Protein AF-0000000085115526 (afdb_homodimer)

Radius of gyration: 27.78 Å; Cα contacts (8 Å, |Δi|>4): 1553; chains: 2; bounding box: 58×91×67 Å

Organism: Geobacillus kaustophilus (strain HTA426) (NCBI:txid235909)

Secondary structure (DSSP, 8-state):
-EE-S-GGGPPPPHHHHHHHHH-----GGGT--HHHHHHHHHHHHHHT-SEEEEES-HHHHHHHHHHTTS-TT-EEEEETTSHHHHTTHHHIIIII--EEEEE--SSS---HHHHHHHHHTS--STTS--EEEEEEESSBGGGTTBPPPHHHHHHHHHHHHHTT-EEEEEETTHHHHHHHH---HHHHHTT-SEEEEESSSSS--SS-EEEEE-HHHHHHHHHHHHHTT---SS-HHHHHHHHHHHHHTGGGHHHHHHHHHHHHHHHTTSTT----GGG--SSEEEEE-GGGTS-HHHHHHHHHHTTEE-EEEETTEEEEE--TT--HHHHHHHHHHHHHHHHHHHHHHHHH-/-EE-S-GGGPPPPHHHHHHHHH-----GGGT--HHHHHHHHHHHHHHT-SEEEEES-HHHHHHHHHHHHS-TT-EEEEETTSHHHHTTHHHIIIII--EEEEE--SSS---HHHHHHHHHTS--STTS--EEEEEEESSBGGGTTBPPPHHHHHHHHHHHHHTT-EEEEEETTHHHHHHHH---HHHHHTT-SEEEEESSSSS--SS-EEEEE-HHHHHHHHHHHHHTT---SS-HHHHHHHHHHHHHTGGGHHHHHHHHHHHHHHHTTSTT----GGG--SSEEEEE-GGGTS-HHHHHHHHHHTTEE-EEEETTEEEEE--TT--HHHHHHHHHHHHHHHHHHHHHHHHH-

pLDDT: mean 94.84, std 7.05, range [33.56, 98.88]

Nearest PDB structures (foldseek):
  8pum-assembly1_A  TM=9.531E-01  e=1.306E-38  Mus musculus
  3wgc-assembly1_B  TM=9.664E-01  e=8.976E-38  Aeromonas jandaei
  3wgc-assembly1_D  TM=9.693E-01  e=1.610E-37  Aeromonas jandaei
  4lnj-assembly1_A  TM=9.544E-01  e=2.507E-36  Escherichia coli WV_060327
  3pj0-assembly1_A  TM=8.208E-01  e=6.613E-23  Listeria monocytogenes

Solvent-accessible surface area (backbone atoms only — not comparable to full-atom values): 34671 Å² total; per-residue (Å²): 118,48,76,24,50,46,25,54,63,20,61,61,49,72,69,42,30,50,43,29,45,67,38,57,64,27,30,40,72,78,71,53,14,58,26,41,52,50,36,30,52,51,48,20,63,62,28,68,40,74,27,51,42,80,36,68,20,53,62,34,29,52,49,35,54,46,47,46,61,38,58,69,58,20,26,36,36,36,43,50,64,34,62,64,49,62,75,31,46,65,27,39,49,54,73,35,38,44,40,80,49,64,45,82,55,95,81,68,66,82,44,58,69,58,52,51,48,58,65,65,69,44,83,78,53,98,89,41,58,45,74,31,32,38,46,47,52,24,28,27,70,78,54,30,28,33,65,59,55,64,69,53,42,45,50,36,35,55,54,29,55,74,70,69,23,45,36,37,34,46,18,46,42,33,63,49,40,28,61,66,68,66,49,57,60,31,66,60,48,70,42,38,52,29,38,26,34,34,30,20,50,48,38,14,11,46,40,30,15,37,30,35,23,43,50,69,45,46,57,46,24,55,55,47,36,44,47,60,28,62,57,47,39,32,55,7,29,45,28,34,23,29,43,49,22,66,74,69,31,57,71,54,50,52,56,23,24,52,53,34,38,51,41,29,50,55,42,41,69,33,80,82,39,67,43,63,40,87,69,47,60,24,34,28,46,58,38,54,38,58,83,60,74,47,42,16,59,57,53,32,51,56,33,39,77,73,37,31,41,51,29,56,69,45,68,37,25,36,34,39,22,46,28,79,79,55,52,72,69,52,43,54,50,47,44,50,45,51,44,52,53,42,50,53,41,53,52,54,51,57,73,71,99,118,48,77,25,50,45,24,57,62,20,61,61,51,70,69,42,30,52,43,28,47,66,39,57,63,27,31,40,74,76,71,52,14,56,25,40,52,50,35,31,52,51,49,21,63,62,29,69,41,76,26,53,42,81,36,70,18,55,61,34,28,53,50,34,54,46,47,46,62,40,59,67,59,19,24,37,36,37,45,51,63,34,61,66,50,62,76,30,44,65,27,38,50,55,72,36,38,44,40,80,49,64,46,81,55,95,78,66,66,84,42,58,69,60,53,53,48,57,64,67,70,44,82,79,55,98,90,42,60,46,74,29,31,37,46,48,52,23,29,25,69,79,55,31,28,33,64,61,57,64,70,53,43,44,50,36,34,57,54,29,55,74,68,69,24,44,35,36,33,46,19,45,42,33,65,49,41,28,62,66,68,67,49,58,60,30,68,58,47,69,42,38,51,30,40,27,34,34,31,19,50,49,39,13,13,45,40,29,16,37,30,33,22,42,49,70,44,47,56,45,24,55,56,48,35,42,46,59,28,61,57,47,39,31,55,7,30,44,30,35,23,30,43,48,22,66,76,69,30,57,73,54,50,52,56,22,26,51,51,34,39,51,41,28,50,55,42,41,69,33,78,82,41,66,42,63,39,86,69,47,60,26,34,28,46,58,36,55,37,57,83,59,77,45,44,16,60,57,53,33,50,57,32,38,77,72,38,30,41,50,28,56,70,45,69,38,26,35,34,39,20,46,26,77,79,56,54,72,68,51,42,54,50,48,44,50,46,52,43,51,54,43,50,54,41,54,53,54,51,58,72,70,100

Foldseek 3Di:
DAEFAFLLPQAADPVLVVLLVPFQWFFVLVVPGVLQVVLFVVVCVQQVAPGKDWFWDLLLLVLLLCQLFFAAQAEEEEACQACCNVPNVVVCCVQRNYHYQYHHDPQQADAPVNVVCSQPVDDDDPVHHYAAEYEHEAQGVVRFRHGHDLVRLQRNLVSCVVVNHFYEYADQPVLQNCLLVVDRNNSSLVRGQKYKYHLSRQLNQNTIMMITHHPSSVVSSVVSCVVVPGRGTTCSSSSSSSVVSVVPPSNVQVVLLVLQLVLLVLQCPAPQWHGDSVSRRGNKTKTFNVSLVAFLVVLQVQLVVVPYHWHRPDRGMTMGGGHPVDDNVSSVVSSVSSSVSSVVSVVVVVVVD/DAEFAFLLPQAADPVLVVLLVPFQWFFVLVVPGVLQVVLFVVVCVQQVADGKDWFWDLLLLVLLLCQLFFAAQAEEEEACQACCNVPNVVVCCVQRNYHYQYDHDPQQADAPVNVVCSQPVDDDDPVHHHAAEYEHEAQGVVRFRHGHDLVRLQRNLVSCVVVNHFYEYADQPVLQNCLLVVDRNNSSLVRGQKYKYHLSRQLNQNTIMMITHHPSSVVSSVVSCVVVPGRGTTCSSSSSSSVVSVVPRSNVQVVLLVLQLVLLVLQCPAPQWHGDSVSRRGNKTKTFNVSLVAFLVVLQVQLVVVPYHWHRPDRGMTMGGGHPVDDNVSSVVSSVSSSVSSVVSVVVVVVVD

Sequence (706 aa):
MIDLRSDTLTLPTEEMRNVIANALVGDDCYGEDSSVIELEEYCKQLFHVEDALFVPTGTMANQLAIKSQVTEGNEVITETNYHINFYESASIAMLSRVVLHTCRTADGILRVEHVEELIHSKPRGPFYAHPQLVSIENTLNYYQGKIFPLKVIEQLYGFTREKNISLHMDGARLFNAHVATNIPLRDYAKFVDSLSVCFAKGLGAPFGSMLMGRKEVISKARIYRKQFGAGFHQIGMYAAAALHALKHHISHLRTDHLLTKKLAMMLSKIDGLYVDPHAVETNMIFFHVNNFHISSFEFVDRCKKKGLLLFPWLPDEVRIVVSRNVNEKDIDEAANIIEAVCKELTRGVMYVSMIDLRSDTLTLPTEEMRNVIANALVGDDCYGEDSSVIELEEYCKQLFHVEDALFVPTGTMANQLAIKSQVTEGNEVITETNYHINFYESASIAMLSRVVLHTCRTADGILRVEHVEELIHSKPRGPFYAHPQLVSIENTLNYYQGKIFPLKVIEQLYGFTREKNISLHMDGARLFNAHVATNIPLRDYAKFVDSLSVCFAKGLGAPFGSMLMGRKEVISKARIYRKQFGAGFHQIGMYAAAALHALKHHISHLRTDHLLTKKLAMMLSKIDGLYVDPHAVETNMIFFHVNNFHISSFEFVDRCKKKGLLLFPWLPDEVRIVVSRNVNEKDIDEAANIIEAVCKELTRGVMYVS

InterPro domains:
  IPR001597 Aromatic amino acid beta-eliminating lyase/threonine aldolase [PF01212] (3-288)
  IPR015421 Pyridoxal phosphate-dependent transferase, major domain [G3DSA:3.40.640.10] (1-248)
  IPR015422 Pyridoxal phosphate-dependent transferase, small domain [G3DSA:3.90.1150.10] (250-345)
  IPR015424 Pyridoxal phosphate-dependent transferase [SSF53383] (1-344)
  IPR023603 Low specificity L-threonine aldolase-like [NF041359] (1-339)
  IPR023603 Low specificity L-threonine aldolase-like [PIRSF017617] (1-344)

Structure (mmCIF, N/CA/C/O backbone):
data_AF-0000000085115526-model_v1
#
loop_
_entity.id
_entity.type
_entity.pdbx_description
1 polymer 'L-allo-threonine aldolase'
#
loop_
_atom_site.group_PDB
_atom_site.id
_atom_site.type_symbol
_atom_site.label_atom_id
_atom_site.label_alt_id
_atom_site.label_comp_id
_atom_site.label_asym_id
_atom_site.label_entity_id
_atom_site.label_seq_id
_atom_site.pdbx_PDB_ins_code
_atom_site.Cartn_x
_atom_site.Cartn_y
_atom_site.Cartn_z
_atom_site.occupancy
_atom_site.B_iso_or_equiv
_atom_site.auth_seq_id
_atom_site.auth_comp_id
_atom_site.auth_asym_id
_atom_site.auth_atom_id
_atom_site.pdbx_PDB_model_num
ATOM 1 N N . MET A 1 1 ? -8.5 -28 10.664 1 92.94 1 MET A N 1
ATOM 2 C CA . MET A 1 1 ? -8.75 -27.5 9.312 1 92.94 1 MET A CA 1
ATOM 3 C C . MET A 1 1 ? -7.441 -27.375 8.539 1 92.94 1 MET A C 1
ATOM 5 O O . MET A 1 1 ? -6.488 -26.75 9.023 1 92.94 1 MET A O 1
ATOM 9 N N . ILE A 1 2 ? -7.266 -28.172 7.488 1 97.5 2 ILE A N 1
ATOM 10 C CA . ILE A 1 2 ? -6.098 -28.125 6.617 1 97.5 2 ILE A CA 1
ATOM 11 C C . ILE A 1 2 ? -6.324 -27.094 5.512 1 97.5 2 ILE A C 1
ATOM 13 O O . ILE A 1 2 ? -7.324 -27.156 4.793 1 97.5 2 ILE A O 1
ATOM 17 N N . ASP A 1 3 ? -5.469 -26.094 5.414 1 97.31 3 ASP A N 1
ATOM 18 C CA . ASP A 1 3 ? -5.656 -25 4.461 1 97.31 3 ASP A CA 1
ATOM 19 C C . ASP A 1 3 ? -4.641 -25.078 3.324 1 97.31 3 ASP A C 1
ATOM 21 O O . ASP A 1 3 ? -3.449 -24.844 3.533 1 97.31 3 ASP A O 1
ATOM 25 N N . LEU A 1 4 ? -5.09 -25.438 2.127 1 98.25 4 LEU A N 1
ATOM 26 C CA . LEU A 1 4 ? -4.242 -25.562 0.948 1 98.25 4 LEU A CA 1
ATOM 27 C C . LEU A 1 4 ? -4.664 -24.578 -0.14 1 98.25 4 LEU A C 1
ATOM 29 O O . LEU A 1 4 ? -4.34 -24.781 -1.314 1 98.25 4 LEU A O 1
ATOM 33 N N . ARG A 1 5 ? -5.375 -23.562 0.221 1 96.31 5 ARG A N 1
ATOM 34 C CA . ARG A 1 5 ? -5.938 -22.609 -0.721 1 96.31 5 ARG A CA 1
ATOM 35 C C . ARG A 1 5 ? -4.84 -21.797 -1.394 1 96.31 5 ARG A C 1
ATOM 37 O O . ARG A 1 5 ? -4.941 -21.453 -2.576 1 96.31 5 ARG A O 1
ATOM 44 N N . SER A 1 6 ? -3.801 -21.312 -0.562 1 95.62 6 SER A N 1
ATOM 45 C CA . SER A 1 6 ? -2.811 -20.375 -1.08 1 95.62 6 SER A CA 1
ATOM 46 C C . SER A 1 6 ? -1.572 -20.328 -0.191 1 95.62 6 SER A C 1
ATOM 48 O O . SER A 1 6 ? -1.663 -20.547 1.02 1 95.62 6 SER A O 1
ATOM 50 N N . ASP A 1 7 ? -0.467 -20 -0.817 1 95.38 7 ASP A N 1
ATOM 51 C CA . ASP A 1 7 ? 0.757 -19.844 -0.036 1 95.38 7 ASP A CA 1
ATOM 52 C C . ASP A 1 7 ? 0.899 -18.422 0.491 1 95.38 7 ASP A C 1
ATOM 54 O O . ASP A 1 7 ? 1.846 -18.109 1.22 1 95.38 7 ASP A O 1
ATOM 58 N N . THR A 1 8 ? 0.004 -17.469 0.189 1 92.19 8 THR A N 1
ATOM 59 C CA . THR A 1 8 ? -0.061 -16.172 0.832 1 92.19 8 THR A CA 1
ATOM 60 C C . THR A 1 8 ? -0.516 -16.297 2.283 1 92.19 8 THR A C 1
ATOM 62 O O . THR A 1 8 ? -0.379 -15.359 3.07 1 92.19 8 THR A O 1
ATOM 65 N N . LEU A 1 9 ? -0.997 -17.438 2.656 1 92.25 9 LEU A N 1
ATOM 66 C CA . LEU A 1 9 ? -1.505 -17.688 4 1 92.25 9 LEU A CA 1
ATOM 67 C C . LEU A 1 9 ? -0.392 -18.188 4.918 1 92.25 9 LEU A C 1
ATOM 69 O O . LEU A 1 9 ? -0.615 -18.406 6.113 1 92.25 9 LEU A O 1
ATOM 73 N N . THR A 1 10 ? 0.777 -18.391 4.34 1 93 10 THR A N 1
ATOM 74 C CA . THR A 1 10 ? 1.907 -18.828 5.145 1 93 10 THR A CA 1
ATOM 75 C C . THR A 1 10 ? 2.168 -17.859 6.293 1 93 10 THR A C 1
ATOM 77 O O . THR A 1 10 ? 2.412 -16.672 6.07 1 93 10 THR A O 1
ATOM 80 N N . LEU A 1 11 ? 2.213 -18.297 7.453 1 92.94 11 LEU A N 1
ATOM 81 C CA . LEU A 1 11 ? 2.297 -17.438 8.641 1 92.94 11 LEU A CA 1
ATOM 82 C C . LEU A 1 11 ? 3.752 -17.203 9.031 1 92.94 11 LEU A C 1
ATOM 84 O O . LEU A 1 11 ? 4.613 -18.047 8.797 1 92.94 11 LEU A O 1
ATOM 88 N N . PRO A 1 12 ? 4.008 -16.047 9.672 1 94 12 PRO A N 1
ATOM 89 C CA . PRO A 1 12 ? 5.352 -15.828 10.219 1 94 12 PRO A CA 1
ATOM 90 C C . PRO A 1 12 ? 5.699 -16.797 11.344 1 94 12 PRO A C 1
ATOM 92 O O . PRO A 1 12 ? 4.836 -17.141 12.156 1 94 12 PRO A O 1
ATOM 95 N N . THR A 1 13 ? 6.949 -17.266 11.398 1 94.88 13 THR A N 1
ATOM 96 C CA . THR A 1 13 ? 7.438 -18.078 12.508 1 94.88 13 THR A CA 1
ATOM 97 C C . THR A 1 13 ? 7.617 -17.234 13.766 1 94.88 13 THR A C 1
ATOM 99 O O . THR A 1 13 ? 7.57 -16 13.703 1 94.88 13 THR A O 1
ATOM 102 N N . GLU A 1 14 ? 7.805 -17.938 14.867 1 94.88 14 GLU A N 1
ATOM 103 C CA . GLU A 1 14 ? 8.078 -17.219 16.109 1 94.88 14 GLU A CA 1
ATOM 104 C C . GLU A 1 14 ? 9.352 -16.391 15.992 1 94.88 14 GLU A C 1
ATOM 106 O O . GLU A 1 14 ? 9.414 -15.266 16.516 1 94.88 14 GLU A O 1
ATOM 111 N N . GLU A 1 15 ? 10.391 -16.969 15.352 1 96.25 15 GLU A N 1
ATOM 112 C CA . GLU A 1 15 ? 11.641 -16.234 15.141 1 96.25 15 GLU A CA 1
ATOM 113 C C . GLU A 1 15 ? 11.398 -14.961 14.32 1 96.25 15 GLU A C 1
ATOM 115 O O . GLU A 1 15 ? 11.938 -13.898 14.641 1 96.25 15 GLU A O 1
ATOM 120 N N . MET A 1 16 ? 10.625 -15.047 13.281 1 95.62 16 MET A N 1
ATOM 121 C CA . MET A 1 16 ? 10.312 -13.891 12.438 1 95.62 16 MET A CA 1
ATOM 122 C C . MET A 1 16 ? 9.523 -12.852 13.219 1 95.62 16 MET A C 1
ATOM 124 O O . MET A 1 16 ? 9.75 -11.648 13.062 1 95.62 16 MET A O 1
ATOM 128 N N . ARG A 1 17 ? 8.562 -13.281 14.031 1 95 17 ARG A N 1
ATOM 129 C CA . ARG A 1 17 ? 7.797 -12.352 14.852 1 95 17 ARG A CA 1
ATOM 130 C C . ARG A 1 17 ? 8.711 -11.578 15.805 1 95 17 ARG A C 1
ATOM 132 O O . ARG A 1 17 ? 8.492 -10.391 16.047 1 95 17 ARG A O 1
ATOM 139 N N . ASN A 1 18 ? 9.695 -12.273 16.359 1 94.75 18 ASN A N 1
ATOM 140 C CA . ASN A 1 18 ? 10.68 -11.609 17.203 1 94.75 18 ASN A CA 1
ATOM 141 C C . ASN A 1 18 ? 11.492 -10.578 16.422 1 94.75 18 ASN A C 1
ATOM 143 O O . ASN A 1 18 ? 11.797 -9.5 16.938 1 94.75 18 ASN A O 1
ATOM 147 N N . VAL A 1 19 ? 11.891 -10.938 15.203 1 95.62 19 VAL A N 1
ATOM 148 C CA . VAL A 1 19 ? 12.602 -10.016 14.32 1 95.62 19 VAL A CA 1
ATOM 149 C C . VAL A 1 19 ? 11.75 -8.773 14.078 1 95.62 19 VAL A C 1
ATOM 151 O O . VAL A 1 19 ? 12.258 -7.648 14.117 1 95.62 19 VAL A O 1
ATOM 154 N N . ILE A 1 20 ? 10.469 -8.969 13.852 1 94.44 20 ILE A N 1
ATOM 155 C CA . ILE A 1 20 ? 9.531 -7.875 13.594 1 94.44 20 ILE A CA 1
ATOM 156 C C . ILE A 1 20 ? 9.469 -6.953 14.812 1 94.44 20 ILE A C 1
ATOM 158 O O . ILE A 1 20 ? 9.594 -5.734 14.68 1 94.44 20 ILE A O 1
ATOM 162 N N . ALA A 1 21 ? 9.344 -7.5 15.953 1 91.38 21 ALA A N 1
ATOM 163 C CA . ALA A 1 21 ? 9.156 -6.73 17.188 1 91.38 21 ALA A CA 1
ATOM 164 C C . ALA A 1 21 ? 10.391 -5.883 17.5 1 91.38 21 ALA A C 1
ATOM 166 O O . ALA A 1 21 ? 10.273 -4.797 18.062 1 91.38 21 ALA A O 1
ATOM 167 N N . ASN A 1 22 ? 11.539 -6.324 17.016 1 93.06 22 ASN A N 1
ATOM 168 C CA . ASN A 1 22 ? 12.781 -5.68 17.438 1 93.06 22 ASN A CA 1
ATOM 169 C C . ASN A 1 22 ? 13.422 -4.895 16.281 1 93.06 22 ASN A C 1
ATOM 171 O O . ASN A 1 22 ? 14.523 -4.371 16.422 1 93.06 22 ASN A O 1
ATOM 175 N N . ALA A 1 23 ? 12.742 -4.824 15.227 1 93.94 23 ALA A N 1
ATOM 176 C CA . ALA A 1 23 ? 13.297 -4.172 14.039 1 93.94 23 ALA A CA 1
ATOM 177 C C . ALA A 1 23 ? 13.523 -2.684 14.281 1 93.94 23 ALA A C 1
ATOM 179 O O . ALA A 1 23 ? 12.719 -2.031 14.953 1 93.94 23 ALA A O 1
ATOM 180 N N . LEU A 1 24 ? 14.641 -2.168 13.766 1 91.81 24 LEU A N 1
ATOM 181 C CA . LEU A 1 24 ? 14.844 -0.724 13.727 1 91.81 24 LEU A CA 1
ATOM 182 C C . LEU A 1 24 ? 13.961 -0.081 12.664 1 91.81 24 LEU A C 1
ATOM 184 O O . LEU A 1 24 ? 13.852 -0.6 11.547 1 91.81 24 LEU A O 1
ATOM 188 N N . VAL A 1 25 ? 13.258 0.951 13.109 1 90.12 25 VAL A N 1
ATOM 189 C CA . VAL A 1 25 ? 12.352 1.584 12.156 1 90.12 25 VAL A CA 1
ATOM 190 C C . VAL A 1 25 ? 12.648 3.08 12.078 1 90.12 25 VAL A C 1
ATOM 192 O O . VAL A 1 25 ? 13.32 3.633 12.953 1 90.12 25 VAL A O 1
ATOM 195 N N . GLY A 1 26 ? 12.328 3.73 10.984 1 87.75 26 GLY A N 1
ATOM 196 C CA . GLY A 1 26 ? 12.312 5.148 10.656 1 87.75 26 GLY A CA 1
ATOM 197 C C . GLY A 1 26 ? 11.289 5.504 9.602 1 87.75 26 GLY A C 1
ATOM 198 O O . GLY A 1 26 ? 10.43 4.688 9.258 1 87.75 26 GLY A O 1
ATOM 199 N N . ASP A 1 27 ? 11.344 6.684 9.172 1 87.88 27 ASP A N 1
ATOM 200 C CA . ASP A 1 27 ? 10.406 7.117 8.148 1 87.88 27 ASP A CA 1
ATOM 201 C C . ASP A 1 27 ? 10.938 6.816 6.746 1 87.88 27 ASP A C 1
ATOM 203 O O . ASP A 1 27 ? 11.922 7.418 6.312 1 87.88 27 ASP A O 1
ATOM 207 N N . ASP A 1 28 ? 10.234 5.934 6.062 1 88.12 28 ASP A N 1
ATOM 208 C CA . ASP A 1 28 ? 10.664 5.496 4.738 1 88.12 28 ASP A CA 1
ATOM 209 C C . ASP A 1 28 ? 10.484 6.609 3.707 1 88.12 28 ASP A C 1
ATOM 211 O O . ASP A 1 28 ? 11.242 6.691 2.736 1 88.12 28 ASP A O 1
ATOM 215 N N . CYS A 1 29 ? 9.516 7.445 3.855 1 84.25 29 CYS A N 1
ATOM 216 C CA . CYS A 1 29 ? 9.32 8.578 2.951 1 84.25 29 CYS A CA 1
ATOM 217 C C . CYS A 1 29 ? 10.523 9.516 2.986 1 84.25 29 CYS A C 1
ATOM 219 O O . CYS A 1 29 ? 10.844 10.156 1.983 1 84.25 29 CYS A O 1
ATOM 221 N N . TYR A 1 30 ? 11.172 9.57 4.141 1 84.06 30 TYR A N 1
ATOM 222 C CA . TYR A 1 30 ? 12.375 10.375 4.297 1 84.06 30 TYR A CA 1
ATOM 223 C C . TYR A 1 30 ? 13.617 9.594 3.875 1 84.06 30 TYR A C 1
ATOM 225 O O . TYR A 1 30 ? 14.727 10.133 3.879 1 84.06 30 TYR A O 1
ATOM 233 N N . GLY A 1 31 ? 13.406 8.32 3.482 1 87.31 31 GLY A N 1
ATOM 234 C CA . GLY A 1 31 ? 14.523 7.453 3.152 1 87.31 31 GLY A CA 1
ATOM 235 C C . GLY A 1 31 ? 15.359 7.074 4.359 1 87.31 31 GLY A C 1
ATOM 236 O O . GLY A 1 31 ? 16.547 6.789 4.23 1 87.31 31 GLY A O 1
ATOM 237 N N . GLU A 1 32 ? 14.75 7.09 5.562 1 89.62 32 GLU A N 1
ATOM 238 C CA . GLU A 1 32 ? 15.508 6.938 6.797 1 89.62 32 GLU A CA 1
ATOM 239 C C . GLU A 1 32 ? 15.109 5.668 7.539 1 89.62 32 GLU A C 1
ATOM 241 O O . GLU A 1 32 ? 15.453 5.492 8.711 1 89.62 32 GLU A O 1
ATOM 246 N N . ASP A 1 33 ? 14.367 4.805 6.949 1 93.44 33 ASP A N 1
ATOM 247 C CA . ASP A 1 33 ? 14.07 3.514 7.562 1 93.44 33 ASP A CA 1
ATOM 248 C C . ASP A 1 33 ? 15.195 2.51 7.301 1 93.44 33 ASP A C 1
ATOM 250 O O . ASP A 1 33 ? 15.289 1.949 6.207 1 93.44 33 ASP A O 1
ATOM 254 N N . SER A 1 34 ? 15.977 2.273 8.242 1 94.88 34 SER A N 1
ATOM 255 C CA . SER A 1 34 ? 17.203 1.504 8.078 1 94.88 34 SER A CA 1
ATOM 256 C C . SER A 1 34 ? 16.906 0.059 7.691 1 94.88 34 SER A C 1
ATOM 258 O O . SER A 1 34 ? 17.672 -0.562 6.949 1 94.88 34 SER A O 1
ATOM 260 N N . SER A 1 35 ? 15.836 -0.514 8.211 1 96.06 35 SER A N 1
ATOM 261 C CA . SER A 1 35 ? 15.469 -1.884 7.867 1 96.06 35 SER A CA 1
ATOM 262 C C . SER A 1 35 ? 15.086 -2 6.395 1 96.06 35 SER A C 1
ATOM 264 O O . SER A 1 35 ? 15.391 -3.002 5.746 1 96.06 35 SER A O 1
ATOM 266 N N . VAL A 1 36 ? 14.422 -0.974 5.867 1 96.5 36 VAL A N 1
ATOM 267 C CA . VAL A 1 36 ? 14.07 -0.961 4.449 1 96.5 36 VAL A CA 1
ATOM 268 C C . VAL A 1 36 ? 15.336 -0.866 3.604 1 96.5 36 VAL A C 1
ATOM 270 O O . VAL A 1 36 ? 15.492 -1.602 2.625 1 96.5 36 VAL A O 1
ATOM 273 N N . ILE A 1 37 ? 16.203 0.002 3.996 1 96.94 37 ILE A N 1
ATOM 274 C CA . ILE A 1 37 ? 17.453 0.207 3.281 1 96.94 37 ILE A CA 1
ATOM 275 C C . ILE A 1 37 ? 18.25 -1.092 3.262 1 96.94 37 ILE A C 1
ATOM 277 O O . ILE A 1 37 ? 18.781 -1.484 2.223 1 96.94 37 ILE A O 1
ATOM 281 N N . GLU A 1 38 ? 18.312 -1.726 4.391 1 97.88 38 GLU A N 1
ATOM 282 C CA . GLU A 1 38 ? 19.062 -2.979 4.496 1 97.88 38 GLU A CA 1
ATOM 283 C C . GLU A 1 38 ? 18.469 -4.047 3.584 1 97.88 38 GLU A C 1
ATOM 285 O O . GLU A 1 38 ? 19.203 -4.785 2.92 1 97.88 38 GLU A O 1
ATOM 290 N N . LEU A 1 39 ? 17.188 -4.188 3.555 1 98.31 39 LEU A N 1
ATOM 291 C CA . LEU A 1 39 ? 16.516 -5.168 2.699 1 98.31 39 LEU A CA 1
ATOM 292 C C . LEU A 1 39 ? 16.828 -4.895 1.229 1 98.31 39 LEU A C 1
ATOM 294 O O . LEU A 1 39 ? 17.141 -5.816 0.476 1 98.31 39 LEU A O 1
ATOM 298 N N . GLU A 1 40 ? 16.656 -3.592 0.807 1 98.44 40 GLU A N 1
ATOM 299 C CA . GLU A 1 40 ? 16.906 -3.221 -0.583 1 98.44 40 GLU A CA 1
ATOM 300 C C . GLU A 1 40 ? 18.344 -3.512 -0.982 1 98.44 40 GLU A C 1
ATOM 302 O O . GLU A 1 40 ? 18.609 -4.051 -2.061 1 98.44 40 GLU A O 1
ATOM 307 N N . GLU A 1 41 ? 19.25 -3.184 -0.097 1 98.44 41 GLU A N 1
ATOM 308 C CA . GLU A 1 41 ? 20.656 -3.439 -0.373 1 98.44 41 GLU A CA 1
ATOM 309 C C . GLU A 1 41 ? 20.938 -4.938 -0.472 1 98.44 41 GLU A C 1
ATOM 311 O O . GLU A 1 41 ? 21.719 -5.375 -1.33 1 98.44 41 GLU A O 1
ATOM 316 N N . TYR A 1 42 ? 20.422 -5.73 0.409 1 98.62 42 TYR A N 1
ATOM 317 C CA . TYR A 1 42 ? 20.594 -7.18 0.374 1 98.62 42 TYR A CA 1
ATOM 318 C C . TYR A 1 42 ? 20.078 -7.758 -0.938 1 98.62 42 TYR A C 1
ATOM 320 O O . TYR A 1 42 ? 20.734 -8.617 -1.542 1 98.62 42 TYR A O 1
ATOM 328 N N . CYS A 1 43 ? 18.938 -7.309 -1.398 1 98.69 43 CYS A N 1
ATOM 329 C CA . CYS A 1 43 ? 18.359 -7.801 -2.643 1 98.69 43 CYS A CA 1
ATOM 330 C C . CYS A 1 43 ? 19.219 -7.422 -3.838 1 98.69 43 CYS A C 1
ATOM 332 O O . CYS A 1 43 ? 19.375 -8.211 -4.766 1 98.69 43 CYS A O 1
ATOM 334 N N . LYS A 1 44 ? 19.734 -6.152 -3.807 1 98.62 44 LYS A N 1
ATOM 335 C CA . LYS A 1 44 ? 20.641 -5.746 -4.879 1 98.62 44 LYS A CA 1
ATOM 336 C C . LYS A 1 44 ? 21.812 -6.707 -4.996 1 98.62 44 LYS A C 1
ATOM 338 O O . LYS A 1 44 ? 22.203 -7.102 -6.102 1 98.62 44 LYS A O 1
ATOM 343 N N . GLN A 1 45 ? 22.312 -7.098 -3.893 1 98.44 45 GLN A N 1
ATOM 344 C CA . GLN A 1 45 ? 23.469 -8 -3.873 1 98.44 45 GLN A CA 1
ATOM 345 C C . GLN A 1 45 ? 23.062 -9.406 -4.297 1 98.44 45 GLN A C 1
ATOM 347 O O . GLN A 1 45 ? 23.75 -10.047 -5.086 1 98.44 45 GLN A O 1
ATOM 352 N N . LEU A 1 46 ? 21.984 -9.906 -3.822 1 98.38 46 LEU A N 1
ATOM 353 C CA . LEU A 1 46 ? 21.5 -11.266 -4.059 1 98.38 46 LEU A CA 1
ATOM 354 C C . LEU A 1 46 ? 21.188 -11.477 -5.539 1 98.38 46 LEU A C 1
ATOM 356 O O . LEU A 1 46 ? 21.484 -12.547 -6.086 1 98.38 46 LEU A O 1
ATOM 360 N N . PHE A 1 47 ? 20.625 -10.445 -6.199 1 98.69 47 PHE A N 1
ATOM 361 C CA . PHE A 1 47 ? 20.156 -10.57 -7.574 1 98.69 47 PHE A CA 1
ATOM 362 C C . PHE A 1 47 ? 21.141 -9.914 -8.539 1 98.69 47 PHE A C 1
ATOM 364 O O . PHE A 1 47 ? 21 -10.055 -9.758 1 98.69 47 PHE A O 1
ATOM 371 N N . HIS A 1 48 ? 22.141 -9.219 -8 1 98.5 48 HIS A N 1
ATOM 372 C CA . HIS A 1 48 ? 23.109 -8.484 -8.805 1 98.5 48 HIS A CA 1
ATOM 373 C C . HIS A 1 48 ? 22.406 -7.508 -9.742 1 98.5 48 HIS A C 1
ATOM 375 O O . HIS A 1 48 ? 22.656 -7.52 -10.953 1 98.5 48 HIS A O 1
ATOM 381 N N . VAL A 1 49 ? 21.609 -6.656 -9.156 1 98.56 49 VAL A N 1
ATOM 382 C CA . VAL A 1 49 ? 20.859 -5.66 -9.922 1 98.56 49 VAL A CA 1
ATOM 383 C C . VAL A 1 49 ? 21.312 -4.258 -9.508 1 98.56 49 VAL A C 1
ATOM 385 O O . VAL A 1 49 ? 21.938 -4.082 -8.461 1 98.56 49 VAL A O 1
ATOM 388 N N . GLU A 1 50 ? 21.031 -3.275 -10.367 1 98.5 50 GLU A N 1
ATOM 389 C CA . GLU A 1 50 ? 21.484 -1.907 -10.141 1 98.5 50 GLU A CA 1
ATOM 390 C C . GLU A 1 50 ? 20.734 -1.262 -8.977 1 98.5 50 GLU A C 1
ATOM 392 O O . GLU A 1 50 ? 21.312 -0.494 -8.211 1 98.5 50 GLU A O 1
ATOM 397 N N . ASP A 1 51 ? 19.438 -1.534 -8.859 1 98.62 51 ASP A N 1
ATOM 398 C CA . ASP A 1 51 ? 18.641 -0.883 -7.828 1 98.62 51 ASP A CA 1
ATOM 399 C C . ASP A 1 51 ? 17.422 -1.731 -7.457 1 98.62 51 ASP A C 1
ATOM 401 O O . ASP A 1 51 ? 17.109 -2.709 -8.141 1 98.62 51 ASP A O 1
ATOM 405 N N . ALA A 1 52 ? 16.859 -1.43 -6.316 1 98.75 52 ALA A N 1
ATOM 406 C CA . ALA A 1 52 ? 15.742 -2.17 -5.746 1 98.75 52 ALA A CA 1
ATOM 407 C C . ALA A 1 52 ? 14.805 -1.24 -4.98 1 98.75 52 ALA A C 1
ATOM 409 O O . ALA A 1 52 ? 15.25 -0.264 -4.371 1 98.75 52 ALA A O 1
ATOM 410 N N . LEU A 1 53 ? 13.516 -1.539 -5.07 1 98.19 53 LEU A N 1
ATOM 411 C CA . LEU A 1 53 ? 12.492 -0.738 -4.414 1 98.19 53 LEU A CA 1
ATOM 412 C C . LEU A 1 53 ? 11.492 -1.628 -3.674 1 98.19 53 LEU A C 1
ATOM 414 O O . LEU A 1 53 ? 10.781 -2.422 -4.293 1 98.19 53 LEU A O 1
ATOM 418 N N . PHE A 1 54 ? 11.477 -1.485 -2.318 1 97.69 54 PHE A N 1
ATOM 419 C CA . PHE A 1 54 ? 10.523 -2.215 -1.49 1 97.69 54 PHE A CA 1
ATOM 420 C C . PHE A 1 54 ? 9.117 -1.654 -1.663 1 97.69 54 PHE A C 1
ATOM 422 O O . PHE A 1 54 ? 8.906 -0.445 -1.555 1 97.69 54 PHE A O 1
ATOM 429 N N . VAL A 1 55 ? 8.125 -2.559 -2.023 1 96 55 VAL A N 1
ATOM 430 C CA . VAL A 1 55 ? 6.746 -2.152 -2.293 1 96 55 VAL A CA 1
ATOM 431 C C . VAL A 1 55 ? 5.781 -3.055 -1.527 1 96 55 VAL A C 1
ATOM 433 O O . VAL A 1 55 ? 6.156 -4.141 -1.085 1 96 55 VAL A O 1
ATOM 436 N N . PRO A 1 56 ? 4.566 -2.633 -1.348 1 91.56 56 PRO A N 1
ATOM 437 C CA . PRO A 1 56 ? 3.652 -3.379 -0.482 1 91.56 56 PRO A CA 1
ATOM 438 C C . PRO A 1 56 ? 3.205 -4.703 -1.099 1 91.56 56 PRO A C 1
ATOM 440 O O . PRO A 1 56 ? 2.994 -5.684 -0.379 1 91.56 56 PRO A O 1
ATOM 443 N N . THR A 1 57 ? 2.977 -4.734 -2.369 1 94.12 57 THR A N 1
ATOM 444 C CA . THR A 1 57 ? 2.375 -5.918 -2.973 1 94.12 57 THR A CA 1
ATOM 445 C C . THR A 1 57 ? 3.043 -6.246 -4.305 1 94.12 57 THR A C 1
ATOM 447 O O . THR A 1 57 ? 3.686 -5.383 -4.91 1 94.12 57 THR A O 1
ATOM 450 N N . GLY A 1 58 ? 2.838 -7.484 -4.68 1 95.94 58 GLY A N 1
ATOM 451 C CA . GLY A 1 58 ? 3.291 -7.883 -6.004 1 95.94 58 GLY A CA 1
ATOM 452 C C . GLY A 1 58 ? 2.584 -7.145 -7.121 1 95.94 58 GLY A C 1
ATOM 453 O O . GLY A 1 58 ? 3.197 -6.816 -8.141 1 95.94 58 GLY A O 1
ATOM 454 N N . THR A 1 59 ? 1.3 -6.902 -6.949 1 94.94 59 THR A N 1
ATOM 455 C CA . THR A 1 59 ? 0.54 -6.133 -7.926 1 94.94 59 THR A CA 1
ATOM 456 C C . THR A 1 59 ? 1.146 -4.746 -8.117 1 94.94 59 THR A C 1
ATOM 458 O O . THR A 1 59 ? 1.372 -4.309 -9.242 1 94.94 59 THR A O 1
ATOM 461 N N . MET A 1 60 ? 1.458 -4.074 -7.055 1 95.38 60 MET A N 1
ATOM 462 C CA . MET A 1 60 ? 2.072 -2.752 -7.156 1 95.38 60 MET A CA 1
ATOM 463 C C . MET A 1 60 ? 3.418 -2.834 -7.867 1 95.38 60 MET A C 1
ATOM 465 O O . MET A 1 60 ? 3.746 -1.973 -8.688 1 95.38 60 MET A O 1
ATOM 469 N N . ALA A 1 61 ? 4.203 -3.816 -7.531 1 97.69 61 ALA A N 1
ATOM 470 C CA . ALA A 1 61 ? 5.508 -3.984 -8.172 1 97.69 61 ALA A CA 1
ATOM 471 C C . ALA A 1 61 ? 5.367 -4.082 -9.688 1 97.69 61 ALA A C 1
ATOM 473 O O . ALA A 1 61 ? 6.09 -3.41 -10.43 1 97.69 61 ALA A O 1
ATOM 474 N N . ASN A 1 62 ? 4.441 -4.895 -10.133 1 97.81 62 ASN A N 1
ATOM 475 C CA . ASN A 1 62 ? 4.211 -5.066 -11.57 1 97.81 62 ASN A CA 1
ATOM 476 C C . ASN A 1 62 ? 3.723 -3.773 -12.211 1 97.81 62 ASN A C 1
ATOM 478 O O . ASN A 1 62 ? 4.176 -3.408 -13.297 1 97.81 62 ASN A O 1
ATOM 482 N N . GLN A 1 63 ? 2.795 -3.107 -11.562 1 97.19 63 GLN A N 1
ATOM 483 C CA . GLN A 1 63 ? 2.24 -1.877 -12.117 1 97.19 63 GLN A CA 1
ATOM 484 C C . GLN A 1 63 ? 3.303 -0.787 -12.211 1 97.19 63 GLN A C 1
ATOM 486 O O . GLN A 1 63 ? 3.334 -0.026 -13.18 1 97.19 63 GLN A O 1
ATOM 491 N N . LEU A 1 64 ? 4.16 -0.731 -11.195 1 97.81 64 LEU A N 1
ATOM 492 C CA . LEU A 1 64 ? 5.246 0.242 -11.219 1 97.81 64 LEU A CA 1
ATOM 493 C C . LEU A 1 64 ? 6.242 -0.083 -12.328 1 97.81 64 LEU A C 1
ATOM 495 O O . LEU A 1 64 ? 6.781 0.822 -12.969 1 97.81 64 LEU A O 1
ATOM 499 N N . ALA A 1 65 ? 6.504 -1.364 -12.516 1 98.5 65 ALA A N 1
ATOM 500 C CA . ALA A 1 65 ? 7.387 -1.774 -13.602 1 98.5 65 ALA A CA 1
ATOM 501 C C . ALA A 1 65 ? 6.844 -1.319 -14.953 1 98.5 65 ALA A C 1
ATOM 503 O O . ALA A 1 65 ? 7.586 -0.777 -15.781 1 98.5 65 ALA A O 1
ATOM 504 N N . ILE A 1 66 ? 5.605 -1.495 -15.148 1 97.75 66 ILE A N 1
ATOM 505 C CA . ILE A 1 66 ? 4.957 -1.14 -16.406 1 97.75 66 ILE A CA 1
ATOM 506 C C . ILE A 1 66 ? 4.922 0.379 -16.562 1 97.75 66 ILE A C 1
ATOM 508 O O . ILE A 1 66 ? 5.348 0.918 -17.578 1 97.75 66 ILE A O 1
ATOM 512 N N . LYS A 1 67 ? 4.469 1.054 -15.531 1 97.5 67 LYS A N 1
ATOM 513 C CA . LYS A 1 67 ? 4.316 2.506 -15.578 1 97.5 67 LYS A CA 1
ATOM 514 C C . LYS A 1 67 ? 5.652 3.191 -15.844 1 97.5 67 LYS A C 1
ATOM 516 O O . LYS A 1 67 ? 5.703 4.227 -16.516 1 97.5 67 LYS A O 1
ATOM 521 N N . SER A 1 68 ? 6.715 2.646 -15.391 1 97.94 68 SER A N 1
ATOM 522 C CA . SER A 1 68 ? 8.039 3.26 -15.461 1 97.94 68 SER A CA 1
ATOM 523 C C . SER A 1 68 ? 8.695 3.002 -16.812 1 97.94 68 SER A C 1
ATOM 525 O O . SER A 1 68 ? 9.711 3.621 -17.141 1 97.94 68 SER A O 1
ATOM 527 N N . GLN A 1 69 ? 8.094 2.127 -17.594 1 98.06 69 GLN A N 1
ATOM 528 C CA . GLN A 1 69 ? 8.828 1.697 -18.781 1 98.06 69 GLN A CA 1
ATOM 529 C C . GLN A 1 69 ? 7.984 1.854 -20.047 1 98.06 69 GLN A C 1
ATOM 531 O O . GLN A 1 69 ? 8.5 1.781 -21.156 1 98.06 69 GLN A O 1
ATOM 536 N N . VAL A 1 70 ? 6.691 2.037 -19.875 1 97.31 70 VAL A N 1
ATOM 537 C CA . VAL A 1 70 ? 5.801 2.049 -21.031 1 97.31 70 VAL A CA 1
ATOM 538 C C . VAL A 1 70 ? 5.023 3.363 -21.078 1 97.31 70 VAL A C 1
ATOM 540 O O . VAL A 1 70 ? 4.406 3.76 -20.094 1 97.31 70 VAL A O 1
ATOM 543 N N . THR A 1 71 ? 5.059 4.004 -22.172 1 95.19 71 THR A N 1
ATOM 544 C CA . THR A 1 71 ? 4.32 5.246 -22.375 1 95.19 71 THR A CA 1
ATOM 545 C C . THR A 1 71 ? 2.824 4.969 -22.516 1 95.19 71 THR A C 1
ATOM 547 O O . THR A 1 71 ? 2.424 3.99 -23.141 1 95.19 71 THR A O 1
ATOM 550 N N . GLU A 1 72 ? 2.008 5.801 -21.891 1 93.56 72 GLU A N 1
ATOM 551 C CA . GLU A 1 72 ? 0.559 5.699 -22.031 1 93.56 72 GLU A CA 1
ATOM 552 C C . GLU A 1 72 ? 0.154 5.539 -23.484 1 93.56 72 GLU A C 1
ATOM 554 O O . GLU A 1 72 ? 0.694 6.215 -24.359 1 93.56 72 GLU A O 1
ATOM 559 N N . GLY A 1 73 ? -0.752 4.633 -23.766 1 91.12 73 GLY A N 1
ATOM 560 C CA . GLY A 1 73 ? -1.214 4.383 -25.125 1 91.12 73 GLY A CA 1
ATOM 561 C C . GLY A 1 73 ? -0.396 3.33 -25.844 1 91.12 73 GLY A C 1
ATOM 562 O O . GLY A 1 73 ? -0.83 2.795 -26.875 1 91.12 73 GLY A O 1
ATOM 563 N N . ASN A 1 74 ? 0.772 3 -25.297 1 94.81 74 ASN A N 1
ATOM 564 C CA . ASN A 1 74 ? 1.616 1.992 -25.922 1 94.81 74 ASN A CA 1
ATOM 565 C C . ASN A 1 74 ? 1.356 0.602 -25.359 1 94.81 74 ASN A C 1
ATOM 567 O O . ASN A 1 74 ? 0.443 0.42 -24.547 1 94.81 74 ASN A O 1
ATOM 571 N N . GLU A 1 75 ? 2.162 -0.383 -25.812 1 93.88 75 GLU A N 1
ATOM 572 C CA . GLU A 1 75 ? 1.714 -1.768 -25.703 1 93.88 75 GLU A CA 1
ATOM 573 C C . GLU A 1 75 ? 2.656 -2.58 -24.812 1 93.88 75 GLU A C 1
ATOM 575 O O . GLU A 1 75 ? 3.877 -2.416 -24.891 1 93.88 75 GLU A O 1
ATOM 580 N N . VAL A 1 76 ? 2.012 -3.451 -23.984 1 97.44 76 VAL A N 1
ATOM 581 C CA . VAL A 1 76 ? 2.678 -4.531 -23.266 1 97.44 76 VAL A CA 1
ATOM 582 C C . VAL A 1 76 ? 2.262 -5.879 -23.859 1 97.44 76 VAL A C 1
ATOM 584 O O . VAL A 1 76 ? 1.07 -6.156 -24 1 97.44 76 VAL A O 1
ATOM 587 N N . ILE A 1 77 ? 3.225 -6.688 -24.25 1 97.5 77 ILE A N 1
ATOM 588 C CA . ILE A 1 77 ? 2.967 -8.031 -24.75 1 97.5 77 ILE A CA 1
ATOM 589 C C . ILE A 1 77 ? 3.135 -9.047 -23.625 1 97.5 77 ILE A C 1
ATOM 591 O O . ILE A 1 77 ? 4.117 -9.008 -22.875 1 97.5 77 ILE A O 1
ATOM 595 N N . THR A 1 78 ? 2.18 -9.938 -23.469 1 98 78 THR A N 1
ATOM 596 C CA . THR A 1 78 ? 2.252 -10.953 -22.422 1 98 78 THR A CA 1
ATOM 597 C C . THR A 1 78 ? 1.378 -12.156 -22.781 1 98 78 THR A C 1
ATOM 599 O O . THR A 1 78 ? 0.839 -12.227 -23.891 1 98 78 THR A O 1
ATOM 602 N N . GLU A 1 79 ? 1.453 -13.164 -21.984 1 97.31 79 GLU A N 1
ATOM 603 C CA . GLU A 1 79 ? 0.582 -14.32 -22.141 1 97.31 79 GLU A CA 1
ATOM 604 C C . GLU A 1 79 ? -0.749 -14.109 -21.422 1 97.31 79 GLU A C 1
ATOM 606 O O . GLU A 1 79 ? -0.789 -13.531 -20.328 1 97.31 79 GLU A O 1
ATOM 611 N N . THR A 1 80 ? -1.857 -14.641 -21.953 1 94.25 80 THR A N 1
ATOM 612 C CA . THR A 1 80 ? -3.227 -14.328 -21.562 1 94.25 80 THR A CA 1
ATOM 613 C C . THR A 1 80 ? -3.469 -14.727 -20.109 1 94.25 80 THR A C 1
ATOM 615 O O . THR A 1 80 ? -4.234 -14.062 -19.406 1 94.25 80 THR A O 1
ATOM 618 N N . ASN A 1 81 ? -2.789 -15.727 -19.672 1 95 81 ASN A N 1
ATOM 619 C CA . ASN A 1 81 ? -3.123 -16.297 -18.375 1 95 81 ASN A CA 1
ATOM 620 C C . ASN A 1 81 ? -2.137 -15.852 -17.297 1 95 81 ASN A C 1
ATOM 622 O O . ASN A 1 81 ? -2.238 -16.281 -16.141 1 95 81 ASN A O 1
ATOM 626 N N . TYR A 1 82 ? -1.185 -14.992 -17.672 1 97.25 82 TYR A N 1
ATOM 627 C CA . TYR A 1 82 ? -0.254 -14.477 -16.672 1 97.25 82 TYR A CA 1
ATOM 628 C C . TYR A 1 82 ? -0.958 -13.531 -15.711 1 97.25 82 TYR A C 1
ATOM 630 O O . TYR A 1 82 ? -2.01 -12.969 -16.031 1 97.25 82 TYR A O 1
ATOM 638 N N . HIS A 1 83 ? -0.391 -13.406 -14.57 1 95.62 83 HIS A N 1
ATOM 639 C CA . HIS A 1 83 ? -0.972 -12.633 -13.477 1 95.62 83 HIS A CA 1
ATOM 640 C C . HIS A 1 83 ? -1.295 -11.211 -13.922 1 95.62 83 HIS A C 1
ATOM 642 O O . HIS A 1 83 ? -2.328 -10.656 -13.539 1 95.62 83 HIS A O 1
ATOM 648 N N . ILE A 1 84 ? -0.482 -10.547 -14.656 1 94.44 84 ILE A N 1
ATOM 649 C CA . ILE A 1 84 ? -0.618 -9.133 -15 1 94.44 84 ILE A CA 1
ATOM 650 C C . ILE A 1 84 ? -1.889 -8.93 -15.82 1 94.44 84 ILE A C 1
ATOM 652 O O . ILE A 1 84 ? -2.496 -7.855 -15.773 1 94.44 84 ILE A O 1
ATOM 656 N N . ASN A 1 85 ? -2.223 -9.953 -16.594 1 92.62 85 ASN A N 1
ATOM 657 C CA . ASN A 1 85 ? -3.467 -9.844 -17.359 1 92.62 85 ASN A CA 1
ATOM 658 C C . ASN A 1 85 ? -4.641 -10.461 -16.594 1 92.62 85 ASN A C 1
ATOM 660 O O . ASN A 1 85 ? -5.699 -9.836 -16.484 1 92.62 85 ASN A O 1
ATOM 664 N N . PHE A 1 86 ? -4.359 -11.664 -16.062 1 88.81 86 PHE A N 1
ATOM 665 C CA . PHE A 1 86 ? -5.426 -12.445 -15.445 1 88.81 86 PHE A CA 1
ATOM 666 C C . PHE A 1 86 ? -5.973 -11.727 -14.219 1 88.81 86 PHE A C 1
ATOM 668 O O . PHE A 1 86 ? -7.188 -11.656 -14.023 1 88.81 86 PHE A O 1
ATOM 675 N N . TYR A 1 87 ? -5.141 -11.086 -13.414 1 87.88 87 TYR A N 1
ATOM 676 C CA . TYR A 1 87 ? -5.559 -10.492 -12.148 1 87.88 87 TYR A CA 1
ATOM 677 C C . TYR A 1 87 ? -5.434 -8.977 -12.195 1 87.88 87 TYR A C 1
ATOM 679 O O . TYR A 1 87 ? -6.098 -8.273 -11.43 1 87.88 87 TYR A O 1
ATOM 687 N N . GLU A 1 88 ? -4.605 -8.438 -13.109 1 92.5 88 GLU A N 1
ATOM 688 C CA . GLU A 1 88 ? -4.195 -7.051 -12.945 1 92.5 88 GLU A CA 1
ATOM 689 C C . GLU A 1 88 ? -4.605 -6.203 -14.141 1 92.5 88 GLU A C 1
ATOM 691 O O . GLU A 1 88 ? -4.141 -5.07 -14.297 1 92.5 88 GLU A O 1
ATOM 696 N N . SER A 1 89 ? -5.512 -6.68 -15.055 1 85.75 89 SER A N 1
ATOM 697 C CA . SER A 1 89 ? -5.887 -5.922 -16.25 1 85.75 89 SER A CA 1
ATOM 698 C C . SER A 1 89 ? -6.535 -4.594 -15.875 1 85.75 89 SER A C 1
ATOM 700 O O . SER A 1 89 ? -6.289 -3.574 -16.531 1 85.75 89 SER A O 1
ATOM 702 N N . ALA A 1 90 ? -7.297 -4.57 -14.844 1 85.62 90 ALA A N 1
ATOM 703 C CA . ALA A 1 90 ? -7.941 -3.338 -14.406 1 85.62 90 ALA A CA 1
ATOM 704 C C . ALA A 1 90 ? -6.918 -2.334 -13.883 1 85.62 90 ALA A C 1
ATOM 706 O O . ALA A 1 90 ? -6.98 -1.146 -14.211 1 85.62 90 ALA A O 1
ATOM 707 N N . SER A 1 91 ? -6.039 -2.82 -13.117 1 89.88 91 SER A N 1
ATOM 708 C CA . SER A 1 91 ? -4.977 -1.961 -12.602 1 89.88 91 SER A CA 1
ATOM 709 C C . SER A 1 91 ? -4.168 -1.343 -13.734 1 89.88 91 SER A C 1
ATOM 711 O O . SER A 1 91 ? -3.826 -0.16 -13.688 1 89.88 91 SER A O 1
ATOM 713 N N . ILE A 1 92 ? -3.855 -2.156 -14.711 1 91.12 92 ILE A N 1
ATOM 714 C CA . ILE A 1 92 ? -3.07 -1.692 -15.852 1 91.12 92 ILE A CA 1
ATOM 715 C C . ILE A 1 92 ? -3.826 -0.585 -16.578 1 91.12 92 ILE A C 1
ATOM 717 O O . ILE A 1 92 ? -3.24 0.437 -16.953 1 91.12 92 ILE A O 1
ATOM 721 N N . ALA A 1 93 ? -5.086 -0.772 -16.781 1 87.06 93 ALA A N 1
ATOM 722 C CA . ALA A 1 93 ? -5.93 0.212 -17.453 1 87.06 93 ALA A CA 1
ATOM 723 C C . ALA A 1 93 ? -6.008 1.508 -16.656 1 87.06 93 ALA A C 1
ATOM 725 O O . ALA A 1 93 ? -5.98 2.602 -17.234 1 87.06 93 ALA A O 1
ATOM 726 N N . MET A 1 94 ? -6.023 1.385 -15.438 1 89.12 94 MET A N 1
ATOM 727 C CA . MET A 1 94 ? -6.262 2.547 -14.586 1 89.12 94 MET A CA 1
ATOM 728 C C . MET A 1 94 ? -4.965 3.295 -14.305 1 89.12 94 MET A C 1
ATOM 730 O O . MET A 1 94 ? -4.922 4.523 -14.383 1 89.12 94 MET A O 1
ATOM 734 N N . LEU A 1 95 ? -3.932 2.604 -14.023 1 92.19 95 LEU A N 1
ATOM 735 C CA . LEU A 1 95 ? -2.723 3.219 -13.484 1 92.19 95 LEU A CA 1
ATOM 736 C C . LEU A 1 95 ? -1.759 3.594 -14.609 1 92.19 95 LEU A C 1
ATOM 738 O O . LEU A 1 95 ? -1.111 4.641 -14.555 1 92.19 95 LEU A O 1
ATOM 742 N N . SER A 1 96 ? -1.642 2.695 -15.562 1 92.75 96 SER A N 1
ATOM 743 C CA . SER A 1 96 ? -0.638 2.916 -16.594 1 92.75 96 SER A CA 1
ATOM 744 C C . SER A 1 96 ? -1.288 3.262 -17.938 1 92.75 96 SER A C 1
ATOM 746 O O . SER A 1 96 ? -0.638 3.818 -18.828 1 92.75 96 SER A O 1
ATOM 748 N N . ARG A 1 97 ? -2.547 2.902 -18.109 1 92.31 97 ARG A N 1
ATOM 749 C CA . ARG A 1 97 ? -3.299 3.168 -19.344 1 92.31 97 ARG A CA 1
ATOM 750 C C . ARG A 1 97 ? -2.535 2.688 -20.562 1 92.31 97 ARG A C 1
ATOM 752 O O . ARG A 1 97 ? -2.365 3.434 -21.531 1 92.31 97 ARG A O 1
ATOM 759 N N . VAL A 1 98 ? -2.08 1.463 -20.531 1 93.19 98 VAL A N 1
ATOM 760 C CA . VAL A 1 98 ? -1.374 0.856 -21.641 1 93.19 98 VAL A CA 1
ATOM 761 C C . VAL A 1 98 ? -2.225 -0.259 -22.25 1 93.19 98 VAL A C 1
ATOM 763 O O . VAL A 1 98 ? -3.203 -0.7 -21.641 1 93.19 98 VAL A O 1
ATOM 766 N N . VAL A 1 99 ? -1.908 -0.612 -23.438 1 89.06 99 VAL A N 1
ATOM 767 C CA . VAL A 1 99 ? -2.619 -1.654 -24.172 1 89.06 99 VAL A CA 1
ATOM 768 C C . VAL A 1 99 ? -1.952 -3.006 -23.938 1 89.06 99 VAL A C 1
ATOM 770 O O . VAL A 1 99 ? -0.744 -3.152 -24.125 1 89.06 99 VAL A O 1
ATOM 773 N N . LEU A 1 100 ? -2.748 -4.004 -23.438 1 92.88 100 LEU A N 1
ATOM 774 C CA . LEU A 1 100 ? -2.248 -5.371 -23.344 1 92.88 100 LEU A CA 1
ATOM 775 C C . LEU A 1 100 ? -2.48 -6.125 -24.656 1 92.88 100 LEU A C 1
ATOM 777 O O . LEU A 1 100 ? -3.611 -6.199 -25.141 1 92.88 100 LEU A O 1
ATOM 781 N N . HIS A 1 101 ? -1.47 -6.535 -25.219 1 93.31 101 HIS A N 1
ATOM 782 C CA . HIS A 1 101 ? -1.52 -7.402 -26.391 1 93.31 101 HIS A CA 1
ATOM 783 C C . HIS A 1 101 ? -1.096 -8.828 -26.047 1 93.31 101 HIS A C 1
ATOM 785 O O . HIS A 1 101 ? 0.091 -9.094 -25.844 1 93.31 101 HIS A O 1
ATOM 791 N N . THR A 1 102 ? -2.09 -9.789 -26.016 1 95.19 102 THR A N 1
ATOM 792 C CA . THR A 1 102 ? -1.834 -11.086 -25.391 1 95.19 102 THR A CA 1
ATOM 793 C C . THR A 1 102 ? -1.978 -12.211 -26.422 1 95.19 102 THR A C 1
ATOM 795 O O . THR A 1 102 ? -2.57 -12.016 -27.484 1 95.19 102 THR A O 1
ATOM 798 N N . CYS A 1 103 ? -1.331 -13.273 -26.125 1 93.56 103 CYS A N 1
ATOM 799 C CA . CYS A 1 103 ? -1.557 -14.547 -26.797 1 93.56 103 CYS A CA 1
ATOM 800 C C . CYS A 1 103 ? -1.62 -15.695 -25.781 1 93.56 103 CYS A C 1
ATOM 802 O O . CYS A 1 103 ? -1.106 -15.578 -24.672 1 93.56 103 CYS A O 1
ATOM 804 N N . ARG A 1 104 ? -2.344 -16.719 -26.172 1 94.19 104 ARG A N 1
ATOM 805 C CA . ARG A 1 104 ? -2.369 -17.938 -25.359 1 94.19 104 ARG A CA 1
ATOM 806 C C . ARG A 1 104 ? -1.384 -18.969 -25.906 1 94.19 104 ARG A C 1
ATOM 808 O O . ARG A 1 104 ? -1.298 -19.172 -27.109 1 94.19 104 ARG A O 1
ATOM 815 N N . THR A 1 105 ? -0.546 -19.453 -25.016 1 95.88 105 THR A N 1
ATOM 816 C CA . THR A 1 105 ? 0.38 -20.516 -25.406 1 95.88 105 THR A CA 1
ATOM 817 C C . THR A 1 105 ? -0.111 -21.875 -24.906 1 95.88 105 THR A C 1
ATOM 819 O O . THR A 1 105 ? -0.949 -21.938 -24 1 95.88 105 THR A O 1
ATOM 822 N N . ALA A 1 106 ? 0.327 -22.953 -25.5 1 93.38 106 ALA A N 1
ATOM 823 C CA . ALA A 1 106 ? -0.121 -24.297 -25.156 1 93.38 106 ALA A CA 1
ATOM 824 C C . ALA A 1 106 ? 0.371 -24.703 -23.781 1 93.38 106 ALA A C 1
ATOM 826 O O . ALA A 1 106 ? -0.336 -25.391 -23.047 1 93.38 106 ALA A O 1
ATOM 827 N N . ASP A 1 107 ? 1.542 -24.25 -23.453 1 95.25 107 ASP A N 1
ATOM 828 C CA . ASP A 1 107 ? 2.143 -24.75 -22.219 1 95.25 107 ASP A CA 1
ATOM 829 C C . ASP A 1 107 ? 2.434 -23.594 -21.25 1 95.25 107 ASP A C 1
ATOM 831 O O . ASP A 1 107 ? 3.133 -23.781 -20.25 1 95.25 107 ASP A O 1
ATOM 835 N N . GLY A 1 108 ? 2.014 -22.422 -21.562 1 96.75 108 GLY A N 1
ATOM 836 C CA . GLY A 1 108 ? 2.205 -21.281 -20.688 1 96.75 108 GLY A CA 1
ATOM 837 C C . GLY A 1 108 ? 3.51 -20.547 -20.922 1 96.75 108 GLY A C 1
ATOM 838 O O . GLY A 1 108 ? 3.717 -19.453 -20.422 1 96.75 108 GLY A O 1
ATOM 839 N N . ILE A 1 109 ? 4.426 -21.125 -21.75 1 98.5 109 ILE A N 1
ATOM 840 C CA . ILE A 1 109 ? 5.734 -20.516 -21.969 1 98.5 109 ILE A CA 1
ATOM 841 C C . ILE A 1 109 ? 5.672 -19.562 -23.172 1 98.5 109 ILE A C 1
ATOM 843 O O . ILE A 1 109 ? 5.449 -20 -24.297 1 98.5 109 ILE A O 1
ATOM 847 N N . LEU A 1 110 ? 5.801 -18.281 -22.922 1 98.44 110 LEU A N 1
ATOM 848 C CA . LEU A 1 110 ? 5.895 -17.266 -23.969 1 98.44 110 LEU A CA 1
ATOM 849 C C . LEU A 1 110 ? 7.27 -17.281 -24.625 1 98.44 110 LEU A C 1
ATOM 851 O O . LEU A 1 110 ? 8.289 -17.094 -23.953 1 98.44 110 LEU A O 1
ATOM 855 N N . ARG A 1 111 ? 7.316 -17.562 -25.891 1 98.62 111 ARG A N 1
ATOM 856 C CA . ARG A 1 111 ? 8.562 -17.688 -26.641 1 98.62 111 ARG A CA 1
ATOM 857 C C . ARG A 1 111 ? 8.703 -16.578 -27.656 1 98.62 111 ARG A C 1
ATOM 859 O O . ARG A 1 111 ? 7.758 -15.82 -27.906 1 98.62 111 ARG A O 1
ATOM 866 N N . VAL A 1 112 ? 9.938 -16.453 -28.219 1 98.56 112 VAL A N 1
ATOM 867 C CA . VAL A 1 112 ? 10.273 -15.422 -29.188 1 98.56 112 VAL A CA 1
ATOM 868 C C . VAL A 1 112 ? 9.266 -15.445 -30.344 1 98.56 112 VAL A C 1
ATOM 870 O O . VAL A 1 112 ? 8.805 -14.398 -30.797 1 98.56 112 VAL A O 1
ATOM 873 N N . GLU A 1 113 ? 8.859 -16.625 -30.781 1 98 113 GLU A N 1
ATOM 874 C CA . GLU A 1 113 ? 7.953 -16.766 -31.922 1 98 113 GLU A CA 1
ATOM 875 C C . GLU A 1 113 ? 6.59 -16.156 -31.625 1 98 113 GLU A C 1
ATOM 877 O O . GLU A 1 113 ? 5.973 -15.523 -32.469 1 98 113 GLU A O 1
ATOM 882 N N . HIS A 1 114 ? 6.094 -16.359 -30.438 1 97.69 114 HIS A N 1
ATOM 883 C CA . HIS A 1 114 ? 4.816 -15.789 -30.016 1 97.69 114 HIS A CA 1
ATOM 884 C C . HIS A 1 114 ? 4.871 -14.266 -30.016 1 97.69 114 HIS A C 1
ATOM 886 O O . HIS A 1 114 ? 3.951 -13.602 -30.5 1 97.69 114 HIS A O 1
ATOM 892 N N . VAL A 1 115 ? 5.949 -13.688 -29.438 1 97.81 115 VAL A N 1
ATOM 893 C CA . VAL A 1 115 ? 6.125 -12.242 -29.344 1 97.81 115 VAL A CA 1
ATOM 894 C C . VAL A 1 115 ? 6.25 -11.641 -30.734 1 97.81 115 VAL A C 1
ATOM 896 O O . VAL A 1 115 ? 5.625 -10.617 -31.031 1 97.81 115 VAL A O 1
ATOM 899 N N . GLU A 1 116 ? 7.055 -12.273 -31.531 1 96.38 116 GLU A N 1
ATOM 900 C CA . GLU A 1 116 ? 7.246 -11.797 -32.906 1 96.38 116 GLU A CA 1
ATOM 901 C C . GLU A 1 116 ? 5.93 -11.789 -33.656 1 96.38 116 GLU A C 1
ATOM 903 O O . GLU A 1 116 ? 5.641 -10.836 -34.375 1 96.38 116 GLU A O 1
ATOM 908 N N . GLU A 1 117 ? 5.191 -12.797 -33.5 1 94.81 117 GLU A N 1
ATOM 909 C CA . GLU A 1 117 ? 3.889 -12.875 -34.156 1 94.81 117 GLU A CA 1
ATOM 910 C C . GLU A 1 117 ? 2.979 -11.742 -33.719 1 94.81 117 GLU A C 1
ATOM 912 O O . GLU A 1 117 ? 2.285 -11.133 -34.531 1 94.81 117 GLU A O 1
ATOM 917 N N . LEU A 1 118 ? 2.941 -11.453 -32.438 1 93.56 118 LEU A N 1
ATOM 918 C CA . LEU A 1 118 ? 2.098 -10.383 -31.922 1 93.56 118 LEU A CA 1
ATOM 919 C C . LEU A 1 118 ? 2.547 -9.023 -32.438 1 93.56 118 LEU A C 1
ATOM 921 O O . LEU A 1 118 ? 1.714 -8.164 -32.75 1 93.56 118 LEU A O 1
ATOM 925 N N . ILE A 1 119 ? 3.85 -8.836 -32.5 1 93.38 119 ILE A N 1
ATOM 926 C CA . ILE A 1 119 ? 4.395 -7.586 -33.031 1 93.38 119 ILE A CA 1
ATOM 927 C C . ILE A 1 119 ? 3.92 -7.367 -34.438 1 93.38 119 ILE A C 1
ATOM 929 O O . ILE A 1 119 ? 3.557 -6.25 -34.844 1 93.38 119 ILE A O 1
ATOM 933 N N . HIS A 1 120 ? 3.744 -8.43 -35.219 1 92.31 120 HIS A N 1
ATOM 934 C CA . HIS A 1 120 ? 3.432 -8.312 -36.625 1 92.31 120 HIS A CA 1
ATOM 935 C C . HIS A 1 120 ? 1.942 -8.516 -36.875 1 92.31 120 HIS A C 1
ATOM 937 O O . HIS A 1 120 ? 1.489 -8.445 -38.031 1 92.31 120 HIS A O 1
ATOM 943 N N . SER A 1 121 ? 1.254 -8.719 -35.844 1 89.25 121 SER A N 1
ATOM 944 C CA . SER A 1 121 ? -0.163 -9.031 -36 1 89.25 121 SER A CA 1
ATOM 945 C C . SER A 1 121 ? -0.993 -7.766 -36.156 1 89.25 121 SER A C 1
ATOM 947 O O . SER A 1 121 ? -2.205 -7.832 -36.375 1 89.25 121 SER A O 1
ATOM 949 N N . LYS A 1 122 ? -0.394 -6.668 -36.062 1 84.94 122 LYS A N 1
ATOM 950 C CA . LYS A 1 122 ? -1.043 -5.371 -36.219 1 84.94 122 LYS A CA 1
ATOM 951 C C . LYS A 1 122 ? -0.191 -4.441 -37.094 1 84.94 122 LYS A C 1
ATOM 953 O O . LYS A 1 122 ? 1.034 -4.57 -37.125 1 84.94 122 LYS A O 1
ATOM 958 N N . PRO A 1 123 ? -0.94 -3.521 -37.75 1 82.56 123 PRO A N 1
ATOM 959 C CA . PRO A 1 123 ? -0.13 -2.502 -38.406 1 82.56 123 PRO A CA 1
ATOM 960 C C . PRO A 1 123 ? 0.739 -1.705 -37.438 1 82.56 123 PRO A C 1
ATOM 962 O O . PRO A 1 123 ? 0.323 -1.438 -36.312 1 82.56 123 PRO A O 1
ATOM 965 N N . ARG A 1 124 ? 1.914 -1.426 -37.906 1 86.88 124 ARG A N 1
ATOM 966 C CA . ARG A 1 124 ? 2.857 -0.627 -37.125 1 86.88 124 ARG A CA 1
ATOM 967 C C . ARG A 1 124 ? 3.141 0.705 -37.812 1 86.88 124 ARG A C 1
ATOM 969 O O . ARG A 1 124 ? 3.102 0.797 -39.031 1 86.88 124 ARG A O 1
ATOM 976 N N . GLY A 1 125 ? 3.203 1.77 -37 1 79.62 125 GLY A N 1
ATOM 977 C CA . GLY A 1 125 ? 3.426 3.117 -37.5 1 79.62 125 GLY A CA 1
ATOM 978 C C . GLY A 1 125 ? 3.354 4.172 -36.406 1 79.62 125 GLY A C 1
ATOM 979 O O . GLY A 1 125 ? 3.057 3.861 -35.25 1 79.62 125 GLY A O 1
ATOM 980 N N . PRO A 1 126 ? 3.684 5.414 -36.781 1 80.5 126 PRO A N 1
ATOM 981 C CA . PRO A 1 126 ? 3.801 6.496 -35.812 1 80.5 126 PRO A CA 1
ATOM 982 C C . PRO A 1 126 ? 2.486 6.789 -35.094 1 80.5 126 PRO A C 1
ATOM 984 O O . PRO A 1 126 ? 2.486 7.391 -34 1 80.5 126 PRO A O 1
ATOM 987 N N . PHE A 1 127 ? 1.314 6.203 -35.719 1 82.5 127 PHE A N 1
ATOM 988 C CA . PHE A 1 127 ? 0.013 6.566 -35.188 1 82.5 127 PHE A CA 1
ATOM 989 C C . PHE A 1 127 ? -0.583 5.406 -34.406 1 82.5 127 PHE A C 1
ATOM 991 O O . PHE A 1 127 ? -1.695 5.508 -33.875 1 82.5 127 PHE A O 1
ATOM 998 N N . TYR A 1 128 ? 0.18 4.297 -34.25 1 83.31 128 TYR A N 1
ATOM 999 C CA . TYR A 1 128 ? -0.356 3.102 -33.594 1 83.31 128 TYR A CA 1
ATOM 1000 C C . TYR A 1 128 ? 0.409 2.783 -32.344 1 83.31 128 TYR A C 1
ATOM 1002 O O . TYR A 1 128 ? 1.518 3.281 -32.125 1 83.31 128 TYR A O 1
ATOM 1010 N N . ALA A 1 129 ? -0.194 2.018 -31.422 1 89.12 129 ALA A N 1
ATOM 1011 C CA . ALA A 1 129 ? 0.485 1.562 -30.219 1 89.12 129 ALA A CA 1
ATOM 1012 C C . ALA A 1 129 ? 1.753 0.786 -30.562 1 89.12 129 ALA A C 1
ATOM 1014 O O . ALA A 1 129 ? 1.768 -0.008 -31.5 1 89.12 129 ALA A O 1
ATOM 1015 N N . HIS A 1 130 ? 2.746 1.111 -29.906 1 92.44 130 HIS A N 1
ATOM 1016 C CA . HIS A 1 130 ? 4.039 0.467 -30.109 1 92.44 130 HIS A CA 1
ATOM 1017 C C . HIS A 1 130 ? 4.387 -0.447 -28.938 1 92.44 130 HIS A C 1
ATOM 1019 O O . HIS A 1 130 ? 4.266 -0.049 -27.781 1 92.44 130 HIS A O 1
ATOM 1025 N N . PRO A 1 131 ? 4.789 -1.733 -29.281 1 95.31 131 PRO A N 1
ATOM 1026 C CA . PRO A 1 131 ? 5.258 -2.584 -28.188 1 95.31 131 PRO A CA 1
ATOM 1027 C C . PRO A 1 131 ? 6.492 -2.02 -27.484 1 95.31 131 PRO A C 1
ATOM 1029 O O . PRO A 1 131 ? 7.492 -1.72 -28.141 1 95.31 131 PRO A O 1
ATOM 1032 N N . GLN A 1 132 ? 6.383 -1.871 -26.172 1 97.75 132 GLN A N 1
ATOM 1033 C CA . GLN A 1 132 ? 7.504 -1.286 -25.453 1 97.75 132 GLN A CA 1
ATOM 1034 C C . GLN A 1 132 ? 7.977 -2.213 -24.328 1 97.75 132 GLN A C 1
ATOM 1036 O O . GLN A 1 132 ? 9.078 -2.051 -23.812 1 97.75 132 GLN A O 1
ATOM 1041 N N . LEU A 1 133 ? 7.152 -3.223 -24 1 98.62 133 LEU A N 1
ATOM 1042 C CA . LEU A 1 133 ? 7.488 -4.117 -22.891 1 98.62 133 LEU A CA 1
ATOM 1043 C C . LEU A 1 133 ? 6.906 -5.508 -23.125 1 98.62 133 LEU A C 1
ATOM 1045 O O . LEU A 1 133 ? 5.77 -5.641 -23.578 1 98.62 133 LEU A O 1
ATOM 1049 N N . VAL A 1 134 ? 7.711 -6.516 -22.953 1 98.75 134 VAL A N 1
ATOM 1050 C CA . VAL A 1 134 ? 7.25 -7.895 -22.812 1 98.75 134 VAL A CA 1
ATOM 1051 C C . VAL A 1 134 ? 7.281 -8.312 -21.344 1 98.75 134 VAL A C 1
ATOM 1053 O O . VAL A 1 134 ? 8.266 -8.07 -20.641 1 98.75 134 VAL A O 1
ATOM 1056 N N . SER A 1 135 ? 6.188 -8.852 -20.844 1 98.69 135 SER A N 1
ATOM 1057 C CA . SER A 1 135 ? 6.129 -9.312 -19.453 1 98.69 135 SER A CA 1
ATOM 1058 C C . SER A 1 135 ? 5.965 -10.828 -19.375 1 98.69 135 SER A C 1
ATOM 1060 O O . SER A 1 135 ? 5.07 -11.391 -20.016 1 98.69 135 SER A O 1
ATOM 1062 N N . ILE A 1 136 ? 6.809 -11.461 -18.625 1 98.81 136 ILE A N 1
ATOM 1063 C CA . ILE A 1 136 ? 6.691 -12.898 -18.375 1 98.81 136 ILE A CA 1
ATOM 1064 C C . ILE A 1 136 ? 6.48 -13.148 -16.891 1 98.81 136 ILE A C 1
ATOM 1066 O O . ILE A 1 136 ? 6.566 -12.227 -16.078 1 98.81 136 ILE A O 1
ATOM 1070 N N . GLU A 1 137 ? 6.125 -14.344 -16.547 1 98.62 137 GLU A N 1
ATOM 1071 C CA . GLU A 1 137 ? 5.836 -14.758 -15.172 1 98.62 137 GLU A CA 1
ATOM 1072 C C . GLU A 1 137 ? 6.598 -16.031 -14.812 1 98.62 137 GLU A C 1
ATOM 1074 O O . GLU A 1 137 ? 6.715 -16.953 -15.625 1 98.62 137 GLU A O 1
ATOM 1079 N N . ASN A 1 138 ? 7.207 -16.047 -13.633 1 98.69 138 ASN A N 1
ATOM 1080 C CA . ASN A 1 138 ? 7.973 -17.203 -13.164 1 98.69 138 ASN A CA 1
ATOM 1081 C C . ASN A 1 138 ? 7.891 -17.344 -11.648 1 98.69 138 ASN A C 1
ATOM 1083 O O . ASN A 1 138 ? 8.406 -16.5 -10.914 1 98.69 138 ASN A O 1
ATOM 1087 N N . THR A 1 139 ? 7.328 -18.406 -11.102 1 98.38 139 THR A N 1
ATOM 1088 C CA . THR A 1 139 ? 6.715 -19.516 -11.805 1 98.38 139 THR A CA 1
ATOM 1089 C C . THR A 1 139 ? 5.32 -19.156 -12.305 1 98.38 139 THR A C 1
ATOM 1091 O O . THR A 1 139 ? 4.809 -18.062 -11.992 1 98.38 139 THR A O 1
ATOM 1094 N N . LEU A 1 140 ? 4.77 -19.984 -13.156 1 98.06 140 LEU A N 1
ATOM 1095 C CA . LEU A 1 140 ? 3.504 -19.688 -13.812 1 98.06 140 LEU A CA 1
ATOM 1096 C C . LEU A 1 140 ? 2.33 -20.219 -13.008 1 98.06 140 LEU A C 1
ATOM 1098 O O . LEU A 1 140 ? 2.006 -21.406 -13.094 1 98.06 140 LEU A O 1
ATOM 1102 N N . ASN A 1 141 ? 1.621 -19.297 -12.305 1 96.12 141 ASN A N 1
ATOM 1103 C CA . ASN A 1 141 ? 0.523 -19.656 -11.414 1 96.12 141 ASN A CA 1
ATOM 1104 C C . ASN A 1 141 ? -0.57 -20.422 -12.164 1 96.12 141 ASN A C 1
ATOM 1106 O O . ASN A 1 141 ? -0.971 -21.516 -11.75 1 96.12 141 ASN A O 1
ATOM 1110 N N . TYR A 1 142 ? -0.98 -19.938 -13.266 1 94.88 142 TYR A N 1
ATOM 1111 C CA . TYR A 1 142 ? -2.084 -20.5 -14.031 1 94.88 142 TYR A CA 1
ATOM 1112 C C . TYR A 1 142 ? -1.72 -21.875 -14.586 1 94.88 142 TYR A C 1
ATOM 1114 O O . TYR A 1 142 ? -2.602 -22.672 -14.906 1 94.88 142 TYR A O 1
ATOM 1122 N N . TYR A 1 143 ? -0.457 -22.141 -14.75 1 95.5 143 TYR A N 1
ATOM 1123 C CA . TYR A 1 143 ? 0.017 -23.391 -15.336 1 95.5 143 TYR A CA 1
ATOM 1124 C C . TYR A 1 143 ? 0.695 -24.25 -14.281 1 95.5 143 TYR A C 1
ATOM 1126 O O . TYR A 1 143 ? 1.778 -24.797 -14.516 1 95.5 143 TYR A O 1
ATOM 1134 N N . GLN A 1 144 ? 0.058 -24.328 -13.125 1 95.56 144 GLN A N 1
ATOM 1135 C CA . GLN A 1 144 ? 0.354 -25.266 -12.047 1 95.56 144 GLN A CA 1
ATOM 1136 C C . GLN A 1 144 ? 1.75 -25.016 -11.477 1 95.56 144 GLN A C 1
ATOM 1138 O O . GLN A 1 144 ? 2.488 -25.969 -11.211 1 95.56 144 GLN A O 1
ATOM 1143 N N . GLY A 1 145 ? 2.121 -23.781 -11.477 1 97.62 145 GLY A N 1
ATOM 1144 C CA . GLY A 1 145 ? 3.41 -23.453 -10.883 1 97.62 145 GLY A CA 1
ATOM 1145 C C . GLY A 1 145 ? 4.586 -23.875 -11.742 1 97.62 145 GLY A C 1
ATOM 1146 O O . GLY A 1 145 ? 5.68 -24.125 -11.227 1 97.62 145 GLY A O 1
ATOM 1147 N N . LYS A 1 146 ? 4.371 -23.922 -13.016 1 97.88 146 LYS A N 1
ATOM 1148 C CA . LYS A 1 146 ? 5.395 -24.312 -13.977 1 97.88 146 LYS A CA 1
ATOM 1149 C C . LYS A 1 146 ? 6.566 -23.344 -13.969 1 97.88 146 LYS A C 1
ATOM 1151 O O . LYS A 1 146 ? 6.367 -22.125 -13.891 1 97.88 146 LYS A O 1
ATOM 1156 N N . ILE A 1 147 ? 7.766 -23.906 -14.094 1 98.69 147 ILE A N 1
ATOM 1157 C CA . ILE A 1 147 ? 8.977 -23.094 -14.117 1 98.69 147 ILE A CA 1
ATOM 1158 C C . ILE A 1 147 ? 9.25 -22.609 -15.539 1 98.69 147 ILE A C 1
ATOM 1160 O O . ILE A 1 147 ? 9.227 -23.406 -16.484 1 98.69 147 ILE A O 1
ATOM 1164 N N . PHE A 1 148 ? 9.383 -21.266 -15.703 1 98.75 148 PHE A N 1
ATOM 1165 C CA . PHE A 1 148 ? 9.781 -20.703 -16.984 1 98.75 148 PHE A CA 1
ATOM 1166 C C . PHE A 1 148 ? 11.234 -21.016 -17.297 1 98.75 148 PHE A C 1
ATOM 1168 O O . PHE A 1 148 ? 12.133 -20.625 -16.547 1 98.75 148 PHE A O 1
ATOM 1175 N N . PRO A 1 149 ? 11.531 -21.75 -18.328 1 98.56 149 PRO A N 1
ATOM 1176 C CA . PRO A 1 149 ? 12.914 -22.172 -18.594 1 98.56 149 PRO A CA 1
ATOM 1177 C C . PRO A 1 149 ? 13.859 -21 -18.797 1 98.56 149 PRO A C 1
ATOM 1179 O O . PRO A 1 149 ? 13.562 -20.094 -19.578 1 98.56 149 PRO A O 1
ATOM 1182 N N . LEU A 1 150 ? 14.984 -21.062 -18.141 1 98.56 150 LEU A N 1
ATOM 1183 C CA . LEU A 1 150 ? 15.953 -19.969 -18.203 1 98.56 150 LEU A CA 1
ATOM 1184 C C . LEU A 1 150 ? 16.422 -19.75 -19.641 1 98.56 150 LEU A C 1
ATOM 1186 O O . LEU A 1 150 ? 16.625 -18.609 -20.047 1 98.56 150 LEU A O 1
ATOM 1190 N N . LYS A 1 151 ? 16.578 -20.812 -20.391 1 98.38 151 LYS A N 1
ATOM 1191 C CA . LYS A 1 151 ? 17.047 -20.703 -21.766 1 98.38 151 LYS A CA 1
ATOM 1192 C C . LYS A 1 151 ? 16.078 -19.891 -22.609 1 98.38 151 LYS A C 1
ATOM 1194 O O . LYS A 1 151 ? 16.5 -19.125 -23.484 1 98.38 151 LYS A O 1
ATOM 1199 N N . VAL A 1 152 ? 14.828 -20.094 -22.375 1 98.69 152 VAL A N 1
ATOM 1200 C CA . VAL A 1 152 ? 13.82 -19.344 -23.125 1 98.69 152 VAL A CA 1
ATOM 1201 C C . VAL A 1 152 ? 13.852 -17.875 -22.703 1 98.69 152 VAL A C 1
ATOM 1203 O O . VAL A 1 152 ? 13.664 -16.984 -23.547 1 98.69 152 VAL A O 1
ATOM 1206 N N . ILE A 1 153 ? 14.07 -17.562 -21.406 1 98.75 153 ILE A N 1
ATOM 1207 C CA . ILE A 1 153 ? 14.203 -16.188 -20.922 1 98.75 153 ILE A CA 1
ATOM 1208 C C . ILE A 1 153 ? 15.375 -15.5 -21.609 1 98.75 153 ILE A C 1
ATOM 1210 O O . ILE A 1 153 ? 15.266 -14.352 -22.047 1 98.75 153 ILE A O 1
ATOM 1214 N N . GLU A 1 154 ? 16.453 -16.234 -21.719 1 98.56 154 GLU A N 1
ATOM 1215 C CA . GLU A 1 154 ? 17.641 -15.719 -22.391 1 98.56 154 GLU A CA 1
ATOM 1216 C C . GLU A 1 154 ? 17.359 -15.375 -23.844 1 98.56 154 GLU A C 1
ATOM 1218 O O . GLU A 1 154 ? 17.766 -14.32 -24.344 1 98.56 154 GLU A O 1
ATOM 1223 N N . GLN A 1 155 ? 16.656 -16.266 -24.484 1 98.69 155 GLN A N 1
ATOM 1224 C CA . GLN A 1 155 ? 16.297 -16.031 -25.875 1 98.69 155 GLN A CA 1
ATOM 1225 C C . GLN A 1 155 ? 15.383 -14.82 -26.016 1 98.69 155 GLN A C 1
ATOM 1227 O O . GLN A 1 155 ? 15.578 -13.992 -26.906 1 98.69 155 GLN A O 1
ATOM 1232 N N . LEU A 1 156 ? 14.398 -14.727 -25.172 1 98.69 156 LEU A N 1
ATOM 1233 C CA . LEU A 1 156 ? 13.484 -13.586 -25.188 1 98.69 156 LEU A CA 1
ATOM 1234 C C . LEU A 1 156 ? 14.242 -12.281 -24.953 1 98.69 156 LEU A C 1
ATOM 1236 O O . LEU A 1 156 ? 13.961 -11.273 -25.609 1 98.69 156 LEU A O 1
ATOM 1240 N N . TYR A 1 157 ? 15.148 -12.344 -24.016 1 98.5 157 TYR A N 1
ATOM 1241 C CA . TYR A 1 157 ? 15.93 -11.156 -23.688 1 98.5 157 TYR A CA 1
ATOM 1242 C C . TYR A 1 157 ? 16.734 -10.68 -24.891 1 98.5 157 TYR A C 1
ATOM 1244 O O . TYR A 1 157 ? 16.75 -9.492 -25.219 1 98.5 157 TYR A O 1
ATOM 1252 N N . GLY A 1 158 ? 17.438 -11.633 -25.547 1 98.38 158 GLY A N 1
ATOM 1253 C CA . GLY A 1 158 ? 18.172 -11.289 -26.766 1 98.38 158 GLY A CA 1
ATOM 1254 C C . GLY A 1 158 ? 17.312 -10.672 -27.828 1 98.38 158 GLY A C 1
ATOM 1255 O O . GLY A 1 158 ? 17.656 -9.648 -28.422 1 98.38 158 GLY A O 1
ATOM 1256 N N . PHE A 1 159 ? 16.188 -11.266 -28.047 1 98.44 159 PHE A N 1
ATOM 1257 C CA . PHE A 1 159 ? 15.258 -10.82 -29.078 1 98.44 159 PHE A CA 1
ATOM 1258 C C . PHE A 1 159 ? 14.719 -9.43 -28.75 1 98.44 159 PHE A C 1
ATOM 1260 O O . PHE A 1 159 ? 14.703 -8.555 -29.609 1 98.44 159 PHE A O 1
ATOM 1267 N N . THR A 1 160 ? 14.203 -9.164 -27.438 1 98.31 160 THR A N 1
ATOM 1268 C CA . THR A 1 160 ? 13.617 -7.895 -27.047 1 98.31 160 THR A CA 1
ATOM 1269 C C . THR A 1 160 ? 14.656 -6.777 -27.078 1 98.31 160 THR A C 1
ATOM 1271 O O . THR A 1 160 ? 14.352 -5.648 -27.469 1 98.31 160 THR A O 1
ATOM 1274 N N . ARG A 1 161 ? 15.867 -7.086 -26.734 1 97.06 161 ARG A N 1
ATOM 1275 C CA . ARG A 1 161 ? 16.953 -6.109 -26.797 1 97.06 161 ARG A CA 1
ATOM 1276 C C . ARG A 1 161 ? 17.188 -5.633 -28.234 1 97.06 161 ARG A C 1
ATOM 1278 O O . ARG A 1 161 ? 17.375 -4.438 -28.469 1 97.06 161 ARG A O 1
ATOM 1285 N N . GLU A 1 162 ? 17.156 -6.57 -29.078 1 97.38 162 GLU A N 1
ATOM 1286 C CA . GLU A 1 162 ? 17.344 -6.242 -30.484 1 97.38 162 GLU A CA 1
ATOM 1287 C C . GLU A 1 162 ? 16.25 -5.305 -30.984 1 97.38 162 GLU A C 1
ATOM 1289 O O . GLU A 1 162 ? 16.5 -4.465 -31.859 1 97.38 162 GLU A O 1
ATOM 1294 N N . LYS A 1 163 ? 15.133 -5.41 -30.484 1 96.38 163 LYS A N 1
ATOM 1295 C CA . LYS A 1 163 ? 13.984 -4.645 -30.938 1 96.38 163 LYS A CA 1
ATOM 1296 C C . LYS A 1 163 ? 13.766 -3.404 -30.078 1 96.38 163 LYS A C 1
ATOM 1298 O O . LYS A 1 163 ? 12.82 -2.646 -30.297 1 96.38 163 LYS A O 1
ATOM 1303 N N . ASN A 1 164 ? 14.594 -3.172 -29.094 1 96.62 164 ASN A N 1
ATOM 1304 C CA . ASN A 1 164 ? 14.477 -2.07 -28.141 1 96.62 164 ASN A CA 1
ATOM 1305 C C . ASN A 1 164 ? 13.172 -2.146 -27.344 1 96.62 164 ASN A C 1
ATOM 1307 O O . ASN A 1 164 ? 12.469 -1.148 -27.219 1 96.62 164 ASN A O 1
ATOM 1311 N N . ILE A 1 165 ? 12.805 -3.322 -27.047 1 98.06 165 ILE A N 1
ATOM 1312 C CA . ILE A 1 165 ? 11.68 -3.621 -26.172 1 98.06 165 ILE A CA 1
ATOM 1313 C C . ILE A 1 165 ? 12.195 -4.113 -24.828 1 98.06 165 ILE A C 1
ATOM 1315 O O . ILE A 1 165 ? 13.133 -4.918 -24.766 1 98.06 165 ILE A O 1
ATOM 1319 N N . SER A 1 166 ? 11.625 -3.602 -23.719 1 98.56 166 SER A N 1
ATOM 1320 C CA . SER A 1 166 ? 12.055 -4.039 -22.391 1 98.56 166 SER A C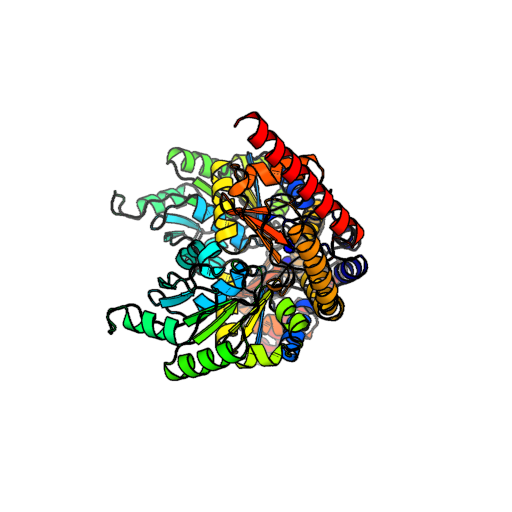A 1
ATOM 1321 C C . SER A 1 166 ? 11.453 -5.398 -22.047 1 98.56 166 SER A C 1
ATOM 1323 O O . SER A 1 166 ? 10.445 -5.809 -22.625 1 98.56 166 SER A O 1
ATOM 1325 N N . LEU A 1 167 ? 12.094 -6.133 -21.188 1 98.81 167 LEU A N 1
ATOM 1326 C CA . LEU A 1 167 ? 11.602 -7.402 -20.656 1 98.81 167 LEU A CA 1
ATOM 1327 C C . LEU A 1 167 ? 11.43 -7.34 -19.141 1 98.81 167 LEU A C 1
ATOM 1329 O O . LEU A 1 167 ? 12.391 -7.062 -18.422 1 98.81 167 LEU A O 1
ATOM 1333 N N . HIS A 1 168 ? 10.203 -7.52 -18.641 1 98.88 168 HIS A N 1
ATOM 1334 C CA . HIS A 1 168 ? 9.883 -7.586 -17.219 1 98.88 168 HIS A CA 1
ATOM 1335 C C . HIS A 1 168 ? 9.5 -9.008 -16.812 1 98.88 168 HIS A C 1
ATOM 1337 O O . HIS A 1 168 ? 8.805 -9.703 -17.547 1 98.88 168 HIS A O 1
ATOM 1343 N N . MET A 1 169 ? 9.953 -9.422 -15.688 1 98.88 169 MET A N 1
ATOM 1344 C CA . MET A 1 169 ? 9.547 -10.711 -15.141 1 98.88 169 MET A CA 1
ATOM 1345 C C . MET A 1 169 ? 8.781 -10.531 -13.828 1 98.88 169 MET A C 1
ATOM 1347 O O . MET A 1 169 ? 9.328 -10.031 -12.852 1 98.88 169 MET A O 1
ATOM 1351 N N . ASP A 1 170 ? 7.535 -10.891 -13.852 1 98.75 170 ASP A N 1
ATOM 1352 C CA . ASP A 1 170 ? 6.828 -11.133 -12.602 1 98.75 170 ASP A CA 1
ATOM 1353 C C . ASP A 1 170 ? 7.32 -12.414 -11.938 1 98.75 170 ASP A C 1
ATOM 1355 O O . ASP A 1 170 ? 6.844 -13.508 -12.25 1 98.75 170 ASP A O 1
ATOM 1359 N N . GLY A 1 171 ? 8.234 -12.25 -11.047 1 98.69 171 GLY A N 1
ATOM 1360 C CA . GLY A 1 171 ? 8.797 -13.375 -10.32 1 98.69 171 GLY A CA 1
ATOM 1361 C C . GLY A 1 171 ? 8.211 -13.539 -8.93 1 98.69 171 GLY A C 1
ATOM 1362 O O . GLY A 1 171 ? 8.945 -13.812 -7.973 1 98.69 171 GLY A O 1
ATOM 1363 N N . ALA A 1 172 ? 6.902 -13.312 -8.766 1 98 172 ALA A N 1
ATOM 1364 C CA . ALA A 1 172 ? 6.273 -13.383 -7.453 1 98 172 ALA A CA 1
ATOM 1365 C C . ALA A 1 172 ? 6.664 -14.664 -6.727 1 98 172 ALA A C 1
ATOM 1367 O O . ALA A 1 172 ? 6.773 -14.688 -5.496 1 98 172 ALA A O 1
ATOM 1368 N N . ARG A 1 173 ? 6.844 -15.773 -7.438 1 98.56 173 ARG A N 1
ATOM 1369 C CA . ARG A 1 173 ? 7.23 -17.062 -6.859 1 98.56 173 ARG A CA 1
ATOM 1370 C C . ARG A 1 173 ? 8.555 -17.547 -7.441 1 98.56 173 ARG A C 1
ATOM 1372 O O . ARG A 1 173 ? 8.758 -18.75 -7.613 1 98.56 173 ARG A O 1
ATOM 1379 N N . LEU A 1 174 ? 9.438 -16.625 -7.793 1 98.75 174 LEU A N 1
ATOM 1380 C CA . LEU A 1 174 ? 10.719 -16.969 -8.406 1 98.75 174 LEU A CA 1
ATOM 1381 C C . LEU A 1 174 ? 11.555 -17.828 -7.48 1 98.75 174 LEU A C 1
ATOM 1383 O O . LEU A 1 174 ? 12.336 -18.672 -7.945 1 98.75 174 LEU A O 1
ATOM 1387 N N . PHE A 1 175 ? 11.391 -17.703 -6.195 1 98.75 175 PHE A N 1
ATOM 1388 C CA . PHE A 1 175 ? 12.148 -18.5 -5.23 1 98.75 175 PHE A CA 1
ATOM 1389 C C . PHE A 1 175 ? 11.828 -19.984 -5.379 1 98.75 175 PHE A C 1
ATOM 1391 O O . PHE A 1 175 ? 12.688 -20.828 -5.141 1 98.75 175 PHE A O 1
ATOM 1398 N N . ASN A 1 176 ? 10.609 -20.312 -5.785 1 98.75 176 ASN A N 1
ATOM 1399 C CA . ASN A 1 176 ? 10.266 -21.688 -6.082 1 98.75 176 ASN A CA 1
ATOM 1400 C C . ASN A 1 176 ? 11.07 -22.234 -7.266 1 98.75 176 ASN A C 1
ATOM 1402 O O . ASN A 1 176 ? 11.555 -23.359 -7.234 1 98.75 176 ASN A O 1
ATOM 1406 N N . ALA A 1 177 ? 11.172 -21.422 -8.312 1 98.69 177 ALA A N 1
ATOM 1407 C CA . ALA A 1 177 ? 11.977 -21.828 -9.469 1 98.69 177 ALA A CA 1
ATOM 1408 C C . ALA A 1 177 ? 13.438 -22 -9.078 1 98.69 177 ALA A C 1
ATOM 1410 O O . ALA A 1 177 ? 14.078 -22.984 -9.492 1 98.69 177 ALA A O 1
ATOM 1411 N N . HIS A 1 178 ? 13.953 -21.047 -8.32 1 98.62 178 HIS A N 1
ATOM 1412 C CA . HIS A 1 178 ? 15.328 -21.062 -7.844 1 98.62 178 HIS A CA 1
ATOM 1413 C C . HIS A 1 178 ? 15.625 -22.359 -7.082 1 98.62 178 HIS A C 1
ATOM 1415 O O . HIS A 1 178 ? 16.625 -23.031 -7.355 1 98.62 178 HIS A O 1
ATOM 1421 N N . VAL A 1 179 ? 14.75 -22.719 -6.172 1 98.31 179 VAL A N 1
ATOM 1422 C CA . VAL A 1 179 ? 14.945 -23.891 -5.312 1 98.31 179 VAL A CA 1
ATOM 1423 C C . VAL A 1 179 ? 14.812 -25.172 -6.137 1 98.31 179 VAL A C 1
ATOM 1425 O O . VAL A 1 179 ? 15.57 -26.109 -5.953 1 98.31 179 VAL A O 1
ATOM 1428 N N . ALA A 1 180 ? 13.875 -25.188 -7.039 1 98.25 180 ALA A N 1
ATOM 1429 C CA . ALA A 1 180 ? 13.602 -26.375 -7.844 1 98.25 180 ALA A CA 1
ATOM 1430 C C . ALA A 1 180 ? 14.734 -26.656 -8.828 1 98.25 180 ALA A C 1
ATOM 1432 O O . ALA A 1 180 ? 15.047 -27.812 -9.125 1 98.25 180 ALA A O 1
ATOM 1433 N N . THR A 1 181 ? 15.375 -25.594 -9.367 1 97.94 181 THR A N 1
ATOM 1434 C CA . THR A 1 181 ? 16.328 -25.75 -10.461 1 97.94 181 THR A CA 1
ATOM 1435 C C . THR A 1 181 ? 17.766 -25.578 -9.961 1 97.94 181 THR A C 1
ATOM 1437 O O . THR A 1 181 ? 18.719 -25.922 -10.656 1 97.94 181 THR A O 1
ATOM 1440 N N . ASN A 1 182 ? 17.922 -24.969 -8.828 1 97.62 182 ASN A N 1
ATOM 1441 C CA . ASN A 1 182 ? 19.203 -24.594 -8.25 1 97.62 182 ASN A CA 1
ATOM 1442 C C . ASN A 1 182 ? 19.891 -23.5 -9.07 1 97.62 182 ASN A C 1
ATOM 1444 O O . ASN A 1 182 ? 21.094 -23.266 -8.914 1 97.62 182 ASN A O 1
ATOM 1448 N N . ILE A 1 183 ? 19.188 -22.906 -9.984 1 98.12 183 ILE A N 1
ATOM 1449 C CA . ILE A 1 183 ? 19.719 -21.766 -10.719 1 98.12 183 ILE A CA 1
ATOM 1450 C C . ILE A 1 183 ? 19.797 -20.547 -9.805 1 98.12 183 ILE A C 1
ATOM 1452 O O . ILE A 1 183 ? 18.812 -20.188 -9.156 1 98.12 183 ILE A O 1
ATOM 1456 N N . PRO A 1 184 ? 20.984 -19.938 -9.766 1 98.25 184 PRO A N 1
ATOM 1457 C CA . PRO A 1 184 ? 21.094 -18.75 -8.914 1 98.25 184 PRO A CA 1
ATOM 1458 C C . PRO A 1 184 ? 20.141 -17.625 -9.32 1 98.25 184 PRO A C 1
ATOM 1460 O O . PRO A 1 184 ? 19.891 -17.422 -10.516 1 98.25 184 PRO A O 1
ATOM 1463 N N . LEU A 1 185 ? 19.672 -16.891 -8.344 1 98.44 185 LEU A N 1
ATOM 1464 C CA . LEU A 1 185 ? 18.703 -15.82 -8.578 1 98.44 185 LEU A CA 1
ATOM 1465 C C . LEU A 1 185 ? 19.297 -14.75 -9.492 1 98.44 185 LEU A C 1
ATOM 1467 O O . LEU A 1 185 ? 18.578 -14.195 -10.336 1 98.44 185 LEU A O 1
ATOM 1471 N N . ARG A 1 186 ? 20.562 -14.43 -9.375 1 98.31 186 ARG A N 1
ATOM 1472 C CA . ARG A 1 186 ? 21.25 -13.438 -10.211 1 98.31 186 ARG A CA 1
ATOM 1473 C C . ARG A 1 186 ? 21.203 -13.836 -11.68 1 98.31 186 ARG A C 1
ATOM 1475 O O . ARG A 1 186 ? 21.188 -12.977 -12.562 1 98.31 186 ARG A O 1
ATOM 1482 N N . ASP A 1 187 ? 21.141 -15.148 -11.977 1 98.19 187 ASP A N 1
ATOM 1483 C CA . ASP A 1 187 ? 21.125 -15.625 -13.359 1 98.19 187 ASP A CA 1
ATOM 1484 C C . ASP A 1 187 ? 19.781 -15.367 -14.016 1 98.19 187 ASP A C 1
ATOM 1486 O O . ASP A 1 187 ? 19.688 -15.203 -15.234 1 98.19 187 ASP A O 1
ATOM 1490 N N . TYR A 1 188 ? 18.719 -15.391 -13.219 1 97.88 188 TYR A N 1
ATOM 1491 C CA . TYR A 1 188 ? 17.438 -14.961 -13.734 1 97.88 188 TYR A CA 1
ATOM 1492 C C . TYR A 1 188 ? 17.422 -13.453 -13.984 1 97.88 188 TYR A C 1
ATOM 1494 O O . TYR A 1 188 ? 16.922 -12.992 -15.016 1 97.88 188 TYR A O 1
ATOM 1502 N N . ALA A 1 189 ? 17.984 -12.688 -13.062 1 98.25 189 ALA A N 1
ATOM 1503 C CA . ALA A 1 189 ? 17.938 -11.227 -13.094 1 98.25 189 ALA A CA 1
ATOM 1504 C C . ALA A 1 189 ? 18.781 -10.672 -14.242 1 98.25 189 ALA A C 1
ATOM 1506 O O . ALA A 1 189 ? 18.484 -9.602 -14.773 1 98.25 189 ALA A O 1
ATOM 1507 N N . LYS A 1 190 ? 19.719 -11.453 -14.695 1 97 190 LYS A N 1
ATOM 1508 C CA . LYS A 1 190 ? 20.656 -11.055 -15.742 1 97 190 LYS A CA 1
ATOM 1509 C C . LYS A 1 190 ? 19.938 -10.883 -17.078 1 97 190 LYS A C 1
ATOM 1511 O O . LYS A 1 190 ? 20.406 -10.141 -17.953 1 97 190 LYS A O 1
ATOM 1516 N N . PHE A 1 191 ? 18.844 -11.531 -17.203 1 97.38 191 PHE A N 1
ATOM 1517 C CA . PHE A 1 191 ? 18.219 -11.609 -18.531 1 97.38 191 PHE A CA 1
ATOM 1518 C C . PHE A 1 191 ? 16.875 -10.898 -18.531 1 97.38 191 PHE A C 1
ATOM 1520 O O . PHE A 1 191 ? 15.945 -11.328 -19.234 1 97.38 191 PHE A O 1
ATOM 1527 N N . VAL A 1 192 ? 16.672 -9.891 -17.703 1 98.44 192 VAL A N 1
ATOM 1528 C CA . VAL A 1 192 ? 15.492 -9.039 -17.719 1 98.44 192 VAL A CA 1
ATOM 1529 C C . VAL A 1 192 ? 15.883 -7.598 -17.391 1 98.44 192 VAL A C 1
ATOM 1531 O O . VAL A 1 192 ? 16.922 -7.355 -16.781 1 98.44 192 VAL A O 1
ATOM 1534 N N . ASP A 1 193 ? 15.086 -6.633 -17.797 1 98.44 193 ASP A N 1
ATOM 1535 C CA . ASP A 1 193 ? 15.305 -5.227 -17.5 1 98.44 193 ASP A CA 1
ATOM 1536 C C . ASP A 1 193 ? 14.773 -4.875 -16.109 1 98.44 193 ASP A C 1
ATOM 1538 O O . ASP A 1 193 ? 15.273 -3.957 -15.461 1 98.44 193 ASP A O 1
ATOM 1542 N N . SER A 1 194 ? 13.742 -5.578 -15.703 1 98.69 194 SER A N 1
ATOM 1543 C CA . SER A 1 194 ? 13.18 -5.457 -14.359 1 98.69 194 SER A CA 1
ATOM 1544 C C . SER A 1 194 ? 12.547 -6.77 -13.906 1 98.69 194 SER A C 1
ATOM 1546 O O . SER A 1 194 ? 12.148 -7.594 -14.734 1 98.69 194 SER A O 1
ATOM 1548 N N . LEU A 1 195 ? 12.516 -6.984 -12.656 1 98.56 195 LEU A N 1
ATOM 1549 C CA . LEU A 1 195 ? 11.859 -8.156 -12.086 1 98.56 195 LEU A CA 1
ATOM 1550 C C . LEU A 1 195 ? 11.281 -7.848 -10.711 1 98.56 195 LEU A C 1
ATOM 1552 O O . LEU A 1 195 ? 11.781 -6.965 -10.008 1 98.56 195 LEU A O 1
ATOM 1556 N N . SER A 1 196 ? 10.219 -8.523 -10.367 1 98.62 196 SER A N 1
ATOM 1557 C CA . SER A 1 196 ? 9.602 -8.414 -9.047 1 98.62 196 SER A CA 1
ATOM 1558 C C . SER A 1 196 ? 9.57 -9.766 -8.336 1 98.62 196 SER A C 1
ATOM 1560 O O . SER A 1 196 ? 9.5 -10.812 -8.984 1 98.62 196 SER A O 1
ATOM 1562 N N . VAL A 1 197 ? 9.711 -9.781 -7.066 1 98.75 197 VAL A N 1
ATOM 1563 C CA . VAL A 1 197 ? 9.531 -10.977 -6.246 1 98.75 197 VAL A CA 1
ATOM 1564 C C . VAL A 1 197 ? 8.594 -10.656 -5.078 1 98.75 197 VAL A C 1
ATOM 1566 O O . VAL A 1 197 ? 8.391 -9.492 -4.742 1 98.75 197 VAL A O 1
ATOM 1569 N N . CYS A 1 198 ? 8.016 -11.672 -4.551 1 98.12 198 CYS A N 1
ATOM 1570 C CA . CYS A 1 198 ? 7.113 -11.523 -3.412 1 98.12 198 CYS A CA 1
ATOM 1571 C C . CYS A 1 198 ? 7.676 -12.211 -2.176 1 98.12 198 CYS A C 1
ATOM 1573 O O . CYS A 1 198 ? 8.242 -13.305 -2.271 1 98.12 198 CYS A O 1
ATOM 1575 N N . PHE A 1 199 ? 7.555 -11.586 -1.006 1 97.81 199 PHE A N 1
ATOM 1576 C CA . PHE A 1 199 ? 8.07 -12.156 0.23 1 97.81 199 PHE A CA 1
ATOM 1577 C C . PHE A 1 199 ? 6.961 -12.859 1.008 1 97.81 199 PHE A C 1
ATOM 1579 O O . PHE A 1 199 ? 7.23 -13.617 1.939 1 97.81 199 PHE A O 1
ATOM 1586 N N . ALA A 1 200 ? 5.723 -12.633 0.561 1 94.88 200 ALA A N 1
ATOM 1587 C CA . ALA A 1 200 ? 4.582 -13.109 1.335 1 94.88 200 ALA A CA 1
ATOM 1588 C C . ALA A 1 200 ? 4.078 -14.445 0.794 1 94.88 200 ALA A C 1
ATOM 1590 O O . ALA A 1 200 ? 3.168 -15.055 1.366 1 94.88 200 ALA A O 1
ATOM 1591 N N . LYS A 1 201 ? 4.617 -14.914 -0.269 1 96.06 201 LYS A N 1
ATOM 1592 C CA . LYS A 1 201 ? 4.18 -16.172 -0.864 1 96.06 201 LYS A CA 1
ATOM 1593 C C . LYS A 1 201 ? 5.129 -17.312 -0.499 1 96.06 201 LYS A C 1
ATOM 1595 O O . LYS A 1 201 ? 6.184 -17.469 -1.114 1 96.06 201 LYS A O 1
ATOM 1600 N N . GLY A 1 202 ? 4.707 -18.094 0.43 1 96.31 202 GLY A N 1
ATOM 1601 C CA . GLY A 1 202 ? 5.441 -19.297 0.801 1 96.31 202 GLY A CA 1
ATOM 1602 C C . GLY A 1 202 ? 6.559 -19.016 1.793 1 96.31 202 GLY A C 1
ATOM 1603 O O . GLY A 1 202 ? 6.949 -19.922 2.549 1 96.31 202 GLY A O 1
ATOM 1604 N N . LEU A 1 203 ? 7.059 -17.75 1.889 1 96.56 203 LEU A N 1
ATOM 1605 C CA . LEU A 1 203 ? 8.234 -17.438 2.688 1 96.56 203 LEU A CA 1
ATOM 1606 C C . LEU A 1 203 ? 7.844 -17.016 4.098 1 96.56 203 LEU A C 1
ATOM 1608 O O . LEU A 1 203 ? 8.688 -16.969 4.996 1 96.56 203 LEU A O 1
ATOM 1612 N N . GLY A 1 204 ? 6.598 -16.703 4.258 1 94.56 204 GLY A N 1
ATOM 1613 C CA . GLY A 1 204 ? 6.082 -16.453 5.594 1 94.56 204 GLY A CA 1
ATOM 1614 C C . GLY A 1 204 ? 6.148 -14.984 5.988 1 94.56 204 GLY A C 1
ATOM 1615 O O . GLY A 1 204 ? 5.695 -14.609 7.07 1 94.56 204 GLY A O 1
ATOM 1616 N N . ALA A 1 205 ? 6.77 -14.125 5.164 1 95.5 205 ALA A N 1
ATOM 1617 C CA . ALA A 1 205 ? 6.688 -12.703 5.453 1 95.5 205 ALA A CA 1
ATOM 1618 C C . ALA A 1 205 ? 5.25 -12.195 5.348 1 95.5 205 ALA A C 1
ATOM 1620 O O . ALA A 1 205 ? 4.531 -12.562 4.414 1 95.5 205 ALA A O 1
ATOM 1621 N N . PRO A 1 206 ? 4.789 -11.414 6.27 1 92.25 206 PRO A N 1
ATOM 1622 C CA . PRO A 1 206 ? 3.391 -10.977 6.27 1 92.25 206 PRO A CA 1
ATOM 1623 C C . PRO A 1 206 ? 3.082 -9.984 5.148 1 92.25 206 PRO A C 1
ATOM 1625 O O . PRO A 1 206 ? 1.915 -9.766 4.816 1 92.25 206 PRO A O 1
ATOM 1628 N N . PHE A 1 207 ? 4.168 -9.336 4.688 1 86.62 207 PHE A N 1
ATOM 1629 C CA . PHE A 1 207 ? 4.004 -8.188 3.812 1 86.62 207 PHE A CA 1
ATOM 1630 C C . PHE A 1 207 ? 5.168 -8.07 2.84 1 86.62 207 PHE A C 1
ATOM 1632 O O . PHE A 1 207 ? 6.293 -8.461 3.164 1 86.62 207 PHE A O 1
ATOM 1639 N N . GLY A 1 208 ? 4.785 -7.609 1.544 1 93.94 208 GLY A N 1
ATOM 1640 C CA . GLY A 1 208 ? 5.836 -6.906 0.824 1 93.94 208 GLY A CA 1
ATOM 1641 C C . GLY A 1 208 ? 6.324 -7.656 -0.402 1 93.94 208 GLY A C 1
ATOM 1642 O O . GLY A 1 208 ? 6.25 -8.891 -0.455 1 93.94 208 GLY A O 1
ATOM 1643 N N . SER A 1 209 ? 6.832 -6.941 -1.346 1 97.81 209 SER A N 1
ATOM 1644 C CA . SER A 1 209 ? 7.48 -7.348 -2.588 1 97.81 209 SER A CA 1
ATOM 1645 C C . SER A 1 209 ? 8.641 -6.422 -2.936 1 97.81 209 SER A C 1
ATOM 1647 O O . SER A 1 209 ? 8.836 -5.391 -2.289 1 97.81 209 SER A O 1
ATOM 1649 N N . MET A 1 210 ? 9.469 -6.852 -3.826 1 98.75 210 MET A N 1
ATOM 1650 C CA . MET A 1 210 ? 10.594 -6.051 -4.289 1 98.75 210 MET A CA 1
ATOM 1651 C C . MET A 1 210 ? 10.547 -5.871 -5.805 1 98.75 210 MET A C 1
ATOM 1653 O O . MET A 1 210 ? 10.383 -6.84 -6.543 1 98.75 210 MET A O 1
ATOM 1657 N N . LEU A 1 211 ? 10.531 -4.613 -6.23 1 98.81 211 LEU A N 1
ATOM 1658 C CA . LEU A 1 211 ? 10.805 -4.32 -7.633 1 98.81 211 LEU A CA 1
ATOM 1659 C C . LEU A 1 211 ? 12.289 -4.02 -7.844 1 98.81 211 LEU A C 1
ATOM 1661 O O . LEU A 1 211 ? 12.859 -3.18 -7.148 1 98.81 211 LEU A O 1
ATOM 1665 N N . MET A 1 212 ? 12.867 -4.695 -8.766 1 98.88 212 MET A N 1
ATOM 1666 C CA . MET A 1 212 ? 14.305 -4.562 -9.008 1 98.88 212 MET A CA 1
ATOM 1667 C C . MET A 1 212 ? 14.594 -4.363 -10.484 1 98.88 212 MET A C 1
ATOM 1669 O O . MET A 1 212 ? 13.773 -4.715 -11.336 1 98.88 212 MET A O 1
ATOM 1673 N N . GLY A 1 213 ? 15.789 -3.826 -10.82 1 98.19 213 GLY A N 1
ATOM 1674 C CA . GLY A 1 213 ? 16.203 -3.662 -12.203 1 98.19 213 GLY A CA 1
ATOM 1675 C C . GLY A 1 213 ? 17.141 -2.494 -12.414 1 98.19 213 GLY A C 1
ATOM 1676 O O . GLY A 1 213 ? 17.969 -2.201 -11.555 1 98.19 213 GLY A O 1
ATOM 1677 N N . ARG A 1 214 ? 17.094 -1.898 -13.617 1 97.38 214 ARG A N 1
ATOM 1678 C CA . ARG A 1 214 ? 17.922 -0.76 -13.977 1 97.38 214 ARG A CA 1
ATOM 1679 C C . ARG A 1 214 ? 17.625 0.447 -13.102 1 97.38 214 ARG A C 1
ATOM 1681 O O . ARG A 1 214 ? 16.469 0.691 -12.75 1 97.38 214 ARG A O 1
ATOM 1688 N N . LYS A 1 215 ? 18.609 1.182 -12.797 1 97.56 215 LYS A N 1
ATOM 1689 C CA . LYS A 1 215 ? 18.5 2.346 -11.922 1 97.56 215 LYS A CA 1
ATOM 1690 C C . LYS A 1 215 ? 17.453 3.328 -12.461 1 97.56 215 LYS A C 1
ATOM 1692 O O . LYS A 1 215 ? 16.688 3.902 -11.688 1 97.56 215 LYS A O 1
ATOM 1697 N N . GLU A 1 216 ? 17.469 3.516 -13.688 1 96.75 216 GLU A N 1
ATOM 1698 C CA . GLU A 1 216 ? 16.531 4.461 -14.297 1 96.75 216 GLU A CA 1
ATOM 1699 C C . GLU A 1 216 ? 15.086 4.039 -14.078 1 96.75 216 GLU A C 1
ATOM 1701 O O . GLU A 1 216 ? 14.227 4.875 -13.805 1 96.75 216 GLU A O 1
ATOM 1706 N N . VAL A 1 217 ? 14.82 2.754 -14.242 1 96.88 217 VAL A N 1
ATOM 1707 C CA . VAL A 1 217 ? 13.477 2.213 -14.055 1 96.88 217 VAL A CA 1
ATOM 1708 C C . VAL A 1 217 ? 13.047 2.385 -12.594 1 96.88 217 VAL A C 1
ATOM 1710 O O . VAL A 1 217 ? 11.945 2.85 -12.312 1 96.88 217 VAL A O 1
ATOM 1713 N N . ILE A 1 218 ? 13.93 2.047 -11.641 1 98 218 ILE A N 1
ATOM 1714 C CA . ILE A 1 218 ? 13.609 2.062 -10.219 1 98 218 ILE A CA 1
ATOM 1715 C C . ILE A 1 218 ? 13.453 3.504 -9.742 1 98 218 ILE A C 1
ATOM 1717 O O . ILE A 1 218 ? 12.609 3.791 -8.883 1 98 218 ILE A O 1
ATOM 1721 N N . SER A 1 219 ? 14.219 4.426 -10.273 1 96.75 219 SER A N 1
ATOM 1722 C CA . SER A 1 219 ? 14.086 5.836 -9.922 1 96.75 219 SER A CA 1
ATOM 1723 C C . SER A 1 219 ? 12.703 6.371 -10.273 1 96.75 219 SER A C 1
ATOM 1725 O O . SER A 1 219 ? 12.086 7.078 -9.477 1 96.75 219 SER A O 1
ATOM 1727 N N . LYS A 1 220 ? 12.242 6.047 -11.453 1 96.25 220 LYS A N 1
ATOM 1728 C CA . LYS A 1 220 ? 10.898 6.43 -11.852 1 96.25 220 LYS A CA 1
ATOM 1729 C C . LYS A 1 220 ? 9.844 5.754 -10.977 1 96.25 220 LYS A C 1
ATOM 1731 O O . LYS A 1 220 ? 8.883 6.391 -10.555 1 96.25 220 LYS A O 1
ATOM 1736 N N . ALA A 1 221 ? 10.086 4.492 -10.734 1 97.19 221 ALA A N 1
ATOM 1737 C CA . ALA A 1 221 ? 9.148 3.711 -9.938 1 97.19 221 ALA A CA 1
ATOM 1738 C C . ALA A 1 221 ? 8.969 4.316 -8.547 1 97.19 221 ALA A C 1
ATOM 1740 O O . ALA A 1 221 ? 7.879 4.27 -7.977 1 97.19 221 ALA A O 1
ATOM 1741 N N . ARG A 1 222 ? 10.016 4.812 -7.984 1 95.44 222 ARG A N 1
ATOM 1742 C CA . ARG A 1 222 ? 9.953 5.43 -6.664 1 95.44 222 ARG A CA 1
ATOM 1743 C C . ARG A 1 222 ? 8.992 6.609 -6.652 1 95.44 222 ARG A C 1
ATOM 1745 O O . ARG A 1 222 ? 8.281 6.828 -5.664 1 95.44 222 ARG A O 1
ATOM 1752 N N . ILE A 1 223 ? 9.047 7.406 -7.641 1 94.31 223 ILE A N 1
ATOM 1753 C CA . ILE A 1 223 ? 8.148 8.547 -7.762 1 94.31 223 ILE A CA 1
ATOM 1754 C C . ILE A 1 223 ? 6.703 8.062 -7.855 1 94.31 223 ILE A C 1
ATOM 1756 O O . ILE A 1 223 ? 5.836 8.539 -7.121 1 94.31 223 ILE A O 1
ATOM 1760 N N . TYR A 1 224 ? 6.473 7.059 -8.719 1 94.5 224 TYR A N 1
ATOM 1761 C CA . TYR A 1 224 ? 5.121 6.559 -8.938 1 94.5 224 TYR A CA 1
ATOM 1762 C C . TYR A 1 224 ? 4.594 5.848 -7.699 1 94.5 224 TYR A C 1
ATOM 1764 O O . TYR A 1 224 ? 3.393 5.891 -7.418 1 94.5 224 TYR A O 1
ATOM 1772 N N . ARG A 1 225 ? 5.488 5.133 -6.969 1 94.12 225 ARG A N 1
ATOM 1773 C CA . ARG A 1 225 ? 5.059 4.484 -5.734 1 94.12 225 ARG A CA 1
ATOM 1774 C C . ARG A 1 225 ? 4.383 5.48 -4.797 1 94.12 225 ARG A C 1
ATOM 1776 O O . ARG A 1 225 ? 3.336 5.188 -4.219 1 94.12 225 ARG A O 1
ATOM 1783 N N . LYS A 1 226 ? 5.008 6.613 -4.652 1 91 226 LYS A N 1
ATOM 1784 C CA . LYS A 1 226 ? 4.43 7.656 -3.812 1 91 226 LYS A CA 1
ATOM 1785 C C . LYS A 1 226 ? 3.105 8.148 -4.387 1 91 226 LYS A C 1
ATOM 1787 O O . LYS A 1 226 ? 2.125 8.305 -3.654 1 91 226 LYS A O 1
ATOM 1792 N N . GLN A 1 227 ? 3.061 8.359 -5.672 1 90.44 227 GLN A N 1
ATOM 1793 C CA . GLN A 1 227 ? 1.879 8.898 -6.336 1 90.44 227 GLN A CA 1
ATOM 1794 C C . GLN A 1 227 ? 0.72 7.91 -6.289 1 90.44 227 GLN A C 1
ATOM 1796 O O . GLN A 1 227 ? -0.445 8.312 -6.227 1 90.44 227 GLN A O 1
ATOM 1801 N N . PHE A 1 228 ? 1.077 6.598 -6.254 1 91.62 228 PHE A N 1
ATOM 1802 C CA . PHE A 1 228 ? 0.047 5.566 -6.199 1 91.62 228 PHE A CA 1
ATOM 1803 C C . PHE A 1 228 ? -0.429 5.355 -4.766 1 91.62 228 PHE A C 1
ATOM 1805 O O . PHE A 1 228 ? -1.307 4.527 -4.512 1 91.62 228 PHE A O 1
ATOM 1812 N N . GLY A 1 229 ? 0.127 6.125 -3.848 1 88.56 229 GLY A N 1
ATOM 1813 C CA . GLY A 1 229 ? -0.332 6.062 -2.469 1 88.56 229 GLY A CA 1
ATOM 1814 C C . GLY A 1 229 ? 0.415 5.035 -1.638 1 88.56 229 GLY A C 1
ATOM 1815 O O . GLY A 1 229 ? -0.096 4.562 -0.622 1 88.56 229 GLY A O 1
ATOM 1816 N N . ALA A 1 230 ? 1.581 4.68 -2.051 1 88.94 230 ALA A N 1
ATOM 1817 C CA . ALA A 1 230 ? 2.365 3.682 -1.33 1 88.94 230 ALA A CA 1
ATOM 1818 C C . ALA A 1 230 ? 3.658 4.285 -0.787 1 88.94 230 ALA A C 1
ATOM 1820 O O . ALA A 1 230 ? 4.715 3.654 -0.835 1 88.94 230 ALA A O 1
ATOM 1821 N N . GLY A 1 231 ? 3.562 5.543 -0.373 1 86.38 231 GLY A N 1
ATOM 1822 C CA . GLY A 1 231 ? 4.625 6.141 0.419 1 86.38 231 GLY A CA 1
ATOM 1823 C C . GLY A 1 231 ? 4.512 5.828 1.9 1 86.38 231 GLY A C 1
ATOM 1824 O O . GLY A 1 231 ? 3.857 6.562 2.645 1 86.38 231 GLY A O 1
ATOM 1825 N N . PHE A 1 232 ? 5.273 4.797 2.375 1 86.38 232 PHE A N 1
ATOM 1826 C CA . PHE A 1 232 ? 5.086 4.309 3.736 1 86.38 232 PHE A CA 1
ATOM 1827 C C . PHE A 1 232 ? 5.98 5.066 4.711 1 86.38 232 PHE A C 1
ATOM 1829 O O . PHE A 1 232 ? 7.043 5.562 4.328 1 86.38 232 PHE A O 1
ATOM 1836 N N . HIS A 1 233 ? 5.461 5.203 5.91 1 90.56 233 HIS A N 1
ATOM 1837 C CA . HIS A 1 233 ? 6.293 5.777 6.961 1 90.56 233 HIS A CA 1
ATOM 1838 C C . HIS A 1 233 ? 7.184 4.719 7.602 1 90.56 233 HIS A C 1
ATOM 1840 O O . HIS A 1 233 ? 8.195 4.316 7.02 1 90.56 233 HIS A O 1
ATOM 1846 N N . GLN A 1 234 ? 6.742 4.078 8.648 1 90.94 234 GLN A N 1
ATOM 1847 C CA . GLN A 1 234 ? 7.602 3.16 9.391 1 90.94 234 GLN A CA 1
ATOM 1848 C C . GLN A 1 234 ? 7.27 1.708 9.055 1 90.94 234 GLN A C 1
ATOM 1850 O O . GLN A 1 234 ? 6.809 0.957 9.922 1 90.94 234 GLN A O 1
ATOM 1855 N N . ILE A 1 235 ? 7.707 1.228 7.867 1 92.56 235 ILE A N 1
ATOM 1856 C CA . ILE A 1 235 ? 7.395 -0.112 7.383 1 92.56 235 ILE A CA 1
ATOM 1857 C C . ILE A 1 235 ? 8.586 -1.037 7.613 1 92.56 235 ILE A C 1
ATOM 1859 O O . ILE A 1 235 ? 8.602 -2.176 7.141 1 92.56 235 ILE A O 1
ATOM 1863 N N . GLY A 1 236 ? 9.555 -0.623 8.359 1 94.44 236 GLY A N 1
ATOM 1864 C CA . GLY A 1 236 ? 10.797 -1.345 8.57 1 94.44 236 GLY A CA 1
ATOM 1865 C C . GLY A 1 236 ? 10.602 -2.693 9.234 1 94.44 236 GLY A C 1
ATOM 1866 O O . GLY A 1 236 ? 11.359 -3.631 8.992 1 94.44 236 GLY A O 1
ATOM 1867 N N . MET A 1 237 ? 9.633 -2.836 10.062 1 94.38 237 MET A N 1
ATOM 1868 C CA . MET A 1 237 ? 9.352 -4.109 10.719 1 94.38 237 MET A CA 1
ATOM 1869 C C . MET A 1 237 ? 9.047 -5.195 9.688 1 94.38 237 MET A C 1
ATOM 1871 O O . MET A 1 237 ? 9.492 -6.332 9.828 1 94.38 237 MET A O 1
ATOM 1875 N N . TYR A 1 238 ? 8.312 -4.844 8.695 1 94.38 238 TYR A N 1
ATOM 1876 C CA . TYR A 1 238 ? 7.949 -5.812 7.668 1 94.38 238 TYR A CA 1
ATOM 1877 C C . TYR A 1 238 ? 9.102 -6.043 6.703 1 94.38 238 TYR A C 1
ATOM 1879 O O . TYR A 1 238 ? 9.281 -7.152 6.191 1 94.38 238 TYR A O 1
ATOM 1887 N N . ALA A 1 239 ? 9.891 -4.938 6.516 1 96.75 239 ALA A N 1
ATOM 1888 C CA . ALA A 1 239 ? 11.109 -5.125 5.738 1 96.75 239 ALA A CA 1
ATOM 1889 C C . ALA A 1 239 ? 12.055 -6.102 6.43 1 96.75 239 ALA A C 1
ATO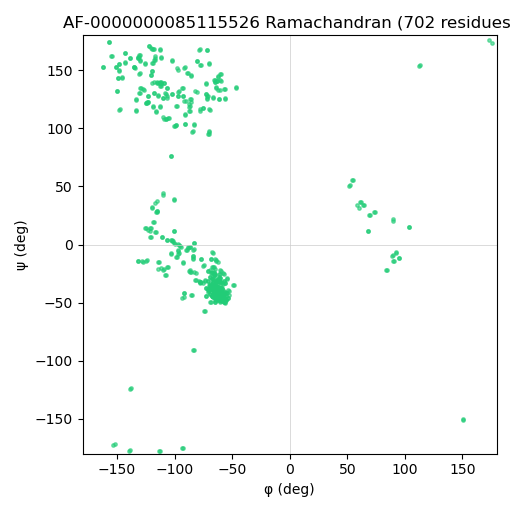M 1891 O O . ALA A 1 239 ? 12.672 -6.945 5.773 1 96.75 239 ALA A O 1
ATOM 1892 N N . ALA A 1 240 ? 12.148 -5.984 7.73 1 97.38 240 ALA A N 1
ATOM 1893 C CA . ALA A 1 240 ? 12.984 -6.895 8.508 1 97.38 240 ALA A CA 1
ATOM 1894 C C . ALA A 1 240 ? 12.469 -8.328 8.406 1 97.38 240 ALA A C 1
ATOM 1896 O O . ALA A 1 240 ? 13.266 -9.273 8.336 1 97.38 240 ALA A O 1
ATOM 1897 N N . ALA A 1 241 ? 11.188 -8.484 8.477 1 97.19 241 ALA A N 1
ATOM 1898 C CA . ALA A 1 241 ? 10.586 -9.805 8.305 1 97.19 241 ALA A CA 1
ATOM 1899 C C . ALA A 1 241 ? 10.945 -10.398 6.941 1 97.19 241 ALA A C 1
ATOM 1901 O O . ALA A 1 241 ? 11.273 -11.586 6.84 1 97.19 241 ALA A O 1
ATOM 1902 N N . ALA A 1 242 ? 10.836 -9.578 5.895 1 97.88 242 ALA A N 1
ATOM 1903 C CA . ALA A 1 242 ? 11.172 -10.023 4.543 1 97.88 242 ALA A CA 1
ATOM 1904 C C . ALA A 1 242 ? 12.633 -10.445 4.453 1 97.88 242 ALA A C 1
ATOM 1906 O O . ALA A 1 242 ? 12.953 -11.461 3.836 1 97.88 242 ALA A O 1
ATOM 1907 N N . LEU A 1 243 ? 13.523 -9.664 5.082 1 98.31 243 LEU A N 1
ATOM 1908 C CA . LEU A 1 243 ? 14.945 -9.984 5.094 1 98.31 243 LEU A CA 1
ATOM 1909 C C . LEU A 1 243 ? 15.188 -11.312 5.809 1 98.31 243 LEU A C 1
ATOM 1911 O O . LEU A 1 243 ? 15.984 -12.133 5.344 1 98.31 243 LEU A O 1
ATOM 1915 N N . HIS A 1 244 ? 14.531 -11.5 6.906 1 98.12 244 HIS A N 1
ATOM 1916 C CA . HIS A 1 244 ? 14.625 -12.758 7.637 1 98.12 244 HIS A CA 1
ATOM 1917 C C . HIS A 1 244 ? 14.195 -13.938 6.766 1 98.12 244 HIS A C 1
ATOM 1919 O O . HIS A 1 244 ? 14.836 -14.984 6.766 1 98.12 244 HIS A O 1
ATOM 1925 N N . ALA A 1 245 ? 13.125 -13.789 6.07 1 97.81 245 ALA A N 1
ATOM 1926 C CA . ALA A 1 245 ? 12.625 -14.836 5.184 1 97.81 245 ALA A CA 1
ATOM 1927 C C . ALA A 1 245 ? 13.648 -15.18 4.105 1 97.81 245 ALA A C 1
ATOM 1929 O O . ALA A 1 245 ? 13.844 -16.344 3.781 1 97.81 245 ALA A O 1
ATOM 1930 N N . LEU A 1 246 ? 14.266 -14.148 3.531 1 97.94 246 LEU A N 1
ATOM 1931 C CA . LEU A 1 246 ? 15.258 -14.352 2.486 1 97.94 246 LEU A CA 1
ATOM 1932 C C . LEU A 1 246 ? 16.453 -15.141 3.016 1 97.94 246 LEU A C 1
ATOM 1934 O O . LEU A 1 246 ? 17 -15.992 2.312 1 97.94 246 LEU A O 1
ATOM 1938 N N . LYS A 1 247 ? 16.797 -14.891 4.207 1 97.56 247 LYS A N 1
ATOM 1939 C CA . LYS A 1 247 ? 18.016 -15.484 4.777 1 97.56 247 LYS A CA 1
ATOM 1940 C C . LYS A 1 247 ? 17.734 -16.891 5.293 1 97.56 247 LYS A C 1
ATOM 1942 O O . LYS A 1 247 ? 18.625 -17.75 5.289 1 97.56 247 LYS A O 1
ATOM 1947 N N . HIS A 1 248 ? 16.453 -17.219 5.625 1 97.44 248 HIS A N 1
ATOM 1948 C CA . HIS A 1 248 ? 16.281 -18.422 6.43 1 97.44 248 HIS A CA 1
ATOM 1949 C C . HIS A 1 248 ? 15.195 -19.312 5.855 1 97.44 248 HIS A C 1
ATOM 1951 O O . HIS A 1 248 ? 15.109 -20.5 6.215 1 97.44 248 HIS A O 1
ATOM 1957 N N . HIS A 1 249 ? 14.398 -18.797 4.961 1 97.5 249 HIS A N 1
ATOM 1958 C CA . HIS A 1 249 ? 13.18 -19.562 4.699 1 97.5 249 HIS A CA 1
ATOM 1959 C C . HIS A 1 249 ? 13.172 -20.109 3.275 1 97.5 249 HIS A C 1
ATOM 1961 O O . HIS A 1 249 ? 12.375 -20.984 2.949 1 97.5 249 HIS A O 1
ATOM 1967 N N . ILE A 1 250 ? 14.016 -19.641 2.375 1 97.44 250 ILE A N 1
ATOM 1968 C CA . ILE A 1 250 ? 13.969 -20.016 0.964 1 97.44 250 ILE A CA 1
ATOM 1969 C C . ILE A 1 250 ? 14.125 -21.531 0.819 1 97.44 250 ILE A C 1
ATOM 1971 O O . ILE A 1 250 ? 13.398 -22.172 0.056 1 97.44 250 ILE A O 1
ATOM 1975 N N . SER A 1 251 ? 15.008 -22.141 1.562 1 95.31 251 SER A N 1
ATOM 1976 C CA . SER A 1 251 ? 15.328 -23.547 1.42 1 95.31 251 SER A CA 1
ATOM 1977 C C . SER A 1 251 ? 14.141 -24.438 1.774 1 95.31 251 SER A C 1
ATOM 1979 O O . SER A 1 251 ? 14.023 -25.562 1.287 1 95.31 251 SER A O 1
ATOM 1981 N N . HIS A 1 252 ? 13.25 -23.906 2.604 1 95.62 252 HIS A N 1
ATOM 1982 C CA . HIS A 1 252 ? 12.102 -24.688 3.043 1 95.62 252 HIS A CA 1
ATOM 1983 C C . HIS A 1 252 ? 11.148 -24.969 1.885 1 95.62 252 HIS A C 1
ATOM 1985 O O . HIS A 1 252 ? 10.305 -25.859 1.968 1 95.62 252 HIS A O 1
ATOM 1991 N N . LEU A 1 253 ? 11.242 -24.203 0.825 1 98 253 LEU A N 1
ATOM 1992 C CA . LEU A 1 253 ? 10.375 -24.391 -0.33 1 98 253 LEU A CA 1
ATOM 1993 C C . LEU A 1 253 ? 10.57 -25.781 -0.933 1 98 253 LEU A C 1
ATOM 1995 O O . LEU A 1 253 ? 9.664 -26.328 -1.556 1 98 253 LEU A O 1
ATOM 1999 N N . ARG A 1 254 ? 11.773 -26.359 -0.712 1 97.56 254 ARG A N 1
ATOM 2000 C CA . ARG A 1 254 ? 12.031 -27.719 -1.18 1 97.56 254 ARG A CA 1
ATOM 2001 C C . ARG A 1 254 ? 11.07 -28.719 -0.539 1 97.56 254 ARG A C 1
ATOM 2003 O O . ARG A 1 254 ? 10.586 -29.641 -1.201 1 97.56 254 ARG A O 1
ATOM 2010 N N . THR A 1 255 ? 10.859 -28.547 0.773 1 97.94 255 THR A N 1
ATOM 2011 C CA . THR A 1 255 ? 9.922 -29.406 1.488 1 97.94 255 THR A CA 1
ATOM 2012 C C . THR A 1 255 ? 8.516 -29.25 0.929 1 97.94 255 THR A C 1
ATOM 2014 O O . THR A 1 255 ? 7.797 -30.25 0.756 1 97.94 255 THR A O 1
ATOM 2017 N N . ASP A 1 256 ? 8.102 -28.031 0.628 1 98.25 256 ASP A N 1
ATOM 2018 C CA . ASP A 1 256 ? 6.789 -27.797 0.036 1 98.25 256 ASP A CA 1
ATOM 2019 C C . ASP A 1 256 ? 6.645 -28.531 -1.291 1 98.25 256 ASP A C 1
ATOM 2021 O O . ASP A 1 256 ? 5.586 -29.094 -1.583 1 98.25 256 ASP A O 1
ATOM 2025 N N . HIS A 1 257 ? 7.723 -28.484 -2.105 1 98.44 257 HIS A N 1
ATOM 2026 C CA . HIS A 1 257 ? 7.715 -29.172 -3.387 1 98.44 257 HIS A CA 1
ATOM 2027 C C . HIS A 1 257 ? 7.555 -30.688 -3.197 1 98.44 257 HIS A C 1
ATOM 2029 O O . HIS A 1 257 ? 6.777 -31.328 -3.906 1 98.44 257 HIS A O 1
ATOM 2035 N N . LEU A 1 258 ? 8.281 -31.203 -2.238 1 98.06 258 LEU A N 1
ATOM 2036 C CA . LEU A 1 258 ? 8.242 -32.656 -1.979 1 98.06 258 LEU A CA 1
ATOM 2037 C C . LEU A 1 258 ? 6.859 -33.062 -1.498 1 98.06 258 LEU A C 1
ATOM 2039 O O . LEU A 1 258 ? 6.332 -34.094 -1.944 1 98.06 258 LEU A O 1
ATOM 2043 N N . LEU A 1 259 ? 6.324 -32.281 -0.59 1 98.56 259 LEU A N 1
ATOM 2044 C CA . LEU A 1 259 ? 4.992 -32.594 -0.078 1 98.56 259 LEU A CA 1
ATOM 2045 C C . LEU A 1 259 ? 3.947 -32.469 -1.183 1 98.56 259 LEU A C 1
ATOM 2047 O O . LEU A 1 259 ? 2.982 -33.25 -1.207 1 98.56 259 LEU A O 1
ATOM 2051 N N . THR A 1 260 ? 4.117 -31.516 -2.045 1 98.69 260 THR A N 1
ATOM 2052 C CA . THR A 1 260 ? 3.209 -31.359 -3.174 1 98.69 260 THR A CA 1
ATOM 2053 C C . THR A 1 260 ? 3.262 -32.594 -4.09 1 98.69 260 THR A C 1
ATOM 2055 O O . THR A 1 260 ? 2.223 -33.062 -4.531 1 98.69 260 THR A O 1
ATOM 2058 N N . LYS A 1 261 ? 4.441 -33.031 -4.418 1 98.25 261 LYS A N 1
ATOM 2059 C CA . LYS A 1 261 ? 4.613 -34.219 -5.25 1 98.25 261 LYS A CA 1
ATOM 2060 C C . LYS A 1 261 ? 3.99 -35.438 -4.594 1 98.25 261 LYS A C 1
ATOM 2062 O O . LYS A 1 261 ? 3.361 -36.281 -5.266 1 98.25 261 LYS A O 1
ATOM 2067 N N . LYS A 1 262 ? 4.211 -35.594 -3.295 1 98.5 262 LYS A N 1
ATOM 2068 C CA . LYS A 1 262 ? 3.582 -36.688 -2.555 1 98.5 262 LYS A CA 1
ATOM 2069 C C . LYS A 1 262 ? 2.064 -36.625 -2.689 1 98.5 262 LYS A C 1
ATOM 2071 O O . LYS A 1 262 ? 1.429 -37.656 -2.955 1 98.5 262 LYS A O 1
ATOM 2076 N N . LEU A 1 263 ? 1.534 -35.469 -2.447 1 98.75 263 LEU A N 1
ATOM 2077 C CA . LEU A 1 263 ? 0.091 -35.281 -2.578 1 98.75 263 LEU A CA 1
ATOM 2078 C C . LEU A 1 263 ? -0.373 -35.656 -3.982 1 98.75 263 LEU A C 1
ATOM 2080 O O . LEU A 1 263 ? -1.383 -36.344 -4.145 1 98.75 263 LEU A O 1
ATOM 2084 N N . ALA A 1 264 ? 0.328 -35.188 -5 1 98.69 264 ALA A N 1
ATOM 2085 C CA . ALA A 1 264 ? -0.019 -35.469 -6.387 1 98.69 264 ALA A CA 1
ATOM 2086 C C . ALA A 1 264 ? -0.013 -37 -6.645 1 98.69 264 ALA A C 1
ATOM 2088 O O . ALA A 1 264 ? -0.872 -37.5 -7.363 1 98.69 264 ALA A O 1
ATOM 2089 N N . MET A 1 265 ? 0.968 -37.656 -6.102 1 98.5 265 MET A N 1
ATOM 2090 C CA . MET A 1 265 ? 1.052 -39.125 -6.246 1 98.5 265 MET A CA 1
ATOM 2091 C C . MET A 1 265 ? -0.162 -39.781 -5.625 1 98.5 265 MET A C 1
ATOM 2093 O O . MET A 1 265 ? -0.73 -40.719 -6.211 1 98.5 265 MET A O 1
ATOM 2097 N N . MET A 1 266 ? -0.524 -39.344 -4.496 1 98.5 266 MET A N 1
ATOM 2098 C CA . MET A 1 266 ? -1.688 -39.938 -3.818 1 98.5 266 MET A CA 1
ATOM 2099 C C . MET A 1 266 ? -2.965 -39.625 -4.602 1 98.5 266 MET A C 1
ATOM 2101 O O . MET A 1 266 ? -3.812 -40.5 -4.758 1 98.5 266 MET A O 1
ATOM 2105 N N . LEU A 1 267 ? -3.111 -38.438 -5.094 1 98.38 267 LEU A N 1
ATOM 2106 C CA . LEU A 1 267 ? -4.309 -38.031 -5.82 1 98.38 267 LEU A CA 1
ATOM 2107 C C . LEU A 1 267 ? -4.426 -38.812 -7.141 1 98.38 267 LEU A C 1
ATOM 2109 O O . LEU A 1 267 ? -5.535 -39.062 -7.613 1 98.38 267 LEU A O 1
ATOM 2113 N N . SER A 1 268 ? -3.262 -39.125 -7.738 1 97.88 268 SER A N 1
ATOM 2114 C CA . SER A 1 268 ? -3.238 -39.781 -9.031 1 97.88 268 SER A CA 1
ATOM 2115 C C . SER A 1 268 ? -3.854 -41.188 -8.938 1 97.88 268 SER A C 1
ATOM 2117 O O . SER A 1 268 ? -4.234 -41.781 -9.953 1 97.88 268 SER A O 1
ATOM 2119 N N . LYS A 1 269 ? -4.059 -41.656 -7.742 1 97.12 269 LYS A N 1
ATOM 2120 C CA . LYS A 1 269 ? -4.582 -43 -7.535 1 97.12 269 LYS A CA 1
ATOM 2121 C C . LYS A 1 269 ? -6.09 -43 -7.309 1 97.12 269 LYS A C 1
ATOM 2123 O O . LYS A 1 269 ? -6.734 -44.031 -7.254 1 97.12 269 LYS A O 1
ATOM 2128 N N . ILE A 1 270 ? -6.582 -41.844 -7.18 1 96.12 270 ILE A N 1
ATOM 2129 C CA . ILE A 1 270 ? -8.008 -41.719 -6.887 1 96.12 270 ILE A CA 1
ATOM 2130 C C . ILE A 1 270 ? -8.812 -41.875 -8.172 1 96.12 270 ILE A C 1
ATOM 2132 O O . ILE A 1 270 ? -8.57 -41.156 -9.156 1 96.12 270 ILE A O 1
ATOM 2136 N N . ASP A 1 271 ? -9.828 -42.719 -8.117 1 92.12 271 ASP A N 1
ATOM 2137 C CA . ASP A 1 271 ? -10.672 -42.969 -9.281 1 92.12 271 ASP A CA 1
ATOM 2138 C C . ASP A 1 271 ? -11.469 -41.719 -9.648 1 92.12 271 ASP A C 1
ATOM 2140 O O . ASP A 1 271 ? -12.055 -41.062 -8.781 1 92.12 271 ASP A O 1
ATOM 2144 N N . GLY A 1 272 ? -11.32 -41.344 -10.922 1 90.88 272 GLY A N 1
ATOM 2145 C CA . GLY A 1 272 ? -12.102 -40.25 -11.414 1 90.88 272 GLY A CA 1
ATOM 2146 C C . GLY A 1 272 ? -11.359 -38.906 -11.352 1 90.88 272 GLY A C 1
ATOM 2147 O O . GLY A 1 272 ? -11.805 -37.906 -11.93 1 90.88 272 GLY A O 1
ATOM 2148 N N . LEU A 1 273 ? -10.273 -38.969 -10.664 1 94.38 273 LEU A N 1
ATOM 2149 C CA . LEU A 1 273 ? -9.461 -37.75 -10.562 1 94.38 273 LEU A CA 1
ATOM 2150 C C . LEU A 1 273 ? -8.203 -37.875 -11.414 1 94.38 273 LEU A C 1
ATOM 2152 O O . LEU A 1 273 ? -7.504 -38.875 -11.352 1 94.38 273 LEU A O 1
ATOM 2156 N N . TYR A 1 274 ? -7.977 -36.938 -12.242 1 94.38 274 TYR A N 1
ATOM 2157 C CA . TYR A 1 274 ? -6.781 -36.969 -13.078 1 94.38 274 TYR A CA 1
ATOM 2158 C C . TYR A 1 274 ? -5.746 -35.969 -12.586 1 94.38 274 TYR A C 1
ATOM 2160 O O . TYR A 1 274 ? -5.922 -34.75 -12.742 1 94.38 274 TYR A O 1
ATOM 2168 N N . VAL A 1 275 ? -4.684 -36.406 -12.031 1 96.56 275 VAL A N 1
ATOM 2169 C CA . VAL A 1 275 ? -3.521 -35.656 -11.594 1 96.56 275 VAL A CA 1
ATOM 2170 C C . VAL A 1 275 ? -2.242 -36.344 -12.062 1 96.56 275 VAL A C 1
ATOM 2172 O O . VAL A 1 275 ? -2.066 -37.531 -11.867 1 96.56 275 VAL A O 1
ATOM 2175 N N . ASP A 1 276 ? -1.402 -35.625 -12.781 1 95.88 276 ASP A N 1
ATOM 2176 C CA . ASP A 1 276 ? -0.114 -36.156 -13.219 1 95.88 276 ASP A CA 1
ATOM 2177 C C . ASP A 1 276 ? 1.012 -35.688 -12.297 1 95.88 276 ASP A C 1
ATOM 2179 O O . ASP A 1 276 ? 1.489 -34.562 -12.406 1 95.88 276 ASP A O 1
ATOM 2183 N N . PRO A 1 277 ? 1.458 -36.562 -11.43 1 96.69 277 PRO A N 1
ATOM 2184 C CA . PRO A 1 277 ? 2.516 -36.188 -10.492 1 96.69 277 PRO A CA 1
ATOM 2185 C C . PRO A 1 277 ? 3.775 -35.688 -11.195 1 96.69 277 PRO A C 1
ATOM 2187 O O . PRO A 1 277 ? 4.527 -34.875 -10.633 1 96.69 277 PRO A O 1
ATOM 2190 N N . HIS A 1 278 ? 4.004 -36.094 -12.445 1 94.56 278 HIS A N 1
ATOM 2191 C CA . HIS A 1 278 ? 5.207 -35.719 -13.188 1 94.56 278 HIS A CA 1
ATOM 2192 C C . HIS A 1 278 ? 5.121 -34.281 -13.664 1 94.56 278 HIS A C 1
ATOM 2194 O O . HIS A 1 278 ? 6.145 -33.656 -13.984 1 94.56 278 HIS A O 1
ATOM 2200 N N . ALA A 1 279 ? 3.969 -33.781 -13.68 1 94.25 279 ALA A N 1
ATOM 2201 C CA . ALA A 1 279 ? 3.766 -32.406 -14.125 1 94.25 279 ALA A CA 1
ATOM 2202 C C . ALA A 1 279 ? 4.008 -31.406 -12.992 1 94.25 279 ALA A C 1
ATOM 2204 O O . ALA A 1 279 ? 4.137 -30.203 -13.227 1 94.25 279 ALA A O 1
ATOM 2205 N N . VAL A 1 280 ? 4.113 -31.906 -11.766 1 96.62 280 VAL A N 1
ATOM 2206 C CA . VAL A 1 280 ? 4.312 -31.047 -10.602 1 96.62 280 VAL A CA 1
ATOM 2207 C C . VAL A 1 280 ? 5.77 -30.594 -10.531 1 96.62 280 VAL A C 1
ATOM 2209 O O . VAL A 1 280 ? 6.668 -31.422 -10.328 1 96.62 280 VAL A O 1
ATOM 2212 N N . GLU A 1 281 ? 6.016 -29.312 -10.672 1 97.38 281 GLU A N 1
ATOM 2213 C CA . GLU A 1 281 ? 7.375 -28.781 -10.664 1 97.38 281 GLU A CA 1
ATOM 2214 C C . GLU A 1 281 ? 7.656 -28.016 -9.375 1 97.38 281 GLU A C 1
ATOM 2216 O O . GLU A 1 281 ? 8.805 -27.906 -8.953 1 97.38 281 GLU A O 1
ATOM 2221 N N . THR A 1 282 ? 6.594 -27.484 -8.758 1 98.25 282 THR A N 1
ATOM 2222 C CA . THR A 1 282 ? 6.773 -26.656 -7.566 1 98.25 282 THR A CA 1
ATOM 2223 C C . THR A 1 282 ? 5.707 -26.969 -6.523 1 98.25 282 THR A C 1
ATOM 2225 O O . THR A 1 282 ? 5.656 -28.094 -5.996 1 98.25 282 THR A O 1
ATOM 2228 N N . ASN A 1 283 ? 4.977 -25.984 -6.086 1 98.62 283 ASN A N 1
ATOM 2229 C CA . ASN A 1 283 ? 4.16 -26.266 -4.906 1 98.62 283 ASN A CA 1
ATOM 2230 C C . ASN A 1 283 ? 2.67 -26.188 -5.223 1 98.62 283 ASN A C 1
ATOM 2232 O O . ASN A 1 283 ? 1.86 -25.875 -4.355 1 98.62 283 ASN A O 1
ATOM 2236 N N . MET A 1 284 ? 2.314 -26.469 -6.531 1 98.56 284 MET A N 1
ATOM 2237 C CA . MET A 1 284 ? 0.912 -26.312 -6.91 1 98.56 284 MET A CA 1
ATOM 2238 C C . MET A 1 284 ? 0.405 -27.547 -7.637 1 98.56 284 MET A C 1
ATOM 2240 O O . MET A 1 284 ? 1.172 -28.234 -8.32 1 98.56 284 MET A O 1
ATOM 2244 N N . ILE A 1 285 ? -0.855 -27.859 -7.457 1 98.44 285 ILE A N 1
ATOM 2245 C CA . ILE A 1 285 ? -1.578 -28.891 -8.188 1 98.44 285 ILE A CA 1
ATOM 2246 C C . ILE A 1 285 ? -2.896 -28.328 -8.711 1 98.44 285 ILE A C 1
ATOM 2248 O O . ILE A 1 285 ? -3.621 -27.656 -7.98 1 98.44 285 ILE A O 1
ATOM 2252 N N . PHE A 1 286 ? -3.15 -28.531 -9.922 1 97 286 PHE A N 1
ATOM 2253 C CA . PHE A 1 286 ? -4.461 -28.266 -10.5 1 97 286 PHE A CA 1
ATOM 2254 C C . PHE A 1 286 ? -5.141 -29.562 -10.922 1 97 286 PHE A C 1
ATOM 2256 O O . PHE A 1 286 ? -4.484 -30.484 -11.422 1 97 286 PHE A O 1
ATOM 2263 N N . PHE A 1 287 ? -6.43 -29.656 -10.688 1 97.06 287 PHE A N 1
ATOM 2264 C CA . PHE A 1 287 ? -7.164 -30.797 -11.227 1 97.06 287 PHE A CA 1
ATOM 2265 C C . PHE A 1 287 ? -8.602 -30.406 -11.562 1 97.06 287 PHE A C 1
ATOM 2267 O O . PHE A 1 287 ? -9.117 -29.422 -11.031 1 97.06 287 PHE A O 1
ATOM 2274 N N . HIS A 1 288 ? -9.188 -31.125 -12.469 1 96 288 HIS A N 1
ATOM 2275 C CA . HIS A 1 288 ? -10.547 -30.875 -12.938 1 96 288 HIS A CA 1
ATOM 2276 C C . HIS A 1 288 ? -11.547 -31.781 -12.227 1 96 288 HIS A C 1
ATOM 2278 O O . HIS A 1 288 ? -11.219 -32.906 -11.836 1 96 288 HIS A O 1
ATOM 2284 N N . VAL A 1 289 ? -12.727 -31.281 -12.125 1 95.56 289 VAL A N 1
ATOM 2285 C CA . VAL A 1 289 ? -13.75 -32.062 -11.438 1 95.56 289 VAL A CA 1
ATOM 2286 C C . VAL A 1 289 ? -14.93 -32.281 -12.367 1 95.56 289 VAL A C 1
ATOM 2288 O O . VAL A 1 289 ? -16.016 -32.656 -11.922 1 95.56 289 VAL A O 1
ATOM 2291 N N . ASN A 1 290 ? -14.742 -32 -13.602 1 90.62 290 ASN A N 1
ATOM 2292 C CA . ASN A 1 290 ? -15.812 -32.156 -14.586 1 90.62 290 ASN A CA 1
ATOM 2293 C C . ASN A 1 290 ? -16.375 -33.562 -14.609 1 90.62 290 ASN A C 1
ATOM 2295 O O . ASN A 1 290 ? -17.578 -33.75 -14.852 1 90.62 290 ASN A O 1
ATOM 2299 N N . ASN A 1 291 ? -15.641 -34.531 -14.383 1 91.19 291 ASN A N 1
ATOM 2300 C CA . ASN A 1 291 ? -16.047 -35.938 -14.43 1 91.19 291 ASN A CA 1
ATOM 2301 C C . ASN A 1 291 ? -17.078 -36.25 -13.336 1 91.19 291 ASN A C 1
ATOM 2303 O O . ASN A 1 291 ? -17.781 -37.25 -13.422 1 91.19 291 ASN A O 1
ATOM 2307 N N . PHE A 1 292 ? -17.109 -35.438 -12.352 1 92.94 292 PHE A N 1
ATOM 2308 C CA . PHE A 1 292 ? -18.016 -35.688 -11.234 1 92.94 292 PHE A CA 1
ATOM 2309 C C . PHE A 1 292 ? -19.328 -34.938 -11.43 1 92.94 292 PHE A C 1
ATOM 2311 O O . PHE A 1 292 ? -20.219 -35 -10.586 1 92.94 292 PHE A O 1
ATOM 2318 N N . HIS A 1 293 ? -19.453 -34.156 -12.516 1 92.5 293 HIS A N 1
ATOM 2319 C CA . HIS A 1 293 ? -20.656 -33.406 -12.891 1 92.5 293 HIS A CA 1
ATOM 2320 C C . HIS A 1 293 ? -21.062 -32.438 -11.805 1 92.5 293 HIS A C 1
ATOM 2322 O O . HIS A 1 293 ? -22.25 -32.281 -11.5 1 92.5 293 HIS A O 1
ATOM 2328 N N . ILE A 1 294 ? -20.062 -31.891 -11.125 1 93.75 294 ILE A N 1
ATOM 2329 C CA . ILE A 1 294 ? -20.281 -30.812 -10.172 1 93.75 294 ILE A CA 1
ATOM 2330 C C . ILE A 1 294 ? -19.297 -29.672 -10.438 1 93.75 294 ILE A C 1
ATOM 2332 O O . ILE A 1 294 ? -18.328 -29.844 -11.188 1 93.75 294 ILE A O 1
ATOM 2336 N N . SER A 1 295 ? -19.609 -28.547 -9.891 1 95.44 295 SER A N 1
ATOM 2337 C CA . SER A 1 295 ? -18.703 -27.422 -10.039 1 95.44 295 SER A CA 1
ATOM 2338 C C . SER A 1 295 ? -17.531 -27.5 -9.055 1 95.44 295 SER A C 1
ATOM 2340 O O . SER A 1 295 ? -17.609 -28.219 -8.047 1 95.44 295 SER A O 1
ATOM 2342 N N . SER A 1 296 ? -16.453 -26.812 -9.406 1 97.06 296 SER A N 1
ATOM 2343 C CA . SER A 1 296 ? -15.328 -26.703 -8.477 1 97.06 296 SER A CA 1
ATOM 2344 C C . SER A 1 296 ? -15.758 -26.109 -7.145 1 97.06 296 SER A C 1
ATOM 2346 O O . SER A 1 296 ? -15.25 -26.484 -6.094 1 97.06 296 SER A O 1
ATOM 2348 N N . PHE A 1 297 ? -16.75 -25.219 -7.109 1 96.81 297 PHE A N 1
ATOM 2349 C CA . PHE A 1 297 ? -17.266 -24.609 -5.895 1 96.81 297 PHE A CA 1
ATOM 2350 C C . PHE A 1 297 ? -17.906 -25.656 -4.992 1 96.81 297 PHE A C 1
ATOM 2352 O O . PHE A 1 297 ? -17.672 -25.672 -3.783 1 96.81 297 PHE A O 1
ATOM 2359 N N . GLU A 1 298 ? -18.719 -26.453 -5.613 1 96.88 298 GLU A N 1
ATOM 2360 C CA . GLU A 1 298 ? -19.375 -27.516 -4.848 1 96.88 298 GLU A CA 1
ATOM 2361 C C . GLU A 1 298 ? -18.344 -28.516 -4.309 1 96.88 298 GLU A C 1
ATOM 2363 O O . GLU A 1 298 ? -18.469 -28.969 -3.168 1 96.88 298 GLU A O 1
ATOM 2368 N N . PHE A 1 299 ? -17.453 -28.875 -5.164 1 97 299 PHE A N 1
ATOM 2369 C CA . PHE A 1 299 ? -16.422 -29.828 -4.766 1 97 299 PHE A CA 1
ATOM 2370 C C . PHE A 1 299 ? -15.656 -29.312 -3.545 1 97 299 PHE A C 1
ATOM 2372 O O . PHE A 1 299 ? -15.461 -30.047 -2.576 1 97 299 PHE A O 1
ATOM 2379 N N . VAL A 1 300 ? -15.18 -28.016 -3.574 1 98.19 300 VAL A N 1
ATOM 2380 C CA . VAL A 1 300 ? -14.383 -27.438 -2.492 1 98.19 300 VAL A CA 1
ATOM 2381 C C . VAL A 1 300 ? -15.242 -27.297 -1.236 1 98.19 300 VAL A C 1
ATOM 2383 O O . VAL A 1 300 ? -14.742 -27.453 -0.118 1 98.19 300 VAL A O 1
ATOM 2386 N N . ASP A 1 301 ? -16.516 -27.047 -1.385 1 98.06 301 ASP A N 1
ATOM 2387 C CA . ASP A 1 301 ? -17.422 -26.969 -0.242 1 98.06 301 ASP A CA 1
ATOM 2388 C C . ASP A 1 301 ? -17.516 -28.312 0.474 1 98.06 301 ASP A C 1
ATOM 2390 O O . ASP A 1 301 ? -17.578 -28.359 1.704 1 98.06 301 ASP A O 1
ATOM 2394 N N . ARG A 1 302 ? -17.625 -29.375 -0.25 1 97.5 302 ARG A N 1
ATOM 2395 C CA . ARG A 1 302 ? -17.656 -30.703 0.327 1 97.5 302 ARG A CA 1
ATOM 2396 C C . ARG A 1 302 ? -16.375 -31.016 1.084 1 97.5 302 ARG A C 1
ATOM 2398 O O . ARG A 1 302 ? -16.406 -31.609 2.16 1 97.5 302 ARG A O 1
ATOM 2405 N N . CYS A 1 303 ? -15.266 -30.688 0.477 1 98.56 303 CYS A N 1
ATOM 2406 C CA . CYS A 1 303 ? -13.992 -30.875 1.153 1 98.56 303 CYS A CA 1
ATOM 2407 C C . CYS A 1 303 ? -13.93 -30.062 2.439 1 98.56 303 CYS A C 1
ATOM 2409 O O . CYS A 1 303 ? -13.438 -30.547 3.461 1 98.56 303 CYS A O 1
ATOM 2411 N N . LYS A 1 304 ? -14.398 -28.781 2.348 1 98.5 304 LYS A N 1
ATOM 2412 C CA . LYS A 1 304 ? -14.414 -27.891 3.504 1 98.5 304 LYS A CA 1
ATOM 2413 C C . LYS A 1 304 ? -15.188 -28.516 4.668 1 98.5 304 LYS A C 1
ATOM 2415 O O . LYS A 1 304 ? -14.75 -28.438 5.816 1 98.5 304 LYS A O 1
ATOM 2420 N N . LYS A 1 305 ? -16.297 -29.078 4.418 1 98 305 LYS A N 1
ATOM 2421 C CA . LYS A 1 305 ? -17.141 -29.703 5.434 1 98 305 LYS A CA 1
ATOM 2422 C C . LYS A 1 305 ? -16.391 -30.844 6.129 1 98 305 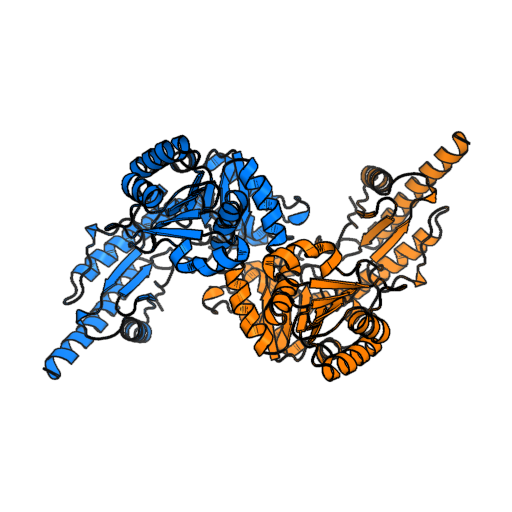LYS A C 1
ATOM 2424 O O . LYS A 1 305 ? -16.703 -31.203 7.262 1 98 305 LYS A O 1
ATOM 2429 N N . LYS A 1 306 ? -15.383 -31.375 5.461 1 98.25 306 LYS A N 1
ATOM 2430 C CA . LYS A 1 306 ? -14.602 -32.469 6.02 1 98.25 306 LYS A CA 1
ATOM 2431 C C . LYS A 1 306 ? -13.281 -31.969 6.586 1 98.25 306 LYS A C 1
ATOM 2433 O O . LYS A 1 306 ? -12.422 -32.781 6.961 1 98.25 306 LYS A O 1
ATOM 2438 N N . GLY A 1 307 ? -13.094 -30.656 6.535 1 98.19 307 GLY A N 1
ATOM 2439 C CA . GLY A 1 307 ? -11.961 -30.078 7.234 1 98.19 307 GLY A CA 1
ATOM 2440 C C . GLY A 1 307 ? -10.82 -29.703 6.309 1 98.19 307 GLY A C 1
ATOM 2441 O O . GLY A 1 307 ? -9.68 -29.531 6.754 1 98.19 307 GLY A O 1
ATOM 2442 N N . LEU A 1 308 ? -11.047 -29.641 5 1 98.62 308 LEU A N 1
ATOM 2443 C CA . LEU A 1 308 ? -10.016 -29.328 4.02 1 98.62 308 LEU A CA 1
ATOM 2444 C C . LEU A 1 308 ? -10.422 -28.125 3.162 1 98.62 308 LEU A C 1
ATOM 2446 O O . LEU A 1 308 ? -11.484 -28.141 2.531 1 98.62 308 LEU A O 1
ATOM 2450 N N . LEU A 1 309 ? -9.555 -27.062 3.182 1 97.94 309 LEU A N 1
ATOM 2451 C CA . LEU A 1 309 ? -9.812 -25.875 2.371 1 97.94 309 LEU A CA 1
ATOM 2452 C C . LEU A 1 309 ? -9 -25.922 1.08 1 97.94 309 LEU A C 1
ATOM 2454 O O . LEU A 1 309 ? -7.773 -26.031 1.114 1 97.94 309 LEU A O 1
ATOM 2458 N N . LEU A 1 310 ? -9.664 -25.922 -0.073 1 98.25 310 LEU A N 1
ATOM 2459 C CA . LEU A 1 310 ? -9.109 -25.828 -1.418 1 98.25 310 LEU A CA 1
ATOM 2460 C C . LEU A 1 310 ? -9.633 -24.594 -2.145 1 98.25 310 LEU A C 1
ATOM 2462 O O . LEU A 1 310 ? -10.531 -23.906 -1.646 1 98.25 310 LEU A O 1
ATOM 2466 N N . PHE A 1 311 ? -9.016 -24.266 -3.301 1 97.12 311 PHE A N 1
ATOM 2467 C CA . PHE A 1 311 ? -9.43 -23.062 -4.004 1 97.12 311 PHE A CA 1
ATOM 2468 C C . PHE A 1 311 ? -10.102 -23.406 -5.324 1 97.12 311 PHE A C 1
ATOM 2470 O O . PHE A 1 311 ? -9.5 -24.047 -6.191 1 97.12 311 PHE A O 1
ATOM 2477 N N . PRO A 1 312 ? -11.406 -23.016 -5.527 1 97.25 312 PRO A N 1
ATOM 2478 C CA . PRO A 1 312 ? -12.031 -23.172 -6.848 1 97.25 312 PRO A CA 1
ATOM 2479 C C . PRO A 1 312 ? -11.453 -22.203 -7.883 1 97.25 312 PRO A C 1
ATOM 2481 O O . PRO A 1 312 ? -11.867 -21.047 -7.945 1 97.25 312 PRO A O 1
ATOM 2484 N N . TRP A 1 313 ? -10.531 -22.578 -8.68 1 94.81 313 TRP A N 1
ATOM 2485 C CA . TRP A 1 313 ? -9.766 -21.766 -9.609 1 94.81 313 TRP A CA 1
ATOM 2486 C C . TRP A 1 313 ? -10.617 -21.359 -10.805 1 94.81 313 TRP A C 1
ATOM 2488 O O . TRP A 1 313 ? -10.75 -20.172 -11.102 1 94.81 313 TRP A O 1
ATOM 2498 N N . LEU A 1 314 ? -11.188 -22.219 -11.555 1 92.81 314 LEU A N 1
ATOM 2499 C CA . LEU A 1 314 ? -12.188 -22.078 -12.609 1 92.81 314 LEU A CA 1
ATOM 2500 C C . LEU A 1 314 ? -13.43 -22.906 -12.305 1 92.81 314 LEU A C 1
ATOM 2502 O O . LEU A 1 314 ? -13.438 -23.688 -11.352 1 92.81 314 LEU A O 1
ATOM 2506 N N . PRO A 1 315 ? -14.469 -22.766 -13.023 1 91 315 PRO A N 1
ATOM 2507 C CA . PRO A 1 315 ? -15.727 -23.438 -12.695 1 91 315 PRO A CA 1
ATOM 2508 C C . PRO A 1 315 ? -15.547 -24.953 -12.539 1 91 315 PRO A C 1
ATOM 2510 O O . PRO A 1 315 ? -16.25 -25.578 -11.75 1 91 315 PRO A O 1
ATOM 2513 N N . ASP A 1 316 ? -14.609 -25.547 -13.227 1 95.19 316 ASP A N 1
ATOM 2514 C CA . ASP A 1 316 ? -14.438 -27 -13.156 1 95.19 316 ASP A CA 1
ATOM 2515 C C . ASP A 1 316 ? -13.008 -27.359 -12.758 1 95.19 316 ASP A C 1
ATOM 2517 O O . ASP A 1 316 ? -12.562 -28.484 -13.008 1 95.19 316 ASP A O 1
ATOM 2521 N N . GLU A 1 317 ? -12.258 -26.391 -12.266 1 96 317 GLU A N 1
ATOM 2522 C CA . GLU A 1 317 ? -10.852 -26.625 -11.93 1 96 317 GLU A CA 1
ATOM 2523 C C . GLU A 1 317 ? -10.555 -26.188 -10.492 1 96 317 GLU A C 1
ATOM 2525 O O . GLU A 1 317 ? -11.008 -25.125 -10.055 1 96 317 GLU A O 1
ATOM 2530 N N . VAL A 1 318 ? -9.875 -27.016 -9.758 1 97.88 318 VAL A N 1
ATOM 2531 C CA . VAL A 1 318 ? -9.484 -26.766 -8.375 1 97.88 318 VAL A CA 1
ATOM 2532 C C . VAL A 1 318 ? -7.965 -26.594 -8.297 1 97.88 318 VAL A C 1
ATOM 2534 O O . VAL A 1 318 ? -7.215 -27.297 -8.977 1 97.88 318 VAL A O 1
ATOM 2537 N N . ARG A 1 319 ? -7.52 -25.625 -7.504 1 97.88 319 ARG A N 1
ATOM 2538 C CA . ARG A 1 319 ? -6.098 -25.391 -7.266 1 97.88 319 ARG A CA 1
ATOM 2539 C C . ARG A 1 319 ? -5.73 -25.719 -5.82 1 97.88 319 ARG A C 1
ATOM 2541 O O . ARG A 1 319 ? -6.469 -25.375 -4.895 1 97.88 319 ARG A O 1
ATOM 2548 N N . ILE A 1 320 ? -4.641 -26.375 -5.684 1 98.5 320 ILE A N 1
ATOM 2549 C CA . ILE A 1 320 ? -4.016 -26.641 -4.391 1 98.5 320 ILE A CA 1
ATOM 2550 C C . ILE A 1 320 ? -2.637 -25.984 -4.34 1 98.5 320 ILE A C 1
ATOM 2552 O O . ILE A 1 320 ? -1.846 -26.109 -5.277 1 98.5 320 ILE A O 1
ATOM 2556 N N . VAL A 1 321 ? -2.35 -25.266 -3.312 1 98.44 321 VAL A N 1
ATOM 2557 C CA . VAL A 1 321 ? -1.022 -24.703 -3.094 1 98.44 321 VAL A CA 1
ATOM 2558 C C . VAL A 1 321 ? -0.494 -25.141 -1.729 1 98.44 321 VAL A C 1
ATOM 2560 O O . VAL A 1 321 ? -1.129 -24.891 -0.701 1 98.44 321 VAL A O 1
ATOM 2563 N N . VAL A 1 322 ? 0.645 -25.797 -1.689 1 98.31 322 VAL A N 1
ATOM 2564 C CA . VAL A 1 322 ? 1.248 -26.312 -0.462 1 98.31 322 VAL A CA 1
ATOM 2565 C C . VAL A 1 322 ? 2.23 -25.281 0.096 1 98.31 322 VAL A C 1
ATOM 2567 O O . VAL A 1 322 ? 2.98 -24.656 -0.658 1 98.31 322 VAL A O 1
ATOM 2570 N N . SER A 1 323 ? 2.164 -25.062 1.348 1 96.62 323 SER A N 1
ATOM 2571 C CA . SER A 1 323 ? 3.098 -24.172 2.021 1 96.62 323 SER A CA 1
ATOM 2572 C C . SER A 1 323 ? 3.531 -24.734 3.369 1 96.62 323 SER A C 1
ATOM 2574 O O . SER A 1 323 ? 3.111 -25.828 3.754 1 96.62 323 SER A O 1
ATOM 2576 N N . ARG A 1 324 ? 4.344 -23.953 4.059 1 94.25 324 ARG A N 1
ATOM 2577 C CA . ARG A 1 324 ? 4.961 -24.391 5.305 1 94.25 324 ARG A CA 1
ATOM 2578 C C . ARG A 1 324 ? 3.914 -24.578 6.398 1 94.25 324 ARG A C 1
ATOM 2580 O O . ARG A 1 324 ? 4.191 -25.188 7.438 1 94.25 324 ARG A O 1
ATOM 2587 N N . ASN A 1 325 ? 2.725 -24.203 6.156 1 93.25 325 ASN A N 1
ATOM 2588 C CA . ASN A 1 325 ? 1.67 -24.297 7.16 1 93.25 325 ASN A CA 1
ATOM 2589 C C . ASN A 1 325 ? 1.161 -25.734 7.297 1 93.25 325 ASN A C 1
ATOM 2591 O O . ASN A 1 325 ? 0.438 -26.047 8.242 1 93.25 325 ASN A O 1
ATOM 2595 N N . VAL A 1 326 ? 1.494 -26.656 6.402 1 95.44 326 VAL A N 1
ATOM 2596 C CA . VAL A 1 326 ? 1.021 -28.031 6.461 1 95.44 326 VAL A CA 1
ATOM 2597 C C .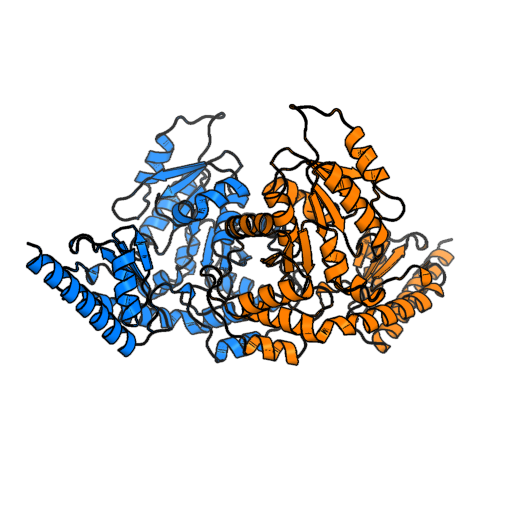 VAL A 1 326 ? 2.213 -28.984 6.574 1 95.44 326 VAL A C 1
ATOM 2599 O O . VAL A 1 326 ? 3.32 -28.656 6.148 1 95.44 326 VAL A O 1
ATOM 2602 N N . ASN A 1 327 ? 1.991 -30.062 7.223 1 96.44 327 ASN A N 1
ATOM 2603 C CA . ASN A 1 327 ? 3.006 -31.109 7.352 1 96.44 327 ASN A CA 1
ATOM 2604 C C . ASN A 1 327 ? 2.598 -32.375 6.621 1 96.44 327 ASN A C 1
ATOM 2606 O O . ASN A 1 327 ? 1.589 -32.406 5.91 1 96.44 327 ASN A O 1
ATOM 2610 N N . GLU A 1 328 ? 3.432 -33.344 6.742 1 97.75 328 GLU A N 1
ATOM 2611 C CA . GLU A 1 328 ? 3.227 -34.594 6.004 1 97.75 328 GLU A CA 1
ATOM 2612 C C . GLU A 1 328 ? 1.914 -35.25 6.402 1 97.75 328 GLU A C 1
ATOM 2614 O O . GLU A 1 328 ? 1.207 -35.812 5.555 1 97.75 328 GLU A O 1
ATOM 2619 N N . LYS A 1 329 ? 1.584 -35.219 7.688 1 98.19 329 LYS A N 1
ATOM 2620 C CA . LYS A 1 329 ? 0.328 -35.781 8.156 1 98.19 329 LYS A CA 1
ATOM 2621 C C . LYS A 1 329 ? -0.87 -35.062 7.543 1 98.19 329 LYS A C 1
ATOM 2623 O O . LYS A 1 329 ? -1.87 -35.688 7.199 1 98.19 329 LYS A O 1
ATOM 2628 N N . ASP A 1 330 ? -0.722 -33.719 7.496 1 98.38 330 ASP A N 1
ATOM 2629 C CA . ASP A 1 330 ? -1.778 -32.938 6.871 1 98.38 330 ASP A CA 1
ATOM 2630 C C . ASP A 1 330 ? -1.981 -33.344 5.414 1 98.38 330 ASP A C 1
ATOM 2632 O O . ASP A 1 330 ? -3.113 -33.375 4.926 1 98.38 330 ASP A O 1
ATOM 2636 N N . ILE A 1 331 ? -0.914 -33.656 4.734 1 98.5 331 ILE A N 1
ATOM 2637 C CA . ILE A 1 331 ? -0.962 -34.031 3.328 1 98.5 331 ILE A CA 1
ATOM 2638 C C . ILE A 1 331 ? -1.704 -35.375 3.188 1 98.5 331 ILE A C 1
ATOM 2640 O O . ILE A 1 331 ? -2.561 -35.531 2.312 1 98.5 331 ILE A O 1
ATOM 2644 N N . ASP A 1 332 ? -1.385 -36.281 4.031 1 98.44 332 ASP A N 1
ATOM 2645 C CA . ASP A 1 332 ? -2.068 -37.562 4.016 1 98.44 332 ASP A CA 1
ATOM 2646 C C . ASP A 1 332 ? -3.57 -37.406 4.242 1 98.44 332 ASP A C 1
ATOM 2648 O O . ASP A 1 332 ? -4.383 -38 3.523 1 98.44 332 ASP A O 1
ATOM 2652 N N . GLU A 1 333 ? -3.834 -36.594 5.238 1 98.56 333 GLU A N 1
ATOM 2653 C CA . GLU A 1 333 ? -5.234 -36.375 5.578 1 98.56 333 GLU A CA 1
ATOM 2654 C C . GLU A 1 333 ? -5.965 -35.656 4.445 1 98.56 333 GLU A C 1
ATOM 2656 O O . GLU A 1 333 ? -7.125 -35.969 4.16 1 98.56 333 GLU A O 1
ATOM 2661 N N . ALA A 1 334 ? -5.328 -34.719 3.824 1 98.75 334 ALA A N 1
ATOM 2662 C CA . ALA A 1 334 ? -5.926 -34 2.695 1 98.75 334 ALA A CA 1
ATOM 2663 C C . ALA A 1 334 ? -6.266 -34.969 1.562 1 98.75 334 ALA A C 1
ATOM 2665 O O . ALA A 1 334 ? -7.352 -34.875 0.98 1 98.75 334 ALA A O 1
ATOM 2666 N N . ALA A 1 335 ? -5.328 -35.844 1.231 1 98.56 335 ALA A N 1
ATOM 2667 C CA . ALA A 1 335 ? -5.566 -36.812 0.184 1 98.56 335 ALA A CA 1
ATOM 2668 C C . ALA A 1 335 ? -6.754 -37.719 0.531 1 98.56 335 ALA A C 1
ATOM 2670 O O . ALA A 1 335 ? -7.582 -38.031 -0.331 1 98.56 335 ALA A O 1
ATOM 2671 N N . ASN A 1 336 ? -6.805 -38.094 1.782 1 98.38 336 ASN A N 1
ATOM 2672 C CA . ASN A 1 336 ? -7.902 -38.938 2.238 1 98.38 336 ASN A CA 1
ATOM 2673 C C . ASN A 1 336 ? -9.25 -38.25 2.111 1 98.38 336 ASN A C 1
ATOM 2675 O O . ASN A 1 336 ? -10.242 -38.875 1.724 1 98.38 336 ASN A O 1
ATOM 2679 N N . ILE A 1 337 ? -9.258 -37 2.492 1 98.56 337 ILE A N 1
ATOM 2680 C CA . ILE A 1 337 ? -10.492 -36.219 2.414 1 98.56 337 ILE A CA 1
ATOM 2681 C C . ILE A 1 337 ? -10.93 -36.094 0.958 1 98.56 337 ILE A C 1
ATOM 2683 O O . ILE A 1 337 ? -12.102 -36.312 0.639 1 98.56 337 ILE A O 1
ATOM 2687 N N . ILE A 1 338 ? -10.031 -35.781 0.064 1 98.44 338 ILE A N 1
ATOM 2688 C CA . ILE A 1 338 ? -10.359 -35.656 -1.352 1 98.44 338 ILE A CA 1
ATOM 2689 C C . ILE A 1 338 ? -10.867 -36.969 -1.901 1 98.44 338 ILE A C 1
ATOM 2691 O O . ILE A 1 338 ? -11.844 -37 -2.656 1 98.44 338 ILE A O 1
ATOM 2695 N N . GLU A 1 339 ? -10.211 -38.062 -1.506 1 97.88 339 GLU A N 1
ATOM 2696 C CA . GLU A 1 339 ? -10.648 -39.375 -1.939 1 97.88 339 GLU A CA 1
ATOM 2697 C C . GLU A 1 339 ? -12.078 -39.656 -1.474 1 97.88 339 GLU A C 1
ATOM 2699 O O . GLU A 1 339 ? -12.891 -40.188 -2.238 1 97.88 339 GLU A O 1
ATOM 2704 N N . ALA A 1 340 ? -12.32 -39.375 -0.223 1 97.56 340 ALA A N 1
ATOM 2705 C CA . ALA A 1 340 ? -13.656 -39.594 0.331 1 97.56 340 ALA A CA 1
ATOM 2706 C C . ALA A 1 340 ? -14.711 -38.812 -0.448 1 97.56 340 ALA A C 1
ATOM 2708 O O . ALA A 1 340 ? -15.797 -39.344 -0.724 1 97.56 340 ALA A O 1
ATOM 2709 N N . VAL A 1 341 ? -14.422 -37.562 -0.729 1 97.56 341 VAL A N 1
ATOM 2710 C CA . VAL A 1 341 ? -15.352 -36.719 -1.473 1 97.56 341 VAL A CA 1
ATOM 2711 C C . VAL A 1 341 ? -15.562 -37.312 -2.871 1 97.56 341 VAL A C 1
ATOM 2713 O O . VAL A 1 341 ? -16.688 -37.375 -3.357 1 97.56 341 VAL A O 1
ATOM 2716 N N . CYS A 1 342 ? -14.492 -37.75 -3.543 1 96.5 342 CYS A N 1
ATOM 2717 C CA . CYS A 1 342 ? -14.586 -38.344 -4.871 1 96.5 342 CYS A CA 1
ATOM 2718 C C . CYS A 1 342 ? -15.438 -39.594 -4.848 1 96.5 342 CYS A C 1
ATOM 2720 O O . CYS A 1 342 ? -16.25 -39.844 -5.742 1 96.5 342 CYS A O 1
ATOM 2722 N N . LYS A 1 343 ? -15.266 -40.375 -3.848 1 95.12 343 LYS A N 1
ATOM 2723 C CA . LYS A 1 343 ? -16.031 -41.625 -3.715 1 95.12 343 LYS A CA 1
ATOM 2724 C C . LYS A 1 343 ? -17.516 -41.344 -3.545 1 95.12 343 LYS A C 1
ATOM 2726 O O . LYS A 1 343 ? -18.359 -42.031 -4.109 1 95.12 343 LYS A O 1
ATOM 2731 N N . GLU A 1 344 ? -17.766 -40.344 -2.783 1 94.25 344 GLU A N 1
ATOM 2732 C CA . GLU A 1 344 ? -19.141 -39.938 -2.584 1 94.25 344 GLU A CA 1
ATOM 2733 C C . GLU A 1 344 ? -19.781 -39.5 -3.898 1 94.25 344 GLU A C 1
ATOM 2735 O O . GLU A 1 344 ? -20.969 -39.781 -4.145 1 94.25 344 GLU A O 1
ATOM 2740 N N . LEU A 1 345 ? -19.078 -38.844 -4.676 1 92.38 345 LEU A N 1
ATOM 2741 C CA . LEU A 1 345 ? -19.594 -38.281 -5.914 1 92.38 345 LEU A CA 1
ATOM 2742 C C . LEU A 1 345 ? -19.719 -39.344 -6.992 1 92.38 345 LEU A C 1
ATOM 2744 O O . LEU A 1 345 ? -20.578 -39.25 -7.875 1 92.38 345 LEU A O 1
ATOM 2748 N N . THR A 1 346 ? -18.859 -40.312 -6.996 1 85.56 346 THR A N 1
ATOM 2749 C CA . THR A 1 346 ? -18.938 -41.406 -7.957 1 85.56 346 THR A CA 1
ATOM 2750 C C . THR A 1 346 ? -20.094 -42.344 -7.629 1 85.56 346 THR A C 1
ATOM 2752 O O . THR A 1 346 ? -20.734 -42.906 -8.531 1 85.56 346 THR A O 1
ATOM 2755 N N . ARG A 1 347 ? -20.328 -42.562 -6.332 1 78.31 347 ARG A N 1
ATOM 2756 C CA . ARG A 1 347 ? -21.453 -43.375 -5.914 1 78.31 347 ARG A CA 1
ATOM 2757 C C . ARG A 1 347 ? -22.781 -42.688 -6.223 1 78.31 347 ARG A C 1
ATOM 2759 O O . ARG A 1 347 ? -23.75 -43.344 -6.594 1 78.31 347 ARG A O 1
ATOM 2766 N N . GLY A 1 348 ? -22.766 -41.344 -6.02 1 58.91 348 GLY A N 1
ATOM 2767 C CA . GLY A 1 348 ? -23.984 -40.625 -6.32 1 58.91 348 GLY A CA 1
ATOM 2768 C C . GLY A 1 348 ? -24.328 -40.625 -7.797 1 58.91 348 GLY A C 1
ATOM 2769 O O . GLY A 1 348 ? -25.5 -40.625 -8.172 1 58.91 348 GLY A O 1
ATOM 2770 N N . VAL A 1 349 ? -23.406 -40.688 -8.688 1 57.94 349 VAL A N 1
ATOM 2771 C CA . VAL A 1 349 ? -23.609 -40.75 -10.125 1 57.94 349 VAL A CA 1
ATOM 2772 C C . VAL A 1 349 ? -24.062 -42.125 -10.539 1 57.94 349 VAL A C 1
ATOM 2774 O O . VAL A 1 349 ? -24.891 -42.281 -11.453 1 57.94 349 VAL A O 1
ATOM 2777 N N . MET A 1 350 ? -23.578 -43.25 -9.797 1 50.06 350 MET A N 1
ATOM 2778 C CA . MET A 1 350 ? -23.984 -44.625 -10.117 1 50.06 350 MET A CA 1
ATOM 2779 C C . MET A 1 350 ? -25.453 -44.844 -9.781 1 50.06 350 MET A C 1
ATOM 2781 O O . MET A 1 350 ? -26.141 -45.594 -10.461 1 50.06 350 MET A O 1
ATOM 2785 N N . TYR A 1 351 ? -26.094 -44.125 -8.773 1 48.75 351 TYR A N 1
ATOM 2786 C CA . TYR A 1 351 ? -27.484 -44.344 -8.398 1 48.75 351 TYR A CA 1
ATOM 2787 C C . TYR A 1 351 ? -28.422 -43.5 -9.273 1 48.75 351 TYR A C 1
ATOM 2789 O O . TYR A 1 351 ? -29.641 -43.688 -9.242 1 48.75 351 TYR A O 1
ATOM 2797 N N . VAL A 1 352 ? -27.844 -42.531 -9.789 1 51.19 352 VAL A N 1
ATOM 2798 C CA . VAL A 1 352 ? -28.734 -41.781 -10.664 1 51.19 352 VAL A CA 1
ATOM 2799 C C . VAL A 1 352 ? -28.703 -42.375 -12.07 1 51.19 352 VAL A C 1
ATOM 2801 O O . VAL A 1 352 ? -29.469 -41.938 -12.945 1 51.19 352 VAL A O 1
ATOM 2804 N N . SER A 1 353 ? -27.703 -43.094 -12.531 1 33.88 353 SER A N 1
ATOM 2805 C CA . SER A 1 353 ? -27.719 -43.688 -13.859 1 33.88 353 SER A CA 1
ATOM 2806 C C . SER A 1 353 ? -28.516 -44.969 -13.867 1 33.88 353 SER A C 1
ATOM 2808 O O . SER A 1 353 ? -28.391 -45.781 -12.938 1 33.88 353 SER A O 1
ATOM 2810 N N . MET B 1 1 ? 20.297 14.164 19.422 1 92.75 1 MET B N 1
ATOM 2811 C CA . MET B 1 1 ? 19.609 14.82 18.312 1 92.75 1 MET B CA 1
ATOM 2812 C C . MET B 1 1 ? 18.109 14.914 18.578 1 92.75 1 MET B C 1
ATOM 2814 O O . MET B 1 1 ? 17.469 13.922 18.906 1 92.75 1 MET B O 1
ATOM 2818 N N . ILE B 1 2 ? 17.594 16.141 18.734 1 97.44 2 ILE B N 1
ATOM 2819 C CA . ILE B 1 2 ? 16.172 16.406 18.922 1 97.44 2 ILE B CA 1
ATOM 2820 C C . ILE B 1 2 ? 15.484 16.516 17.562 1 97.44 2 ILE B C 1
ATOM 2822 O O . ILE B 1 2 ? 15.898 17.312 16.719 1 97.44 2 ILE B O 1
ATOM 2826 N N . ASP B 1 3 ? 14.477 15.688 17.312 1 97.31 3 ASP B N 1
ATOM 2827 C CA . ASP B 1 3 ? 13.82 15.648 16.016 1 97.31 3 ASP B CA 1
ATOM 2828 C C . ASP B 1 3 ? 12.406 16.219 16.094 1 97.31 3 ASP B C 1
ATOM 2830 O O . ASP B 1 3 ? 11.516 15.602 16.688 1 97.31 3 ASP B O 1
ATOM 2834 N N . LEU B 1 4 ? 12.188 17.391 15.508 1 98.19 4 LEU B N 1
ATOM 2835 C CA . LEU B 1 4 ? 10.898 18.062 15.516 1 98.19 4 LEU B CA 1
ATOM 2836 C C . LEU B 1 4 ? 10.375 18.25 14.094 1 98.19 4 LEU B C 1
ATOM 2838 O O . LEU B 1 4 ? 9.516 19.109 13.852 1 98.19 4 LEU B O 1
ATOM 2842 N N . ARG B 1 5 ? 10.875 17.5 13.18 1 96.25 5 ARG B N 1
ATOM 2843 C CA . ARG B 1 5 ? 10.555 17.641 11.758 1 96.25 5 ARG B CA 1
ATOM 2844 C C . ARG B 1 5 ? 9.102 17.266 11.492 1 96.25 5 ARG B C 1
ATOM 2846 O O . ARG B 1 5 ? 8.438 17.875 10.648 1 96.25 5 ARG B O 1
ATOM 2853 N N . SER B 1 6 ? 8.617 16.094 12.125 1 95.62 6 SER B N 1
ATOM 2854 C CA . SER B 1 6 ? 7.305 15.562 11.789 1 95.62 6 SER B CA 1
ATOM 2855 C C . SER B 1 6 ? 6.809 14.602 12.867 1 95.62 6 SER B C 1
ATOM 2857 O O . SER B 1 6 ? 7.605 13.945 13.539 1 95.62 6 SER B O 1
ATOM 2859 N N . ASP B 1 7 ? 5.492 14.523 12.953 1 95.44 7 ASP B N 1
ATOM 2860 C CA . ASP B 1 7 ? 4.918 13.57 13.898 1 95.44 7 ASP B CA 1
ATOM 2861 C C . ASP B 1 7 ? 4.734 12.203 13.25 1 95.44 7 ASP B C 1
ATOM 2863 O O . ASP B 1 7 ? 4.316 11.242 13.906 1 95.44 7 ASP B O 1
ATOM 2867 N N . THR B 1 8 ? 5.031 11.992 11.969 1 92.19 8 THR B N 1
ATOM 2868 C CA . THR B 1 8 ? 5.102 10.68 11.336 1 92.19 8 THR B CA 1
ATOM 2869 C C . THR B 1 8 ? 6.297 9.891 11.867 1 92.19 8 THR B C 1
ATOM 2871 O O . THR B 1 8 ? 6.379 8.672 11.672 1 92.19 8 THR B O 1
ATOM 2874 N N . LEU B 1 9 ? 7.184 10.539 12.562 1 92.31 9 LEU B N 1
ATOM 2875 C CA . LEU B 1 9 ? 8.398 9.922 13.086 1 92.31 9 LEU B CA 1
ATOM 2876 C C . LEU B 1 9 ? 8.148 9.336 14.477 1 92.31 9 LEU B C 1
ATOM 2878 O O . LEU B 1 9 ? 9.039 8.719 15.055 1 92.31 9 LEU B O 1
ATOM 2882 N N . THR B 1 10 ? 6.953 9.562 14.984 1 93 10 THR B N 1
ATOM 2883 C CA . THR B 1 10 ? 6.621 9.023 16.297 1 93 10 THR B CA 1
ATOM 2884 C C . THR B 1 10 ? 6.805 7.512 16.328 1 93 10 THR B C 1
ATOM 2886 O O . THR B 1 10 ? 6.176 6.793 15.547 1 93 10 THR B O 1
ATOM 2889 N N . LEU B 1 11 ? 7.531 6.996 17.188 1 93 11 LEU B N 1
ATOM 2890 C CA . LEU B 1 11 ? 7.902 5.586 17.203 1 93 11 LEU B CA 1
ATOM 2891 C C . LEU B 1 11 ? 6.906 4.773 18.031 1 93 11 LEU B C 1
ATOM 2893 O O . LEU B 1 11 ? 6.309 5.289 18.984 1 93 11 LEU B O 1
ATOM 2897 N N . PRO B 1 12 ? 6.773 3.482 17.688 1 94.06 12 PRO B N 1
ATOM 2898 C CA . PRO B 1 12 ? 5.957 2.611 18.531 1 94.06 12 PRO B CA 1
ATOM 2899 C C . PRO B 1 12 ? 6.555 2.41 19.922 1 94.06 12 PRO B C 1
ATOM 2901 O O . PRO B 1 12 ? 7.777 2.316 20.078 1 94.06 12 PRO B O 1
ATOM 2904 N N . THR B 1 13 ? 5.711 2.371 20.969 1 94.94 13 THR B N 1
ATOM 2905 C CA . THR B 1 13 ? 6.148 2.047 22.328 1 94.94 13 THR B CA 1
ATOM 2906 C C . THR B 1 13 ? 6.484 0.563 22.438 1 94.94 13 THR B C 1
ATOM 2908 O O . THR B 1 13 ? 6.172 -0.223 21.547 1 94.94 13 THR B O 1
ATOM 2911 N N . GLU B 1 14 ? 7.129 0.238 23.547 1 94.88 14 GLU B N 1
ATOM 2912 C CA . GLU B 1 14 ? 7.418 -1.17 23.797 1 94.88 14 GLU B CA 1
ATOM 2913 C C . GLU B 1 14 ? 6.133 -1.991 23.875 1 94.88 14 GLU B C 1
ATOM 2915 O O . GLU B 1 14 ? 6.082 -3.125 23.391 1 94.88 14 GLU B O 1
ATOM 2920 N N . GLU B 1 15 ? 5.105 -1.425 24.562 1 96.31 15 GLU B N 1
ATOM 2921 C CA . GLU B 1 15 ? 3.812 -2.098 24.641 1 96.31 15 GLU B CA 1
ATOM 2922 C C . GLU B 1 15 ? 3.225 -2.346 23.25 1 96.31 15 GLU B C 1
ATOM 2924 O O . GLU B 1 15 ? 2.705 -3.43 22.984 1 96.31 15 GLU B O 1
ATOM 2929 N N . MET B 1 16 ? 3.281 -1.385 22.391 1 95.69 16 MET B N 1
ATOM 2930 C CA . MET B 1 16 ? 2.766 -1.521 21.031 1 95.69 16 MET B CA 1
ATOM 2931 C C . MET B 1 16 ? 3.557 -2.564 20.25 1 95.69 16 MET B C 1
ATOM 2933 O O . MET B 1 16 ? 2.984 -3.338 19.484 1 95.69 16 MET B O 1
ATOM 2937 N N . ARG B 1 17 ? 4.879 -2.566 20.391 1 95.06 17 ARG B N 1
ATOM 2938 C CA . ARG B 1 17 ? 5.703 -3.568 19.719 1 95.06 17 ARG B CA 1
ATOM 2939 C C . ARG B 1 17 ? 5.309 -4.977 20.156 1 95.06 17 ARG B C 1
ATOM 2941 O O . ARG B 1 17 ? 5.312 -5.902 19.344 1 95.06 17 ARG B O 1
ATOM 2948 N N . ASN B 1 18 ? 5.004 -5.133 21.438 1 94.75 18 ASN B N 1
ATOM 2949 C CA . ASN B 1 18 ? 4.52 -6.418 21.938 1 94.75 18 ASN B CA 1
ATOM 2950 C C . ASN B 1 18 ? 3.182 -6.793 21.297 1 94.75 18 ASN B C 1
ATOM 2952 O O . ASN B 1 18 ? 2.949 -7.957 20.984 1 94.75 18 ASN B O 1
ATOM 2956 N N . VAL B 1 19 ? 2.285 -5.82 21.188 1 95.69 19 VAL B N 1
ATOM 2957 C CA . VAL B 1 19 ? 0.998 -6.027 20.531 1 95.69 19 VAL B CA 1
ATOM 2958 C C . VAL B 1 19 ? 1.217 -6.492 19.094 1 95.69 19 VAL B C 1
ATOM 2960 O O . VAL B 1 19 ? 0.549 -7.414 18.625 1 95.69 19 VAL B O 1
ATOM 2963 N N . ILE B 1 20 ? 2.158 -5.879 18.422 1 94.5 20 ILE B N 1
ATOM 2964 C CA . ILE B 1 20 ? 2.479 -6.207 17.031 1 94.5 20 ILE B CA 1
ATOM 2965 C C . ILE B 1 20 ? 2.965 -7.652 16.938 1 94.5 20 ILE B C 1
ATOM 2967 O O . ILE B 1 20 ? 2.48 -8.422 16.109 1 94.5 20 ILE B O 1
ATOM 2971 N N . ALA B 1 21 ? 3.836 -8.031 17.797 1 91.25 21 ALA B N 1
ATOM 2972 C CA . ALA B 1 21 ? 4.465 -9.352 17.75 1 91.25 21 ALA B CA 1
ATOM 2973 C C . ALA B 1 21 ? 3.443 -10.453 18 1 91.25 21 ALA B C 1
ATOM 2975 O O . ALA B 1 21 ? 3.572 -11.555 17.453 1 91.25 21 ALA B O 1
ATOM 2976 N N . ASN B 1 22 ? 2.383 -10.117 18.703 1 93.12 22 ASN B N 1
ATOM 2977 C CA . ASN B 1 22 ? 1.463 -11.164 19.141 1 93.12 22 ASN B CA 1
ATOM 2978 C C . ASN B 1 22 ? 0.124 -11.078 18.422 1 93.12 22 ASN B C 1
ATOM 2980 O O . ASN B 1 22 ? -0.81 -11.812 18.734 1 93.12 22 ASN B O 1
ATOM 2984 N N . ALA B 1 23 ? 0.052 -10.227 17.484 1 94 23 ALA B N 1
ATOM 2985 C CA . ALA B 1 23 ? -1.211 -10 16.781 1 94 23 ALA B CA 1
ATOM 2986 C C . ALA B 1 23 ? -1.637 -11.242 16.016 1 94 23 ALA B C 1
ATOM 2988 O O . ALA B 1 23 ? -0.799 -11.938 15.43 1 94 23 ALA B O 1
ATOM 2989 N N . LEU B 1 24 ? -2.941 -11.531 16.047 1 91.88 24 LEU B N 1
ATOM 2990 C CA . LEU B 1 24 ? -3.498 -12.539 15.141 1 91.88 24 LEU B CA 1
ATOM 2991 C C . LEU B 1 24 ? -3.555 -12.023 13.711 1 91.88 24 LEU B C 1
ATOM 2993 O O . LEU B 1 24 ? -3.947 -10.883 13.477 1 91.88 24 LEU B O 1
ATOM 2997 N N . VAL B 1 25 ? -3.021 -12.859 12.82 1 90.19 25 VAL B N 1
ATOM 2998 C CA . VAL B 1 25 ? -2.988 -12.406 11.438 1 90.19 25 VAL B CA 1
ATOM 2999 C C . VAL B 1 25 ? -3.658 -13.445 10.539 1 90.19 25 VAL B C 1
ATOM 3001 O O . VAL B 1 25 ? -3.859 -14.594 10.953 1 90.19 25 VAL B O 1
ATOM 3004 N N . GLY B 1 26 ? -4.16 -13.055 9.391 1 87.81 26 GLY B N 1
ATOM 3005 C CA . GLY B 1 26 ? -4.695 -13.797 8.266 1 87.81 26 GLY B CA 1
ATOM 3006 C C . GLY B 1 26 ? -4.57 -13.047 6.949 1 87.81 26 GLY B C 1
ATOM 3007 O O . GLY B 1 26 ? -3.889 -12.023 6.871 1 87.81 26 GLY B O 1
ATOM 3008 N N . ASP B 1 27 ? -5.148 -13.586 5.965 1 88 27 ASP B N 1
ATOM 3009 C CA . ASP B 1 27 ? -5.094 -12.938 4.66 1 88 27 ASP B CA 1
ATOM 3010 C C . ASP B 1 27 ? -6.219 -11.914 4.5 1 88 27 ASP B C 1
ATOM 3012 O O . ASP B 1 27 ? -7.395 -12.289 4.434 1 88 27 ASP B O 1
ATOM 3016 N N . ASP B 1 28 ? -5.84 -10.656 4.391 1 88.31 28 ASP B N 1
ATOM 3017 C CA . ASP B 1 28 ? -6.809 -9.57 4.309 1 88.31 28 ASP B CA 1
ATOM 3018 C C . ASP B 1 28 ? -7.527 -9.578 2.961 1 88.31 28 ASP B C 1
ATOM 3020 O O . ASP B 1 28 ? -8.688 -9.164 2.869 1 88.31 28 ASP B O 1
ATOM 3024 N N . CYS B 1 29 ? -6.891 -10.008 1.915 1 84.31 29 CYS B N 1
ATOM 3025 C CA . CYS B 1 29 ? -7.539 -10.109 0.612 1 84.31 29 CYS B CA 1
ATOM 3026 C C . CYS B 1 29 ? -8.711 -11.086 0.663 1 84.31 29 CYS B C 1
ATOM 3028 O O . CYS B 1 29 ? -9.688 -10.93 -0.07 1 84.31 29 CYS B O 1
ATOM 3030 N N . TYR B 1 30 ? -8.586 -12.078 1.53 1 84.06 30 TYR B N 1
ATOM 3031 C CA . TYR B 1 30 ? -9.656 -13.047 1.727 1 84.06 30 TYR B CA 1
ATOM 3032 C C . TYR B 1 30 ? -10.664 -12.547 2.754 1 84.06 30 TYR B C 1
ATOM 3034 O O . TYR B 1 30 ? -11.68 -13.203 3.012 1 84.06 30 TYR B O 1
ATOM 3042 N N . GLY B 1 31 ? -10.391 -11.359 3.32 1 87.38 31 GLY B N 1
ATOM 3043 C CA . GLY B 1 31 ? -11.234 -10.836 4.383 1 87.38 31 GLY B CA 1
ATOM 3044 C C . GLY B 1 31 ? -11.117 -11.609 5.68 1 87.38 31 GLY B C 1
ATOM 3045 O O . GLY B 1 31 ? -12.047 -11.633 6.484 1 87.38 31 GLY B O 1
ATOM 3046 N N . GLU B 1 32 ? -9.953 -12.273 5.891 1 89.69 32 GLU B N 1
ATOM 3047 C CA . GLU B 1 32 ? -9.828 -13.211 7.004 1 89.69 32 GLU B CA 1
ATOM 3048 C C . GLU B 1 32 ? -8.766 -12.742 7.996 1 89.69 32 GLU B C 1
ATOM 3050 O O . GLU B 1 32 ? -8.328 -13.516 8.852 1 89.69 32 GLU B O 1
ATOM 3055 N N . ASP B 1 33 ? -8.289 -11.57 7.891 1 93.38 33 ASP B N 1
ATOM 3056 C CA . ASP B 1 33 ? -7.383 -11.023 8.898 1 93.38 33 ASP B CA 1
ATOM 3057 C C . ASP B 1 33 ? -8.156 -10.453 10.086 1 93.38 33 ASP B C 1
ATOM 3059 O O . ASP B 1 33 ? -8.695 -9.352 10 1 93.38 33 ASP B O 1
ATOM 3063 N N . SER B 1 34 ? -8.203 -11.125 11.133 1 94.88 34 SER B N 1
ATOM 3064 C CA . SER B 1 34 ? -9.07 -10.805 12.258 1 94.88 34 SER B CA 1
ATOM 3065 C C . SER B 1 34 ? -8.672 -9.477 12.898 1 94.88 34 SER B C 1
ATOM 3067 O O . SER B 1 34 ? -9.531 -8.742 13.391 1 94.88 34 SER B O 1
ATOM 3069 N N . SER B 1 35 ? -7.387 -9.164 12.938 1 96.06 35 SER B N 1
ATOM 3070 C CA . SER B 1 35 ? -6.938 -7.902 13.508 1 96.06 35 SER B CA 1
ATOM 3071 C C . SER B 1 35 ? -7.426 -6.719 12.68 1 96.06 35 SER B C 1
ATOM 3073 O O . SER B 1 35 ? -7.77 -5.668 13.227 1 96.06 35 SER B O 1
ATOM 3075 N N . VAL B 1 36 ? -7.465 -6.887 11.352 1 96.5 36 VAL B N 1
ATOM 3076 C CA . VAL B 1 36 ? -7.977 -5.84 10.477 1 96.5 36 VAL B CA 1
ATOM 3077 C C . VAL B 1 36 ? -9.477 -5.652 10.719 1 96.5 36 VAL B C 1
ATOM 3079 O O . VAL B 1 36 ? -9.953 -4.523 10.844 1 96.5 36 VAL B O 1
ATOM 3082 N N . ILE B 1 37 ? -10.156 -6.727 10.797 1 96.94 37 ILE B N 1
ATOM 3083 C CA . ILE B 1 37 ? -11.602 -6.703 11.016 1 96.94 37 ILE B CA 1
ATOM 3084 C C . ILE B 1 37 ? -11.906 -6.008 12.336 1 96.94 37 ILE B C 1
ATOM 3086 O O . ILE B 1 37 ? -12.805 -5.168 12.406 1 96.94 37 ILE B O 1
ATOM 3090 N N . GLU B 1 38 ? -11.172 -6.363 13.344 1 97.94 38 GLU B N 1
ATOM 3091 C CA . GLU B 1 38 ? -11.375 -5.77 14.656 1 97.94 38 GLU B CA 1
ATOM 3092 C C . GLU B 1 38 ? -11.133 -4.262 14.633 1 97.94 38 GLU B C 1
ATOM 3094 O O . GLU B 1 38 ? -11.898 -3.498 15.227 1 97.94 38 GLU B O 1
ATOM 3099 N N . LEU B 1 39 ? -10.109 -3.822 14 1 98.31 39 LEU B N 1
ATOM 3100 C CA . LEU B 1 39 ? -9.805 -2.398 13.891 1 98.31 39 LEU B CA 1
ATOM 3101 C C . LEU B 1 39 ? -10.93 -1.653 13.18 1 98.31 39 LEU B C 1
ATOM 3103 O O . LEU B 1 39 ? -11.359 -0.592 13.633 1 98.31 39 LEU B O 1
ATOM 3107 N N . GLU B 1 40 ? -11.367 -2.213 12 1 98.44 40 GLU B N 1
ATOM 3108 C CA . GLU B 1 40 ? -12.43 -1.578 11.227 1 98.44 40 GLU B CA 1
ATOM 3109 C C . GLU B 1 40 ? -13.719 -1.479 12.039 1 98.44 40 GLU B C 1
ATOM 3111 O O . GLU B 1 40 ? -14.383 -0.439 12.039 1 98.44 40 GLU B O 1
ATOM 3116 N N . GLU B 1 41 ? -14.031 -2.531 12.734 1 98.44 41 GLU B N 1
ATOM 3117 C CA . GLU B 1 41 ? -15.227 -2.531 13.562 1 98.44 41 GLU B CA 1
ATOM 3118 C C . GLU B 1 41 ? -15.117 -1.516 14.695 1 98.44 41 GLU B C 1
ATOM 3120 O O . GLU B 1 41 ? -16.094 -0.826 15.016 1 98.44 41 GLU B O 1
ATOM 3125 N N . TYR B 1 42 ? -14.008 -1.448 15.359 1 98.62 42 TYR B N 1
ATOM 3126 C CA . TYR B 1 42 ? -13.797 -0.48 16.438 1 98.62 42 TYR B CA 1
ATOM 3127 C C . TYR B 1 42 ? -13.969 0.945 15.922 1 98.62 42 TYR B C 1
ATOM 3129 O O . TYR B 1 42 ? -14.594 1.776 16.578 1 98.62 42 TYR B O 1
ATOM 3137 N N . CYS B 1 43 ? -13.43 1.249 14.758 1 98.69 43 CYS B N 1
ATOM 3138 C CA . CYS B 1 43 ? -13.531 2.586 14.18 1 98.69 43 CYS B CA 1
ATOM 3139 C C . CYS B 1 43 ? -14.977 2.922 13.836 1 98.69 43 CYS B C 1
ATOM 3141 O O . CYS B 1 43 ? -15.422 4.059 14.031 1 98.69 43 CYS B O 1
ATOM 3143 N N . LYS B 1 44 ? -15.703 1.904 13.281 1 98.62 44 LYS B N 1
ATOM 3144 C CA . LYS B 1 44 ? -17.125 2.125 13 1 98.62 44 LYS B CA 1
ATOM 3145 C C . LYS B 1 44 ? -17.875 2.559 14.258 1 98.62 44 LYS B C 1
ATOM 3147 O O . LYS B 1 44 ? -18.688 3.486 14.211 1 98.62 44 LYS B O 1
ATOM 3152 N N . GLN B 1 45 ? -17.547 1.944 15.32 1 98.44 45 GLN B N 1
ATOM 3153 C CA . GLN B 1 45 ? -18.203 2.254 16.578 1 98.44 45 GLN B CA 1
ATOM 3154 C C . GLN B 1 45 ? -17.75 3.609 17.125 1 98.44 45 GLN B C 1
ATOM 3156 O O . GLN B 1 45 ? -18.578 4.406 17.578 1 98.44 45 GLN B O 1
ATOM 3161 N N . LEU B 1 46 ? -16.516 3.898 17.094 1 98.38 46 LEU B N 1
ATOM 3162 C CA . LEU B 1 46 ? -15.914 5.109 17.641 1 98.38 46 LEU B CA 1
ATOM 3163 C C . LEU B 1 46 ? -16.438 6.348 16.922 1 98.38 46 LEU B C 1
ATOM 3165 O O . LEU B 1 46 ? -16.688 7.379 17.547 1 98.38 46 LEU B O 1
ATOM 3169 N N . PHE B 1 47 ? -16.625 6.238 15.57 1 98.69 47 PHE B N 1
ATOM 3170 C CA . PHE B 1 47 ? -16.984 7.387 14.75 1 98.69 47 PHE B CA 1
ATOM 3171 C C . PHE B 1 47 ? -18.469 7.348 14.391 1 98.69 47 PHE B C 1
ATOM 3173 O O . PHE B 1 47 ? -19 8.312 13.836 1 98.69 47 PHE B O 1
ATOM 3180 N N . HIS B 1 48 ? -19.141 6.246 14.734 1 98.5 48 HIS B N 1
ATOM 3181 C CA . HIS B 1 48 ? -20.547 6.043 14.383 1 98.5 48 HIS B CA 1
ATOM 3182 C C . HIS B 1 48 ? -20.766 6.203 12.883 1 98.5 48 HIS B C 1
ATOM 3184 O O . HIS B 1 48 ? -21.625 6.973 12.453 1 98.5 48 HIS B O 1
ATOM 3190 N N . VAL B 1 49 ? -20.016 5.422 12.133 1 98.5 49 VAL B N 1
ATOM 3191 C CA . VAL B 1 49 ? -20.125 5.457 10.68 1 98.5 49 VAL B CA 1
ATOM 3192 C C . VAL B 1 49 ? -20.609 4.105 10.164 1 98.5 49 VAL B C 1
ATOM 3194 O O . VAL B 1 49 ? -20.562 3.105 10.883 1 98.5 49 VAL B O 1
ATOM 3197 N N . GLU B 1 50 ? -21.109 4.094 8.922 1 98.5 50 GLU B N 1
ATOM 3198 C CA . GLU B 1 50 ? -21.688 2.889 8.344 1 98.5 50 GLU B CA 1
ATOM 3199 C C . GLU B 1 50 ? -20.625 1.845 8.039 1 98.5 50 GLU B C 1
ATOM 3201 O O . GLU B 1 50 ? -20.859 0.645 8.203 1 98.5 50 GLU B O 1
ATOM 3206 N N . ASP B 1 51 ? -19.469 2.277 7.562 1 98.62 51 ASP B N 1
ATOM 3207 C CA . ASP B 1 51 ? -18.422 1.332 7.16 1 98.62 51 ASP B CA 1
ATOM 3208 C C . ASP B 1 51 ? -17.047 1.971 7.242 1 98.62 51 ASP B C 1
ATOM 3210 O O . ASP B 1 51 ? -16.922 3.186 7.418 1 98.62 51 ASP B O 1
ATOM 3214 N N . ALA B 1 52 ? -16.047 1.138 7.266 1 98.75 52 ALA B N 1
ATOM 3215 C CA . ALA B 1 52 ? -14.648 1.542 7.422 1 98.75 52 ALA B CA 1
ATOM 3216 C C . ALA B 1 52 ? -13.719 0.627 6.625 1 98.75 52 ALA B C 1
ATOM 3218 O O . ALA B 1 52 ? -13.977 -0.571 6.496 1 98.75 52 ALA B O 1
ATOM 3219 N N . LEU B 1 53 ? -12.672 1.225 6.07 1 98.25 53 LEU B N 1
ATOM 3220 C CA . LEU B 1 53 ? -11.703 0.494 5.262 1 98.25 53 LEU B CA 1
ATOM 3221 C C . LEU B 1 53 ? -10.281 0.849 5.668 1 98.25 53 LEU B C 1
ATOM 3223 O O . LEU B 1 53 ? -9.859 1.999 5.523 1 98.25 53 LEU B O 1
ATOM 3227 N N . PHE B 1 54 ? -9.547 -0.165 6.195 1 97.69 54 PHE B N 1
ATOM 3228 C CA . PHE B 1 54 ? -8.148 0.01 6.559 1 97.69 54 PHE B CA 1
ATOM 3229 C C . PHE B 1 54 ? -7.273 0.109 5.312 1 97.69 54 PHE B C 1
ATOM 3231 O O . PHE B 1 54 ? -7.359 -0.738 4.422 1 97.69 54 PHE B O 1
ATOM 3238 N N . VAL B 1 55 ? -6.453 1.223 5.211 1 96 55 VAL B N 1
ATOM 3239 C CA . VAL B 1 55 ? -5.625 1.488 4.039 1 96 55 VAL B CA 1
ATOM 3240 C C . VAL B 1 55 ? -4.203 1.828 4.48 1 96 55 VAL B C 1
ATOM 3242 O O . VAL B 1 55 ? -3.971 2.164 5.645 1 96 55 VAL B O 1
ATOM 3245 N N . PRO B 1 56 ? -3.252 1.738 3.602 1 91.56 56 PRO B N 1
ATOM 3246 C CA . PRO B 1 56 ? -1.854 1.897 4.012 1 91.56 56 PRO B CA 1
ATOM 3247 C C . PRO B 1 56 ? -1.509 3.338 4.383 1 91.56 56 PRO B C 1
ATOM 3249 O O . PRO B 1 56 ? -0.694 3.568 5.277 1 91.56 56 PRO B O 1
ATOM 3252 N N . THR B 1 57 ? -2.035 4.289 3.676 1 94.12 57 THR B N 1
ATOM 3253 C CA . THR B 1 57 ? -1.592 5.664 3.865 1 94.12 57 THR B CA 1
ATOM 3254 C C . THR B 1 57 ? -2.777 6.625 3.828 1 94.12 57 THR B C 1
ATOM 3256 O O . THR B 1 57 ? -3.844 6.285 3.311 1 94.12 57 THR B O 1
ATOM 3259 N N . GLY B 1 58 ? -2.506 7.777 4.387 1 95.94 58 GLY B N 1
ATOM 3260 C CA . GLY B 1 58 ? -3.496 8.836 4.281 1 95.94 58 GLY B CA 1
ATOM 3261 C C . GLY B 1 58 ? -3.75 9.281 2.854 1 95.94 58 GLY B C 1
ATOM 3262 O O . GLY B 1 58 ? -4.883 9.594 2.488 1 95.94 58 GLY B O 1
ATOM 3263 N N . THR B 1 59 ? -2.703 9.32 2.061 1 94.94 59 THR B N 1
ATOM 3264 C CA . THR B 1 59 ? -2.842 9.656 0.65 1 94.94 59 THR B CA 1
ATOM 3265 C C . THR B 1 59 ? -3.785 8.688 -0.051 1 94.94 59 THR B C 1
ATOM 3267 O O . THR B 1 59 ? -4.703 9.102 -0.758 1 94.94 59 THR B O 1
ATOM 3270 N N . MET B 1 60 ? -3.613 7.422 0.16 1 95.38 60 MET B N 1
ATOM 3271 C CA . MET B 1 60 ? -4.5 6.441 -0.458 1 95.38 60 MET B CA 1
ATOM 3272 C C . MET B 1 60 ? -5.938 6.633 0.014 1 95.38 60 MET B C 1
ATOM 3274 O O . MET B 1 60 ? -6.875 6.523 -0.778 1 95.38 60 MET B O 1
ATOM 3278 N N . ALA B 1 61 ? -6.117 6.863 1.287 1 97.69 61 ALA B N 1
ATOM 3279 C CA . ALA B 1 61 ? -7.457 7.074 1.826 1 97.69 61 ALA B CA 1
ATOM 3280 C C . ALA B 1 61 ? -8.164 8.211 1.099 1 97.69 61 ALA B C 1
ATOM 3282 O O . ALA B 1 61 ? -9.32 8.078 0.693 1 97.69 61 ALA B O 1
ATOM 3283 N N . ASN B 1 62 ? -7.473 9.32 0.931 1 97.81 62 ASN B N 1
ATOM 3284 C CA . ASN B 1 62 ? -8.047 10.4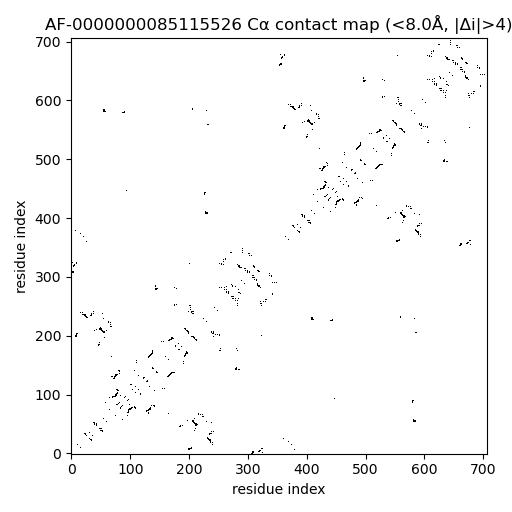77 0.243 1 97.81 62 ASN B CA 1
ATOM 3285 C C . ASN B 1 62 ? -8.344 10.164 -1.22 1 97.81 62 ASN B C 1
ATOM 3287 O O . ASN B 1 62 ? -9.398 10.539 -1.735 1 97.81 62 ASN B O 1
ATOM 3291 N N . GLN B 1 63 ? -7.418 9.5 -1.884 1 97.19 63 GLN B N 1
ATOM 3292 C CA . GLN B 1 63 ? -7.602 9.18 -3.297 1 97.19 63 GLN B CA 1
ATOM 3293 C C . GLN B 1 63 ? -8.773 8.234 -3.5 1 97.19 63 GLN B C 1
ATOM 3295 O O . GLN B 1 63 ? -9.531 8.367 -4.461 1 97.19 63 GLN B O 1
ATOM 3300 N N . LEU B 1 64 ? -8.906 7.273 -2.58 1 97.81 64 LEU B N 1
ATOM 3301 C CA . LEU B 1 64 ? -10.031 6.348 -2.658 1 97.81 64 LEU B CA 1
ATOM 3302 C C . LEU B 1 64 ? -11.352 7.074 -2.406 1 97.81 64 LEU B C 1
ATOM 3304 O O . LEU B 1 64 ? -12.367 6.758 -3.031 1 97.81 64 LEU B O 1
ATOM 3308 N N . ALA B 1 65 ? -11.336 8.008 -1.469 1 98.5 65 ALA B N 1
ATOM 3309 C CA . ALA B 1 65 ? -12.531 8.805 -1.214 1 98.5 65 ALA B CA 1
ATOM 3310 C C . ALA B 1 65 ? -12.961 9.562 -2.467 1 98.5 65 ALA B C 1
ATOM 3312 O O . ALA B 1 65 ? -14.141 9.57 -2.818 1 98.5 65 ALA B O 1
ATOM 3313 N N . ILE B 1 66 ? -12.039 10.141 -3.125 1 97.81 66 ILE B N 1
ATOM 3314 C CA . ILE B 1 66 ? -12.32 10.922 -4.324 1 97.81 66 ILE B CA 1
ATOM 3315 C C . ILE B 1 66 ? -12.773 10 -5.453 1 97.81 66 ILE B C 1
ATOM 3317 O O . ILE B 1 66 ? -13.82 10.219 -6.066 1 97.81 66 ILE B O 1
ATOM 3321 N N . LYS B 1 67 ? -12.023 8.945 -5.68 1 97.56 67 LYS B N 1
ATOM 3322 C CA . LYS B 1 67 ? -12.305 8.031 -6.781 1 97.56 67 LYS B CA 1
ATOM 3323 C C . LYS B 1 67 ? -13.688 7.395 -6.629 1 97.56 67 LYS B C 1
ATOM 3325 O O . LYS B 1 67 ? -14.367 7.133 -7.625 1 97.56 67 LYS B O 1
ATOM 3330 N N . SER B 1 68 ? -14.133 7.184 -5.449 1 97.94 68 SER B N 1
ATOM 3331 C CA . SER B 1 68 ? -15.375 6.473 -5.164 1 97.94 68 SER B CA 1
ATOM 3332 C C . SER B 1 68 ? -16.578 7.402 -5.258 1 97.94 68 SER B C 1
ATOM 3334 O O . SER B 1 68 ? -17.719 6.945 -5.281 1 97.94 68 SER B O 1
ATOM 3336 N N . GLN B 1 69 ? -16.312 8.703 -5.371 1 98.06 69 GLN B N 1
ATOM 3337 C CA . GLN B 1 69 ? -17.438 9.609 -5.227 1 98.06 69 GLN B CA 1
ATOM 3338 C C . GLN B 1 69 ? -17.516 10.586 -6.398 1 98.06 69 GLN B C 1
ATOM 3340 O O . GLN B 1 69 ? -18.531 11.258 -6.59 1 98.06 69 GLN B O 1
ATOM 3345 N N . VAL B 1 70 ? -16.453 10.68 -7.168 1 97.31 70 VAL B N 1
ATOM 3346 C CA . VAL B 1 70 ? -16.391 11.688 -8.219 1 97.31 70 VAL B CA 1
ATOM 3347 C C . VAL B 1 70 ? -16.156 11.023 -9.57 1 97.31 70 VAL B C 1
ATOM 3349 O O . VAL B 1 70 ? -15.211 10.234 -9.719 1 97.31 70 VAL B O 1
ATOM 3352 N N . THR B 1 71 ? -16.953 11.32 -10.508 1 95.25 71 THR B N 1
ATOM 3353 C CA . THR B 1 71 ? -16.797 10.797 -11.859 1 95.25 71 THR B CA 1
ATOM 3354 C C . THR B 1 71 ? -15.617 11.461 -12.57 1 95.25 71 THR B C 1
ATOM 3356 O O . THR B 1 71 ? -15.398 12.672 -12.414 1 95.25 71 THR B O 1
ATOM 3359 N N . GLU B 1 72 ? -14.852 10.68 -13.297 1 93.69 72 GLU B N 1
ATOM 3360 C CA . GLU B 1 72 ? -13.758 11.219 -14.102 1 93.69 72 GLU B CA 1
ATOM 3361 C C . GLU B 1 72 ? -14.211 12.438 -14.906 1 93.69 72 GLU B C 1
ATOM 3363 O O . GLU B 1 72 ? -15.305 12.43 -15.484 1 93.69 72 GLU B O 1
ATOM 3368 N N . GLY B 1 73 ? -13.43 13.484 -14.914 1 91.38 73 GLY B N 1
ATOM 3369 C CA . GLY B 1 73 ? -13.758 14.695 -15.641 1 91.38 73 GLY B CA 1
ATOM 3370 C C . GLY B 1 73 ? -14.539 15.695 -14.812 1 91.38 73 GLY B C 1
ATOM 3371 O O . GLY B 1 73 ? -14.625 16.875 -15.164 1 91.38 73 GLY B O 1
ATOM 3372 N N . ASN B 1 74 ? -15.062 15.234 -13.68 1 94.94 74 ASN B N 1
ATOM 3373 C CA . ASN B 1 74 ? -15.82 16.141 -12.812 1 94.94 74 ASN B CA 1
ATOM 3374 C C . ASN B 1 74 ? -14.93 16.766 -11.742 1 94.94 74 ASN B C 1
ATOM 3376 O O . ASN B 1 74 ? -13.711 16.578 -11.75 1 94.94 74 ASN B O 1
ATOM 3380 N N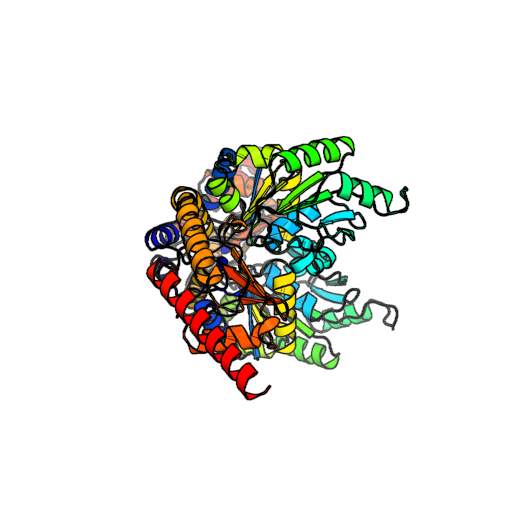 . GLU B 1 75 ? -15.555 17.531 -10.828 1 93.94 75 GLU B N 1
ATOM 3381 C CA . GLU B 1 75 ? -14.781 18.516 -10.086 1 93.94 75 GLU B CA 1
ATOM 3382 C C . GLU B 1 75 ? -14.82 18.234 -8.586 1 93.94 75 GLU B C 1
ATOM 3384 O O . GLU B 1 75 ? -15.859 17.859 -8.047 1 93.94 75 GLU B O 1
ATOM 3389 N N . VAL B 1 76 ? -13.617 18.422 -7.953 1 97.5 76 VAL B N 1
ATOM 3390 C CA . VAL B 1 76 ? -13.461 18.5 -6.504 1 97.5 76 VAL B CA 1
ATOM 3391 C C . VAL B 1 76 ? -13.109 19.938 -6.098 1 97.5 76 VAL B C 1
ATOM 3393 O O . VAL B 1 76 ? -12.18 20.531 -6.648 1 97.5 76 VAL B O 1
ATOM 3396 N N . ILE B 1 77 ? -13.867 20.5 -5.184 1 97.56 77 ILE B N 1
ATOM 3397 C CA . ILE B 1 77 ? -13.594 21.828 -4.648 1 97.56 77 ILE B CA 1
ATOM 3398 C C . ILE B 1 77 ? -12.844 21.719 -3.328 1 97.56 77 ILE B C 1
ATOM 3400 O O . ILE B 1 77 ? -13.219 20.922 -2.461 1 97.56 77 ILE B O 1
ATOM 3404 N N . THR B 1 78 ? -11.766 22.453 -3.174 1 98 78 THR B N 1
ATOM 3405 C CA . THR B 1 78 ? -10.977 22.406 -1.944 1 98 78 THR B CA 1
ATOM 3406 C C . THR B 1 78 ? -10.172 23.703 -1.777 1 98 78 THR B C 1
ATOM 3408 O O . THR B 1 78 ? -10.344 24.641 -2.547 1 98 78 THR B O 1
ATOM 3411 N N . GLU B 1 79 ? -9.523 23.828 -0.672 1 97.25 79 GLU B N 1
ATOM 3412 C CA . GLU B 1 79 ? -8.617 24.938 -0.433 1 97.25 79 GLU B CA 1
ATOM 3413 C C . GLU B 1 79 ? -7.223 24.656 -0.979 1 97.25 79 GLU B C 1
ATOM 3415 O O . GLU B 1 79 ? -6.738 23.516 -0.888 1 97.25 79 GLU B O 1
ATOM 3420 N N . THR B 1 80 ? -6.52 25.672 -1.489 1 94.12 80 THR B N 1
ATOM 3421 C CA . THR B 1 80 ? -5.297 25.531 -2.275 1 94.12 80 THR B CA 1
ATOM 3422 C C . THR B 1 80 ? -4.191 24.875 -1.455 1 94.12 80 THR B C 1
ATOM 3424 O O . THR B 1 80 ? -3.365 24.141 -1.996 1 94.12 80 THR B O 1
ATOM 3427 N N . ASN B 1 81 ? -4.227 25.078 -0.179 1 94.75 81 ASN B N 1
ATOM 3428 C CA . ASN B 1 81 ? -3.094 24.656 0.638 1 94.75 81 ASN B CA 1
ATOM 3429 C C . ASN B 1 81 ? -3.398 23.375 1.397 1 94.75 81 ASN B C 1
ATOM 3431 O O . ASN B 1 81 ? -2.578 22.906 2.191 1 94.75 81 ASN B O 1
ATOM 3435 N N . TYR B 1 82 ? -4.586 22.797 1.151 1 97.19 82 TYR B N 1
ATOM 3436 C CA . TYR B 1 82 ? -4.906 21.516 1.783 1 97.19 82 TYR B CA 1
ATOM 3437 C C . TYR B 1 82 ? -4.059 20.391 1.2 1 97.19 82 TYR B C 1
ATOM 3439 O O . TYR B 1 82 ? -3.555 20.5 0.08 1 97.19 82 TYR B O 1
ATOM 3447 N N . HIS B 1 83 ? -3.9 19.391 1.975 1 95.5 83 HIS B N 1
ATOM 3448 C CA . HIS B 1 83 ? -3.041 18.25 1.632 1 95.5 83 HIS B CA 1
ATOM 3449 C C . HIS B 1 83 ? -3.412 17.672 0.273 1 95.5 83 HIS B C 1
ATOM 3451 O O . HIS B 1 83 ? -2.535 17.297 -0.508 1 95.5 83 HIS B O 1
ATOM 3457 N N . ILE B 1 84 ? -4.625 17.5 -0.059 1 94.44 84 ILE B N 1
ATOM 3458 C CA . ILE B 1 84 ? -5.086 16.812 -1.258 1 94.44 84 ILE B CA 1
ATOM 3459 C C . ILE B 1 84 ? -4.598 17.562 -2.502 1 94.44 84 ILE B C 1
ATOM 3461 O O . ILE B 1 84 ? -4.375 16.938 -3.549 1 94.44 84 ILE B O 1
ATOM 3465 N N . ASN B 1 85 ? -4.516 18.891 -2.361 1 92.44 85 ASN B N 1
ATOM 3466 C CA . ASN B 1 85 ? -3.984 19.641 -3.488 1 92.44 85 ASN B CA 1
ATOM 3467 C C . ASN B 1 85 ? -2.477 19.844 -3.373 1 92.44 85 ASN B C 1
ATOM 3469 O O . ASN B 1 85 ? -1.741 19.609 -4.336 1 92.44 85 ASN B O 1
ATOM 3473 N N . PHE B 1 86 ? -2.08 20.219 -2.164 1 88.81 86 PHE B N 1
ATOM 3474 C CA . PHE B 1 86 ? -0.688 20.594 -1.944 1 88.81 86 PHE B CA 1
ATOM 3475 C C . PHE B 1 86 ? 0.234 19.391 -2.17 1 88.81 86 PHE B C 1
ATOM 3477 O O . PHE B 1 86 ? 1.264 19.516 -2.838 1 88.81 86 PHE B O 1
ATOM 3484 N N . TYR B 1 87 ? -0.142 18.219 -1.722 1 87.94 87 TYR B N 1
ATOM 3485 C CA . TYR B 1 87 ? 0.74 17.062 -1.758 1 87.94 87 TYR B CA 1
ATOM 3486 C C . TYR B 1 87 ? 0.233 16.016 -2.75 1 87.94 87 TYR B C 1
ATOM 3488 O O . TYR B 1 87 ? 1.002 15.18 -3.227 1 87.94 87 TYR B O 1
ATOM 3496 N N . GLU B 1 88 ? -1.066 16.062 -3.109 1 92.19 88 GLU B N 1
ATOM 3497 C CA . GLU B 1 88 ? -1.652 14.891 -3.748 1 92.19 88 GLU B CA 1
ATOM 3498 C C . GLU B 1 88 ? -2.217 15.234 -5.125 1 92.19 88 GLU B C 1
ATOM 3500 O O . GLU B 1 88 ? -2.955 14.445 -5.711 1 92.19 88 GLU B O 1
ATOM 3505 N N . SER B 1 89 ? -1.885 16.422 -5.742 1 85.56 89 SER B N 1
ATOM 3506 C CA . SER B 1 89 ? -2.447 16.812 -7.027 1 85.56 89 SER B CA 1
ATOM 3507 C C . SER B 1 89 ? -2.072 15.82 -8.125 1 85.56 89 SER B C 1
ATOM 3509 O O . SER B 1 89 ? -2.889 15.5 -8.992 1 85.56 89 SER B O 1
ATOM 3511 N N . ALA B 1 90 ? -0.895 15.312 -8.07 1 85.38 90 ALA B N 1
ATOM 3512 C CA . ALA B 1 90 ? -0.458 14.336 -9.07 1 85.38 90 ALA B CA 1
ATOM 3513 C C . ALA B 1 90 ? -1.243 13.031 -8.938 1 85.38 90 ALA B C 1
ATOM 3515 O O . ALA B 1 90 ? -1.677 12.461 -9.945 1 85.38 90 ALA B O 1
ATOM 3516 N N . SER B 1 91 ? -1.39 12.602 -7.758 1 90.12 91 SER B N 1
ATOM 3517 C CA . SER B 1 91 ? -2.168 11.391 -7.512 1 90.12 91 SER B CA 1
ATOM 3518 C C . SER B 1 91 ? -3.598 11.539 -8.023 1 90.12 91 SER B C 1
ATOM 3520 O O . SER B 1 91 ? -4.148 10.617 -8.617 1 90.12 91 SER B O 1
ATOM 3522 N N . ILE B 1 92 ? -4.172 12.688 -7.742 1 91.06 92 ILE B N 1
ATOM 3523 C CA . ILE B 1 92 ? -5.547 12.945 -8.156 1 91.06 92 ILE B CA 1
ATOM 3524 C C . ILE B 1 92 ? -5.641 12.883 -9.68 1 91.06 92 ILE B C 1
ATOM 3526 O O . ILE B 1 92 ? -6.578 12.289 -10.227 1 91.06 92 ILE B O 1
ATOM 3530 N N . ALA B 1 93 ? -4.703 13.477 -10.352 1 87.06 93 ALA B N 1
ATOM 3531 C CA . ALA B 1 93 ? -4.668 13.477 -11.812 1 87.06 93 ALA B CA 1
ATOM 3532 C C . ALA B 1 93 ? -4.496 12.062 -12.359 1 87.06 93 ALA B C 1
ATOM 3534 O O . ALA B 1 93 ? -5.113 11.703 -13.367 1 87.06 93 ALA B O 1
ATOM 3535 N N . MET B 1 94 ? -3.771 11.32 -11.711 1 89.31 94 MET B N 1
ATOM 3536 C CA . MET B 1 94 ? -3.414 10.008 -12.234 1 89.31 94 MET B CA 1
ATOM 3537 C C . MET B 1 94 ? -4.484 8.977 -11.898 1 89.31 94 MET B C 1
ATOM 3539 O O . MET B 1 94 ? -4.883 8.18 -12.75 1 89.31 94 MET B O 1
ATOM 3543 N N . LEU B 1 95 ? -4.969 8.992 -10.719 1 92.31 95 LEU B N 1
ATOM 3544 C CA . LEU B 1 95 ? -5.789 7.895 -10.211 1 92.31 95 LEU B CA 1
ATOM 3545 C C . LEU B 1 95 ? -7.27 8.156 -10.461 1 92.31 95 LEU B C 1
ATOM 3547 O O . LEU B 1 95 ? -8.023 7.238 -10.789 1 92.31 95 LEU B O 1
ATOM 3551 N N . SER B 1 96 ? -7.664 9.398 -10.234 1 92.94 96 SER B N 1
ATOM 3552 C CA . SER B 1 96 ? -9.094 9.695 -10.32 1 92.94 96 SER B CA 1
ATOM 3553 C C . SER B 1 96 ? -9.406 10.547 -11.547 1 92.94 96 SER B C 1
ATOM 3555 O O . SER B 1 96 ? -10.555 10.617 -11.984 1 92.94 96 SER B O 1
ATOM 3557 N N . ARG B 1 97 ? -8.406 11.25 -12.07 1 92.5 97 ARG B N 1
ATOM 3558 C CA . ARG B 1 97 ? -8.562 12.102 -13.25 1 92.5 97 ARG B CA 1
ATOM 3559 C C . ARG B 1 97 ? -9.727 13.07 -13.078 1 92.5 97 ARG B C 1
ATOM 3561 O O . ARG B 1 97 ? -10.586 13.18 -13.953 1 92.5 97 ARG B O 1
ATOM 3568 N N . VAL B 1 98 ? -9.742 13.773 -11.969 1 93.31 98 VAL B N 1
ATOM 3569 C CA . VAL B 1 98 ? -10.773 14.766 -11.695 1 93.31 98 VAL B CA 1
ATOM 3570 C C . VAL B 1 98 ? -10.156 16.172 -11.703 1 93.31 98 VAL B C 1
ATOM 3572 O O . VAL B 1 98 ? -8.938 16.312 -11.656 1 93.31 98 VAL B O 1
ATOM 3575 N N . VAL B 1 99 ? -10.984 17.141 -11.852 1 89.19 99 VAL B N 1
ATOM 3576 C CA . VAL B 1 99 ? -10.57 18.547 -11.883 1 89.19 99 VAL B CA 1
ATOM 3577 C C . VAL B 1 99 ? -10.594 19.125 -10.469 1 89.19 99 VAL B C 1
ATOM 3579 O O . VAL B 1 99 ? -11.609 19.031 -9.773 1 89.19 99 VAL B O 1
ATOM 3582 N N . LEU B 1 100 ? -9.43 19.672 -10.016 1 92.88 100 LEU B N 1
ATOM 3583 C CA . LEU B 1 100 ? -9.398 20.406 -8.75 1 92.88 100 LEU B CA 1
ATOM 3584 C C . LEU B 1 100 ? -9.742 21.875 -8.961 1 92.88 100 LEU B C 1
ATOM 3586 O O . LEU B 1 100 ? -9.102 22.547 -9.766 1 92.88 100 LEU B O 1
ATOM 3590 N N . HIS B 1 101 ? -10.742 22.281 -8.375 1 93.19 101 HIS B N 1
ATOM 3591 C CA . HIS B 1 101 ? -11.125 23.688 -8.352 1 93.19 101 HIS B CA 1
ATOM 3592 C C . HIS B 1 101 ? -10.891 24.312 -6.977 1 93.19 101 HIS B C 1
ATOM 3594 O O . HIS B 1 101 ? -11.633 24.016 -6.035 1 93.19 101 HIS B O 1
ATOM 3600 N N . THR B 1 102 ? -9.852 25.203 -6.852 1 95.12 102 THR B N 1
ATOM 3601 C CA . THR B 1 102 ? -9.367 25.594 -5.531 1 95.12 102 THR B CA 1
ATOM 3602 C C . THR B 1 102 ? -9.523 27.094 -5.324 1 95.12 102 THR B C 1
ATOM 3604 O O . THR B 1 102 ? -9.695 27.859 -6.285 1 95.12 102 THR B O 1
ATOM 3607 N N . CYS B 1 103 ? -9.594 27.453 -4.09 1 93.5 103 CYS B N 1
ATOM 3608 C CA . CYS B 1 103 ? -9.453 28.844 -3.662 1 93.5 103 CYS B CA 1
ATOM 3609 C C . CYS B 1 103 ? -8.547 28.953 -2.441 1 93.5 103 CYS B C 1
ATOM 3611 O O . CYS B 1 103 ? -8.367 27.969 -1.708 1 93.5 103 CYS B O 1
ATOM 3613 N N . ARG B 1 104 ? -7.93 30.094 -2.332 1 94 104 ARG B N 1
ATOM 3614 C CA . ARG B 1 104 ? -7.148 30.375 -1.134 1 94 104 ARG B CA 1
ATOM 3615 C C . ARG B 1 104 ? -7.957 31.188 -0.133 1 94 104 ARG B C 1
ATOM 3617 O O . ARG B 1 104 ? -8.633 32.156 -0.512 1 94 104 ARG B O 1
ATOM 3624 N N . THR B 1 105 ? -8 30.703 1.083 1 95.81 105 THR B N 1
ATOM 3625 C CA . THR B 1 105 ? -8.672 31.453 2.139 1 95.81 105 THR B CA 1
ATOM 3626 C C . THR B 1 105 ? -7.652 32.156 3.033 1 95.81 105 THR B C 1
ATOM 3628 O O . THR B 1 105 ? -6.477 31.797 3.049 1 95.81 105 THR B O 1
ATOM 3631 N N . ALA B 1 106 ? -8.047 33.188 3.729 1 93.38 106 ALA B N 1
ATOM 3632 C CA . ALA B 1 106 ? -7.152 34 4.562 1 93.38 106 ALA B CA 1
ATOM 3633 C C . ALA B 1 106 ? -6.672 33.188 5.77 1 93.38 106 ALA B C 1
ATOM 3635 O O . ALA B 1 106 ? -5.523 33.344 6.199 1 93.38 106 ALA B O 1
ATOM 3636 N N . ASP B 1 107 ? -7.535 32.375 6.27 1 95.25 107 ASP B N 1
ATOM 3637 C CA . ASP B 1 107 ? -7.195 31.703 7.523 1 95.25 107 ASP B CA 1
ATOM 3638 C C . ASP B 1 107 ? -7.191 30.188 7.355 1 95.25 107 ASP B C 1
ATOM 3640 O O . ASP B 1 107 ? -7.148 29.438 8.344 1 95.25 107 ASP B O 1
ATOM 3644 N N . GLY B 1 108 ? -7.34 29.703 6.176 1 96.62 108 GLY B N 1
ATOM 3645 C CA . GLY B 1 108 ? -7.301 28.281 5.906 1 96.62 108 GLY B CA 1
ATOM 3646 C C . GLY B 1 108 ? -8.664 27.609 6.016 1 96.62 108 GLY B C 1
ATOM 3647 O O . GLY B 1 108 ? -8.828 26.453 5.625 1 96.62 108 GLY B O 1
ATOM 3648 N N . ILE B 1 109 ? -9.695 28.344 6.516 1 98.5 109 ILE B N 1
ATOM 3649 C CA . ILE B 1 109 ? -11.008 27.75 6.73 1 98.5 109 ILE B CA 1
ATOM 3650 C C . ILE B 1 109 ? -11.867 27.922 5.48 1 98.5 109 ILE B C 1
ATOM 3652 O O . ILE B 1 109 ? -12.203 29.047 5.109 1 98.5 109 ILE B O 1
ATOM 3656 N N . LEU B 1 110 ? -12.164 26.828 4.801 1 98.44 110 LEU B N 1
ATOM 3657 C CA . LEU B 1 110 ? -13.078 26.828 3.664 1 98.44 110 LEU B CA 1
ATOM 3658 C C . LEU B 1 110 ? -14.523 26.938 4.133 1 98.44 110 LEU B C 1
ATOM 3660 O O . LEU B 1 110 ? -15 26.094 4.895 1 98.44 110 LEU B O 1
ATOM 3664 N N . ARG B 1 111 ? -15.195 28.016 3.75 1 98.62 111 ARG B N 1
ATOM 3665 C CA . ARG B 1 111 ? -16.562 28.281 4.176 1 98.62 111 ARG B CA 1
ATOM 3666 C C . ARG B 1 111 ? -17.531 28.188 3 1 98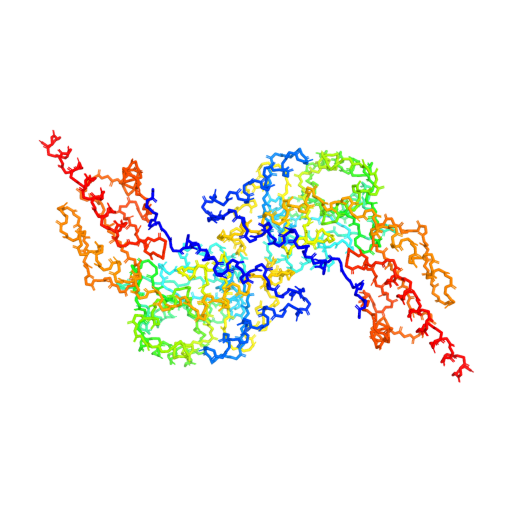.62 111 ARG B C 1
ATOM 3668 O O . ARG B 1 111 ? -17.109 28.094 1.846 1 98.62 111 ARG B O 1
ATOM 3675 N N . VAL B 1 112 ? -18.844 28.172 3.342 1 98.56 112 VAL B N 1
ATOM 3676 C CA . VAL B 1 112 ? -19.906 28.047 2.359 1 98.56 112 VAL B CA 1
ATOM 3677 C C . VAL B 1 112 ? -19.75 29.109 1.274 1 98.56 112 VAL B C 1
ATOM 3679 O O . VAL B 1 112 ? -19.906 28.812 0.085 1 98.56 112 VAL B O 1
ATOM 3682 N N . GLU B 1 113 ? -19.359 30.328 1.641 1 98.06 113 GLU B N 1
ATOM 3683 C CA . GLU B 1 113 ? -19.25 31.422 0.688 1 98.06 113 GLU B CA 1
ATOM 3684 C C . GLU B 1 113 ? -18.156 31.141 -0.341 1 98.06 113 GLU B C 1
ATOM 3686 O O . GLU B 1 113 ? -18.312 31.469 -1.521 1 98.06 113 GLU B O 1
ATOM 3691 N N . HIS B 1 114 ? -17.047 30.609 0.089 1 97.69 114 HIS B N 1
ATOM 3692 C CA . HIS B 1 114 ? -15.961 30.266 -0.819 1 97.69 114 HIS B CA 1
ATOM 3693 C C . HIS B 1 114 ? -16.391 29.203 -1.824 1 97.69 114 HIS B C 1
ATOM 3695 O O . HIS B 1 114 ? -16.109 29.312 -3.018 1 97.69 114 HIS B O 1
ATOM 3701 N N . VAL B 1 115 ? -17.078 28.141 -1.341 1 97.88 115 VAL B N 1
ATOM 3702 C CA . VAL B 1 115 ? -17.531 27.031 -2.182 1 97.88 115 VAL B CA 1
ATOM 3703 C C . VAL B 1 115 ? -18.562 27.547 -3.188 1 97.88 115 VAL B C 1
ATOM 3705 O O . VAL B 1 115 ? -18.5 27.219 -4.375 1 97.88 115 VAL B O 1
ATOM 3708 N N . GLU B 1 116 ? -19.484 28.328 -2.678 1 96.38 116 GLU B N 1
ATOM 3709 C CA . GLU B 1 116 ? -20.516 28.891 -3.543 1 96.38 116 GLU B CA 1
ATOM 3710 C C . GLU B 1 116 ? -19.906 29.734 -4.648 1 96.38 116 GLU B C 1
ATOM 3712 O O . GLU B 1 116 ? -20.312 29.656 -5.809 1 96.38 116 GLU B O 1
ATOM 3717 N N . GLU B 1 117 ? -18.969 30.516 -4.297 1 94.88 117 GLU B N 1
ATOM 3718 C CA . GLU B 1 117 ? -18.266 31.344 -5.277 1 94.88 117 GLU B CA 1
ATOM 3719 C C . GLU B 1 117 ? -17.594 30.5 -6.352 1 94.88 117 GLU B C 1
ATOM 3721 O O . GLU B 1 117 ? -17.656 30.812 -7.539 1 94.88 117 GLU B O 1
ATOM 3726 N N . LEU B 1 118 ? -16.953 29.438 -5.969 1 93.69 118 LEU B N 1
ATOM 3727 C CA . LEU B 1 118 ? -16.266 28.562 -6.914 1 93.69 118 LEU B CA 1
ATOM 3728 C C . LEU B 1 118 ? -17.266 27.875 -7.84 1 93.69 118 LEU B C 1
ATOM 3730 O O . LEU B 1 118 ? -16.984 27.703 -9.031 1 93.69 118 LEU B O 1
ATOM 3734 N N . ILE B 1 119 ? -18.375 27.453 -7.27 1 93.44 119 ILE B N 1
ATOM 3735 C CA . ILE B 1 119 ? -19.422 26.812 -8.07 1 93.44 119 ILE B CA 1
ATOM 3736 C C . ILE B 1 119 ? -19.891 27.766 -9.164 1 93.44 119 ILE B C 1
ATOM 3738 O O . ILE B 1 119 ? -20.094 27.359 -10.305 1 93.44 119 ILE B O 1
ATOM 3742 N N . HIS B 1 120 ? -19.891 29.047 -8.891 1 92.38 120 HIS B N 1
ATOM 3743 C CA . HIS B 1 120 ? -20.453 30.031 -9.828 1 92.38 120 HIS B CA 1
ATOM 3744 C C . HIS B 1 120 ? -19.344 30.703 -10.633 1 92.38 120 HIS B C 1
ATOM 3746 O O . HIS B 1 120 ? -19.641 31.547 -11.484 1 92.38 120 HIS B O 1
ATOM 3752 N N . SER B 1 121 ? -18.172 30.312 -10.383 1 89.25 121 SER B N 1
ATOM 3753 C CA . SER B 1 121 ? -17.062 30.984 -11.031 1 89.25 121 SER B CA 1
ATOM 3754 C C . SER B 1 121 ? -16.812 30.422 -12.43 1 89.25 121 SER B C 1
ATOM 3756 O O . SER B 1 121 ? -15.953 30.922 -13.164 1 89.25 121 SER B O 1
ATOM 3758 N N . LYS B 1 122 ? -17.516 29.438 -12.766 1 85 122 LYS B N 1
ATOM 3759 C CA . LYS B 1 122 ? -17.438 28.828 -14.094 1 85 122 LYS B CA 1
ATOM 3760 C C . LYS B 1 122 ? -18.828 28.578 -14.664 1 85 122 LYS B C 1
ATOM 3762 O O . LYS B 1 122 ? -19.797 28.406 -13.922 1 85 122 LYS B O 1
ATOM 3767 N N . PRO B 1 123 ? -18.844 28.609 -16.031 1 82.75 123 PRO B N 1
ATOM 3768 C CA . PRO B 1 123 ? -20.125 28.172 -16.594 1 82.75 123 PRO B CA 1
ATOM 3769 C C . PRO B 1 123 ? -20.5 26.75 -16.203 1 82.75 123 PRO B C 1
ATOM 3771 O O . PRO B 1 123 ? -19.625 25.891 -16.078 1 82.75 123 PRO B O 1
ATOM 3774 N N . ARG B 1 124 ? -21.75 26.594 -15.953 1 86.94 124 ARG B N 1
ATOM 3775 C CA . ARG B 1 124 ? -22.297 25.281 -15.609 1 86.94 124 ARG B CA 1
ATOM 3776 C C . ARG B 1 124 ? -23.234 24.766 -16.703 1 86.94 124 ARG B C 1
ATOM 3778 O O . ARG B 1 124 ? -23.875 25.562 -17.391 1 86.94 124 ARG B O 1
ATOM 3785 N N . GLY B 1 125 ? -23.141 23.484 -17 1 79.88 125 GLY B N 1
ATOM 3786 C CA . GLY B 1 125 ? -23.938 22.844 -18.031 1 79.88 125 GLY B CA 1
ATOM 3787 C C . GLY B 1 125 ? -23.547 21.406 -18.297 1 79.88 125 GLY B C 1
ATOM 3788 O O . GLY B 1 125 ? -22.594 20.906 -17.703 1 79.88 125 GLY B O 1
ATOM 3789 N N . PRO B 1 126 ? -24.297 20.734 -19.172 1 80.44 126 PRO B N 1
ATOM 3790 C CA . PRO B 1 126 ? -24.125 19.297 -19.391 1 80.44 126 PRO B CA 1
ATOM 3791 C C . PRO B 1 126 ? -22.75 18.953 -19.984 1 80.44 126 PRO B C 1
ATOM 3793 O O . PRO B 1 126 ? -22.312 17.812 -19.891 1 80.44 126 PRO B O 1
ATOM 3796 N N . PHE B 1 127 ? -22.031 20.109 -20.5 1 82.5 127 PHE B N 1
ATOM 3797 C CA . PHE B 1 127 ? -20.781 19.844 -21.203 1 82.5 127 PHE B CA 1
ATOM 3798 C C . PHE B 1 127 ? -19.578 20.234 -20.359 1 82.5 127 PHE B C 1
ATOM 3800 O O . PHE B 1 127 ? -18.438 20.109 -20.797 1 82.5 127 PHE B O 1
ATOM 3807 N N . TYR B 1 128 ? -19.828 20.672 -19.109 1 83.38 128 TYR B N 1
ATOM 3808 C CA . TYR B 1 128 ? -18.75 21.188 -18.266 1 83.38 128 TYR B CA 1
ATOM 3809 C C . TYR B 1 128 ? -18.562 20.328 -17.031 1 83.38 128 TYR B C 1
ATOM 3811 O O . TYR B 1 128 ? -19.453 19.531 -16.672 1 83.38 128 TYR B O 1
ATOM 3819 N N . ALA B 1 129 ? -17.391 20.391 -16.406 1 89.25 129 ALA B N 1
ATOM 3820 C CA . ALA B 1 129 ? -17.141 19.688 -15.156 1 89.25 129 ALA B CA 1
ATOM 3821 C C . ALA B 1 129 ? -18.141 20.109 -14.086 1 89.25 129 ALA B C 1
ATOM 3823 O O . ALA B 1 129 ? -18.469 21.297 -13.969 1 89.25 129 ALA B O 1
ATOM 3824 N N . HIS B 1 130 ? -18.641 19.188 -13.461 1 92.62 130 HIS B N 1
ATOM 3825 C CA . HIS B 1 130 ? -19.625 19.422 -12.398 1 92.62 130 HIS B CA 1
ATOM 3826 C C . HIS B 1 130 ? -19.016 19.156 -11.023 1 92.62 130 HIS B C 1
ATOM 3828 O O . HIS B 1 130 ? -18.391 18.125 -10.805 1 92.62 130 HIS B O 1
ATOM 3834 N N . PRO B 1 131 ? -19.188 20.156 -10.094 1 95.5 131 PRO B N 1
ATOM 3835 C CA . PRO B 1 131 ? -18.734 19.875 -8.734 1 95.5 131 PRO B CA 1
ATOM 3836 C C . PRO B 1 131 ? -19.469 18.703 -8.094 1 95.5 131 PRO B C 1
ATOM 3838 O O . PRO B 1 131 ? -20.703 18.688 -8.055 1 95.5 131 PRO B O 1
ATOM 3841 N N . GLN B 1 132 ? -18.688 17.734 -7.629 1 97.81 132 GLN B N 1
ATOM 3842 C CA . GLN B 1 132 ? -19.328 16.547 -7.059 1 97.81 132 GLN B CA 1
ATOM 3843 C C . GLN B 1 132 ? -18.828 16.297 -5.637 1 97.81 132 GLN B C 1
ATOM 3845 O O . GLN B 1 132 ? -19.453 15.539 -4.883 1 97.81 132 GLN B O 1
ATOM 3850 N N . LEU B 1 133 ? -17.734 16.953 -5.246 1 98.62 133 LEU B N 1
ATOM 3851 C CA . LEU B 1 133 ? -17.156 16.734 -3.93 1 98.62 133 LEU B CA 1
ATOM 3852 C C . LEU B 1 133 ? -16.469 17.984 -3.414 1 98.62 133 LEU B C 1
ATOM 3854 O O . LEU B 1 133 ? -15.789 18.688 -4.176 1 98.62 133 LEU B O 1
ATOM 3858 N N . VAL B 1 134 ? -16.734 18.359 -2.193 1 98.75 134 VAL B N 1
ATOM 3859 C CA . VAL B 1 134 ? -15.938 19.328 -1.443 1 98.75 134 VAL B CA 1
ATOM 3860 C C . VAL B 1 134 ? -15.039 18.594 -0.448 1 98.75 134 VAL B C 1
ATOM 3862 O O . VAL B 1 134 ? -15.5 17.688 0.262 1 98.75 134 VAL B O 1
ATOM 3865 N N . SER B 1 135 ? -13.766 18.891 -0.442 1 98.69 135 SER B N 1
ATOM 3866 C CA . SER B 1 135 ? -12.828 18.266 0.492 1 98.69 135 SER B CA 1
ATOM 3867 C C . SER B 1 135 ? -12.266 19.297 1.469 1 98.69 135 SER B C 1
ATOM 3869 O O . SER B 1 135 ? -11.75 20.344 1.056 1 98.69 135 SER B O 1
ATOM 3871 N N . ILE B 1 136 ? -12.344 19 2.736 1 98.81 136 ILE B N 1
ATOM 3872 C CA . ILE B 1 136 ? -11.742 19.844 3.766 1 98.81 136 ILE B CA 1
ATOM 3873 C C . ILE B 1 136 ? -10.68 19.047 4.527 1 98.81 136 ILE B C 1
ATOM 3875 O O . ILE B 1 136 ? -10.539 17.844 4.328 1 98.81 136 ILE B O 1
ATOM 3879 N N . GLU B 1 137 ? -9.898 19.719 5.309 1 98.62 137 GLU B N 1
ATOM 3880 C CA . GLU B 1 137 ? -8.805 19.141 6.078 1 98.62 137 GLU B CA 1
ATOM 3881 C C . GLU B 1 137 ? -8.883 19.562 7.543 1 98.62 137 GLU B C 1
ATOM 3883 O O . GLU B 1 137 ? -9.188 20.703 7.852 1 98.62 137 GLU B O 1
ATOM 3888 N N . ASN B 1 138 ? -8.703 18.609 8.453 1 98.69 138 ASN B N 1
ATOM 3889 C CA . ASN B 1 138 ? -8.75 18.875 9.891 1 98.69 138 ASN B CA 1
ATOM 3890 C C . ASN B 1 138 ? -7.812 17.953 10.664 1 98.69 138 ASN B C 1
ATOM 3892 O O . ASN B 1 138 ? -8.031 16.75 10.719 1 98.69 138 ASN B O 1
ATOM 3896 N N . THR B 1 139 ? -6.801 18.438 11.312 1 98.38 139 THR B N 1
ATOM 3897 C CA . THR B 1 139 ? -6.41 19.844 11.406 1 98.38 139 THR B CA 1
ATOM 3898 C C . THR B 1 139 ? -5.676 20.297 10.148 1 98.38 139 THR B C 1
ATOM 3900 O O . THR B 1 139 ? -5.371 19.469 9.281 1 98.38 139 THR B O 1
ATOM 3903 N N . LEU B 1 140 ? -5.496 21.578 10.008 1 98 140 LEU B N 1
ATOM 3904 C CA . LEU B 1 140 ? -4.934 22.156 8.797 1 98 140 LEU B CA 1
ATOM 3905 C C . LEU B 1 140 ? -3.416 22.281 8.898 1 98 140 LEU B C 1
ATOM 3907 O O . LEU B 1 140 ? -2.904 23.219 9.508 1 98 140 LEU B O 1
ATOM 3911 N N . ASN B 1 141 ? -2.707 21.344 8.195 1 96.06 141 ASN B N 1
ATOM 3912 C CA . ASN B 1 141 ? -1.251 21.281 8.266 1 96.06 141 ASN B CA 1
ATOM 3913 C C . ASN B 1 141 ? -0.606 22.594 7.82 1 96.06 141 ASN B C 1
ATOM 3915 O O . ASN B 1 141 ? 0.223 23.156 8.539 1 96.06 141 ASN B O 1
ATOM 3919 N N . TYR B 1 142 ? -1.008 23.109 6.734 1 94.69 142 TYR B N 1
ATOM 3920 C CA . TYR B 1 142 ? -0.416 24.312 6.145 1 94.69 142 TYR B CA 1
ATOM 3921 C C . TYR B 1 142 ? -0.66 25.531 7.02 1 94.69 142 TYR B C 1
ATOM 3923 O O . TYR B 1 142 ? 0.062 26.531 6.926 1 94.69 142 TYR B O 1
ATOM 3931 N N . TYR B 1 143 ? -1.679 25.5 7.828 1 95.31 143 TYR B N 1
ATOM 3932 C CA . TYR B 1 143 ? -2.057 26.625 8.672 1 95.31 143 TYR B CA 1
ATOM 3933 C C . TYR B 1 143 ? -1.786 26.328 10.141 1 95.31 143 TYR B C 1
ATOM 3935 O O . TYR B 1 143 ? -2.633 26.578 11 1 95.31 143 TYR B O 1
ATOM 3943 N N . GLN B 1 144 ? -0.628 25.734 10.383 1 95.44 144 GLN B N 1
ATOM 3944 C CA . GLN B 1 144 ? -0.02 25.562 11.703 1 95.44 144 GLN B CA 1
ATOM 3945 C C . GLN B 1 144 ? -0.872 24.656 12.586 1 95.44 144 GLN B C 1
ATOM 3947 O O . GLN B 1 144 ? -1.064 24.938 13.766 1 95.44 144 GLN B O 1
ATOM 3952 N N . GLY B 1 145 ? -1.493 23.703 11.945 1 97.56 145 GLY B N 1
ATOM 3953 C CA . GLY B 1 145 ? -2.271 22.75 12.719 1 97.56 145 GLY B CA 1
ATOM 3954 C C . GLY B 1 145 ? -3.564 23.328 13.258 1 97.56 145 GLY B C 1
ATOM 3955 O O . GLY B 1 145 ? -4.074 22.875 14.281 1 97.56 145 GLY B O 1
ATOM 3956 N N . LYS B 1 146 ? -4.082 24.281 12.562 1 97.88 146 LYS B N 1
ATOM 3957 C CA . LYS B 1 146 ? -5.324 24.953 12.945 1 97.88 146 LYS B CA 1
ATOM 3958 C C . LYS B 1 146 ? -6.5 23.984 12.93 1 97.88 146 LYS B C 1
ATOM 3960 O O . LYS B 1 146 ? -6.613 23.156 12.023 1 97.88 146 LYS B O 1
ATOM 3965 N N . ILE B 1 147 ? -7.375 24.141 13.914 1 98.62 147 ILE B N 1
ATOM 3966 C CA . ILE B 1 147 ? -8.555 23.281 14.023 1 98.62 147 ILE B CA 1
ATOM 3967 C C . ILE B 1 147 ? -9.688 23.859 13.172 1 98.62 147 ILE B C 1
ATOM 3969 O O . ILE B 1 147 ? -9.984 25.062 13.258 1 98.62 147 ILE B O 1
ATOM 3973 N N . PHE B 1 148 ? -10.227 23.031 12.258 1 98.75 148 PHE B N 1
ATOM 3974 C CA . PHE B 1 148 ? -11.398 23.406 11.477 1 98.75 148 PHE B CA 1
ATOM 3975 C C . PHE B 1 148 ? -12.641 23.469 12.359 1 98.75 148 PHE B C 1
ATOM 3977 O O . PHE B 1 148 ? -13.031 22.453 12.953 1 98.75 148 PHE B O 1
ATOM 3984 N N . PRO B 1 149 ? -13.258 24.609 12.531 1 98.56 149 PRO B N 1
ATOM 3985 C CA . PRO B 1 149 ? -14.375 24.719 13.469 1 98.56 149 PRO B CA 1
ATOM 3986 C C . PRO B 1 149 ? -15.555 23.828 13.086 1 98.56 149 PRO B C 1
ATOM 3988 O O . PRO B 1 149 ? -15.984 23.812 11.93 1 98.56 149 PRO B O 1
ATOM 3991 N N . LEU B 1 150 ? -16.062 23.109 14.062 1 98.56 150 LEU B N 1
ATOM 3992 C CA . LEU B 1 150 ? -17.141 22.172 13.836 1 98.56 150 LEU B CA 1
ATOM 3993 C C . LEU B 1 150 ? -18.359 22.875 13.266 1 98.56 150 LEU B C 1
ATOM 3995 O O . LEU B 1 150 ? -19.062 22.328 12.398 1 98.56 150 LEU B O 1
ATOM 3999 N N . LYS B 1 151 ? -18.641 24.078 13.734 1 98.38 151 LYS B N 1
ATOM 4000 C CA . LYS B 1 151 ? -19.797 24.828 13.258 1 98.38 151 LYS B CA 1
ATOM 4001 C C . LYS B 1 151 ? -19.719 25.094 11.758 1 98.38 151 LYS B C 1
ATOM 4003 O O . LYS B 1 151 ? -20.719 25.062 11.062 1 98.38 151 LYS B O 1
ATOM 4008 N N . VAL B 1 152 ? -18.547 25.406 11.32 1 98.69 152 VAL B N 1
ATOM 4009 C CA . VAL B 1 152 ? -18.344 25.656 9.898 1 98.69 152 VAL B CA 1
ATOM 4010 C C . VAL B 1 152 ? -18.516 24.375 9.109 1 98.69 152 VAL B C 1
ATOM 4012 O O . VAL B 1 152 ? -19.062 24.375 8 1 98.69 152 VAL B O 1
ATOM 4015 N N . ILE B 1 153 ? -18.062 23.188 9.617 1 98.75 153 ILE B N 1
ATOM 4016 C CA . ILE B 1 153 ? -18.25 21.891 8.984 1 98.75 153 ILE B CA 1
ATOM 4017 C C . ILE B 1 153 ? -19.734 21.594 8.836 1 98.75 153 ILE B C 1
ATOM 4019 O O . ILE B 1 153 ? -20.188 21.141 7.785 1 98.75 153 ILE B O 1
ATOM 4023 N N . GLU B 1 154 ? -20.453 21.906 9.891 1 98.56 154 GLU B N 1
ATOM 4024 C CA . GLU B 1 154 ? -21.906 21.703 9.883 1 98.56 154 GLU B CA 1
ATOM 4025 C C . GLU B 1 154 ? -22.562 22.531 8.789 1 98.56 154 GLU B C 1
ATOM 4027 O O . GLU B 1 154 ? -23.438 22.047 8.07 1 98.56 154 GLU B O 1
ATOM 4032 N N . GLN B 1 155 ? -22.141 23.766 8.719 1 98.69 155 GLN B N 1
ATOM 4033 C CA . GLN B 1 155 ? -22.688 24.656 7.703 1 98.69 155 GLN B CA 1
ATOM 4034 C C . GLN B 1 155 ? -22.359 24.156 6.297 1 98.69 155 GLN B C 1
ATOM 4036 O O . GLN B 1 155 ? -23.219 24.156 5.418 1 98.69 155 GLN B O 1
ATOM 4041 N N . LEU B 1 156 ? -21.125 23.75 6.078 1 98.69 156 LEU B N 1
ATOM 4042 C CA . LEU B 1 156 ? -20.703 23.219 4.789 1 98.69 156 LEU B CA 1
ATOM 4043 C C . LEU B 1 156 ? -21.516 21.984 4.426 1 98.69 156 LEU B C 1
ATOM 4045 O O . LEU B 1 156 ? -21.922 21.812 3.271 1 98.69 156 LEU B O 1
ATOM 4049 N N . TYR B 1 157 ? -21.703 21.156 5.422 1 98.5 157 TYR B N 1
ATOM 4050 C CA . TYR B 1 157 ? -22.453 19.906 5.195 1 98.5 157 TYR B CA 1
ATOM 4051 C C . TYR B 1 157 ? -23.875 20.203 4.754 1 98.5 157 TYR B C 1
ATOM 4053 O O . TYR B 1 157 ? -24.375 19.609 3.797 1 98.5 157 TYR B O 1
ATOM 4061 N N . GLY B 1 158 ? -24.547 21.125 5.492 1 98.38 158 GLY B N 1
ATOM 4062 C CA . GLY B 1 158 ? -25.891 21.531 5.094 1 98.38 158 GLY B CA 1
ATOM 4063 C C . GLY B 1 158 ? -25.953 22.078 3.678 1 98.38 158 GLY B C 1
ATOM 4064 O O . GLY B 1 158 ? -26.828 21.688 2.898 1 98.38 158 GLY B O 1
ATOM 4065 N N . PHE B 1 159 ? -25.031 22.922 3.354 1 98.44 159 PHE B N 1
ATOM 4066 C CA . PHE B 1 159 ? -24.984 23.562 2.043 1 98.44 159 PHE B CA 1
ATOM 4067 C C . PHE B 1 159 ? -24.734 22.516 0.949 1 98.44 159 PHE B C 1
ATOM 4069 O O . PHE B 1 159 ? -25.438 22.516 -0.071 1 98.44 159 PHE B O 1
ATOM 4076 N N . THR B 1 160 ? -23.672 21.578 1.105 1 98.31 160 THR B N 1
ATOM 4077 C CA . THR B 1 160 ? -23.312 20.578 0.093 1 98.31 160 THR B CA 1
ATOM 4078 C C . THR B 1 160 ? -24.453 19.578 -0.106 1 98.31 160 THR B C 1
ATOM 4080 O O . THR B 1 160 ? -24.719 19.156 -1.23 1 98.31 160 THR B O 1
ATOM 4083 N N . ARG B 1 161 ? -25.141 19.25 0.935 1 97.06 161 ARG B N 1
ATOM 4084 C CA . ARG B 1 161 ? -26.281 18.344 0.846 1 97.06 161 ARG B CA 1
ATOM 4085 C C . ARG B 1 161 ? -27.375 18.938 -0.028 1 97.06 161 ARG B C 1
ATOM 4087 O O . ARG B 1 161 ? -27.969 18.234 -0.854 1 97.06 161 ARG B O 1
ATOM 4094 N N . GLU B 1 162 ? -27.594 20.172 0.194 1 97.44 162 GLU B N 1
ATOM 4095 C CA . GLU B 1 162 ? -28.609 20.859 -0.592 1 97.44 162 GLU B CA 1
ATOM 4096 C C . GLU B 1 162 ? -28.266 20.844 -2.078 1 97.44 162 GLU B C 1
ATOM 4098 O O . GLU B 1 162 ? -29.156 20.812 -2.93 1 97.44 162 GLU B O 1
ATOM 4103 N N . LYS B 1 163 ? -27.078 20.859 -2.385 1 96.44 163 LYS B N 1
ATOM 4104 C CA . LYS B 1 163 ? -26.609 20.938 -3.77 1 96.44 163 LYS B CA 1
ATOM 4105 C C . LYS B 1 163 ? -26.281 19.562 -4.324 1 96.44 163 LYS B C 1
ATOM 4107 O O . LYS B 1 163 ? -25.859 19.438 -5.473 1 96.44 163 LYS B O 1
ATOM 4112 N N . ASN B 1 164 ? -26.438 18.516 -3.559 1 96.69 164 ASN B N 1
ATOM 4113 C CA . ASN B 1 164 ? -26.109 17.141 -3.926 1 96.69 164 ASN B CA 1
ATOM 4114 C C . ASN B 1 164 ? -24.625 16.984 -4.219 1 96.69 164 ASN B C 1
ATOM 4116 O O . ASN B 1 164 ? -24.234 16.391 -5.234 1 96.69 164 ASN B O 1
ATOM 4120 N N . ILE B 1 165 ? -23.859 17.672 -3.48 1 98.06 165 ILE B N 1
ATOM 4121 C CA . ILE B 1 165 ? -22.406 17.562 -3.486 1 98.06 165 ILE B CA 1
ATOM 4122 C C . ILE B 1 165 ? -21.938 16.844 -2.225 1 98.06 165 ILE B C 1
ATOM 4124 O O . ILE B 1 165 ? -22.438 17.125 -1.127 1 98.06 165 ILE B O 1
ATOM 4128 N N . SER B 1 166 ? -21.016 15.883 -2.371 1 98.5 166 SER B N 1
ATOM 4129 C CA . SER B 1 166 ? -20.5 15.172 -1.207 1 98.5 166 SER B CA 1
ATOM 4130 C C . SER B 1 166 ? -19.484 16 -0.445 1 98.5 166 SER B C 1
ATOM 4132 O O . SER B 1 166 ? -18.906 16.938 -1 1 98.5 166 SER B O 1
ATOM 4134 N N . LEU B 1 167 ? -19.328 15.758 0.815 1 98.81 167 LEU B N 1
ATOM 4135 C CA . LEU B 1 167 ? -18.312 16.391 1.655 1 98.81 167 LEU B CA 1
ATOM 4136 C C . LEU B 1 167 ? -17.359 15.359 2.234 1 98.81 167 LEU B C 1
ATOM 4138 O O . LEU B 1 167 ? -17.781 14.422 2.918 1 98.81 167 LEU B O 1
ATOM 4142 N N . HIS B 1 168 ? -16.062 15.453 1.921 1 98.88 168 HIS B N 1
ATOM 4143 C CA . HIS B 1 168 ? -15 14.602 2.459 1 98.88 168 HIS B CA 1
ATOM 4144 C C . HIS B 1 168 ? -14.102 15.383 3.412 1 98.88 168 HIS B C 1
ATOM 4146 O O . HIS B 1 168 ? -13.781 16.547 3.156 1 98.88 168 HIS B O 1
ATOM 4152 N N . MET B 1 169 ? -13.727 14.789 4.477 1 98.88 169 MET B N 1
ATOM 4153 C CA . MET B 1 169 ? -12.758 15.398 5.391 1 98.88 169 MET B CA 1
ATOM 4154 C C . MET B 1 169 ? -11.477 14.578 5.457 1 98.88 169 MET B C 1
ATOM 4156 O O . MET B 1 169 ? -11.5 13.422 5.883 1 98.88 169 MET B O 1
ATOM 4160 N N . ASP B 1 170 ? -10.422 15.148 4.992 1 98.75 170 ASP B N 1
ATOM 4161 C CA . ASP B 1 170 ? -9.102 14.641 5.359 1 98.75 170 ASP B CA 1
ATOM 4162 C C . ASP B 1 170 ? -8.789 14.93 6.824 1 98.75 170 ASP B C 1
ATOM 4164 O O . ASP B 1 170 ? -8.305 16.016 7.156 1 98.75 170 ASP B O 1
ATOM 4168 N N . GLY B 1 171 ? -9.055 13.984 7.637 1 98.69 171 GLY B N 1
ATOM 4169 C CA . GLY B 1 171 ? -8.797 14.109 9.062 1 98.69 171 GLY B CA 1
ATOM 4170 C C . GLY B 1 171 ? -7.527 13.414 9.508 1 98.69 171 GLY B C 1
ATOM 4171 O O . GLY B 1 171 ? -7.508 12.766 10.555 1 98.69 171 GLY B O 1
ATOM 4172 N N . ALA B 1 172 ? -6.461 13.492 8.711 1 98 172 ALA B N 1
ATOM 4173 C CA . ALA B 1 172 ? -5.215 12.797 9.031 1 98 172 ALA B CA 1
ATOM 4174 C C . ALA B 1 172 ? -4.793 13.078 10.477 1 98 172 ALA B C 1
ATOM 4176 O O . ALA B 1 172 ? -4.199 12.219 11.133 1 98 172 ALA B O 1
ATOM 4177 N N . ARG B 1 173 ? -5.039 14.281 10.992 1 98.56 173 ARG B N 1
ATOM 4178 C CA . ARG B 1 173 ? -4.691 14.664 12.352 1 98.56 173 ARG B CA 1
ATOM 4179 C C . ARG B 1 173 ? -5.934 15.055 13.148 1 98.56 173 ARG B C 1
ATOM 4181 O O . ARG B 1 173 ? -5.875 15.938 14.008 1 98.56 173 ARG B O 1
ATOM 4188 N N . LEU B 1 174 ? -7.062 14.438 12.852 1 98.75 174 LEU B N 1
ATOM 4189 C CA . LEU B 1 174 ? -8.328 14.758 13.492 1 98.75 174 LEU B CA 1
ATOM 4190 C C . LEU B 1 174 ? -8.258 14.5 15 1 98.75 174 LEU B C 1
ATOM 4192 O O . LEU B 1 174 ? -8.914 15.188 15.781 1 98.75 174 LEU B O 1
ATOM 4196 N N . PHE B 1 175 ? -7.449 13.57 15.422 1 98.75 175 PHE B N 1
ATOM 4197 C CA . PHE B 1 175 ? -7.309 13.258 16.844 1 98.75 175 PHE B CA 1
ATOM 4198 C C . PHE B 1 175 ? -6.754 14.453 17.609 1 98.75 175 PHE B C 1
ATOM 4200 O O . PHE B 1 175 ? -7.082 14.648 18.781 1 98.75 175 PHE B O 1
ATOM 4207 N N . ASN B 1 176 ? -5.938 15.266 16.969 1 98.75 176 ASN B N 1
ATOM 4208 C CA . ASN B 1 176 ? -5.473 16.5 17.578 1 98.75 176 ASN B CA 1
ATOM 4209 C C . ASN B 1 176 ? -6.629 17.469 17.844 1 98.75 176 ASN B C 1
ATOM 4211 O O . ASN B 1 176 ? -6.699 18.094 18.891 1 98.75 176 ASN B O 1
ATOM 4215 N N . ALA B 1 177 ? -7.496 17.609 16.844 1 98.69 177 ALA B N 1
ATOM 4216 C CA . ALA B 1 177 ? -8.664 18.469 17.016 1 98.69 177 ALA B CA 1
ATOM 4217 C C . ALA B 1 177 ? -9.562 17.953 18.141 1 98.69 177 ALA B C 1
ATOM 4219 O O . ALA B 1 177 ? -10.047 18.719 18.969 1 98.69 177 ALA B O 1
ATOM 4220 N N . HIS B 1 178 ? -9.797 16.641 18.125 1 98.62 178 HIS B N 1
ATOM 4221 C CA . HIS B 1 178 ? -10.617 15.977 19.125 1 98.62 178 HIS B CA 1
ATOM 4222 C C . HIS B 1 178 ? -10.094 16.25 20.531 1 98.62 178 HIS B C 1
ATOM 4224 O O . HIS B 1 178 ? -10.867 16.641 21.422 1 98.62 178 HIS B O 1
ATOM 4230 N N . VAL B 1 179 ? -8.812 16.109 20.734 1 98.31 179 VAL B N 1
ATOM 4231 C CA . VAL B 1 179 ? -8.188 16.266 22.047 1 98.31 179 VAL B CA 1
ATOM 4232 C C . VAL B 1 179 ? -8.211 17.734 22.453 1 98.31 179 VAL B C 1
ATOM 4234 O O . VAL B 1 179 ? -8.461 18.062 23.609 1 98.31 179 VAL B O 1
ATOM 4237 N N . ALA B 1 180 ? -7.957 18.609 21.531 1 98.25 180 ALA B N 1
ATOM 4238 C CA . ALA B 1 180 ? -7.879 20.047 21.812 1 98.25 180 ALA B CA 1
ATOM 4239 C C . ALA B 1 180 ? -9.25 20.609 22.156 1 98.25 180 ALA B C 1
ATOM 4241 O O . ALA B 1 180 ? -9.359 21.531 22.984 1 98.25 180 ALA B O 1
ATOM 4242 N N . THR B 1 181 ? -10.336 20.094 21.547 1 97.94 181 THR B N 1
ATOM 4243 C CA . THR B 1 181 ? -11.656 20.703 21.656 1 97.94 181 THR B CA 1
ATOM 4244 C C . THR B 1 181 ? -12.555 19.875 22.562 1 97.94 181 THR B C 1
ATOM 4246 O O . THR B 1 181 ? -13.602 20.344 23.016 1 97.94 181 THR B O 1
ATOM 4249 N N . ASN B 1 182 ? -12.219 18.641 22.766 1 97.62 182 ASN B N 1
ATOM 4250 C CA . ASN B 1 182 ? -13.016 17.656 23.5 1 97.62 182 ASN B CA 1
ATOM 4251 C C . ASN B 1 182 ? -14.289 17.297 22.75 1 97.62 182 ASN B C 1
ATOM 4253 O O . ASN B 1 182 ? -15.211 16.719 23.328 1 97.62 182 ASN B O 1
ATOM 4257 N N . ILE B 1 183 ? -14.383 17.703 21.516 1 98.12 183 ILE B N 1
ATOM 4258 C CA . ILE B 1 183 ? -15.516 17.297 20.688 1 98.12 183 ILE B CA 1
ATOM 4259 C C . ILE B 1 183 ? -15.383 15.812 20.312 1 98.12 183 ILE B C 1
ATOM 4261 O O . ILE B 1 183 ? -14.336 15.383 19.828 1 98.12 183 ILE B O 1
ATOM 4265 N N . PRO B 1 184 ? -16.453 15.055 20.578 1 98.31 184 PRO B N 1
ATOM 4266 C CA . PRO B 1 184 ? -16.375 13.633 20.234 1 98.31 184 PRO B CA 1
ATOM 4267 C C . PRO B 1 184 ? -16.125 13.398 18.734 1 98.31 184 PRO B C 1
ATOM 4269 O O . PRO B 1 184 ? -16.641 14.141 17.906 1 98.31 184 PRO B O 1
ATOM 4272 N N . LEU B 1 185 ? -15.398 12.352 18.438 1 98.44 185 LEU B N 1
ATOM 4273 C CA . LEU B 1 185 ? -15.047 12.031 17.062 1 98.44 185 LEU B CA 1
ATOM 4274 C C . LEU B 1 185 ? -16.297 11.781 16.219 1 98.44 185 LEU B C 1
ATOM 4276 O O . LEU B 1 185 ? -16.344 12.156 15.047 1 98.44 185 LEU B O 1
ATOM 4280 N N . ARG B 1 186 ? -17.328 11.148 16.766 1 98.31 186 ARG B N 1
ATOM 4281 C CA . ARG B 1 186 ? -18.578 10.867 16.062 1 98.31 186 ARG B CA 1
ATOM 4282 C C . ARG B 1 186 ? -19.25 12.156 15.625 1 98.31 186 ARG B C 1
ATOM 4284 O O . ARG B 1 186 ? -19.953 12.18 14.609 1 98.31 186 ARG B O 1
ATOM 4291 N N . ASP B 1 187 ? -19.031 13.273 16.359 1 98.19 187 ASP B N 1
ATOM 4292 C CA . ASP B 1 187 ? -19.672 14.547 16.016 1 98.19 187 ASP B CA 1
ATOM 4293 C C . ASP B 1 187 ? -19.031 15.164 14.781 1 98.19 187 ASP B C 1
ATOM 4295 O O . ASP B 1 187 ? -19.688 15.898 14.031 1 98.19 187 ASP B O 1
ATOM 4299 N N . TYR B 1 188 ? -17.75 14.914 14.586 1 97.94 188 TYR B N 1
ATOM 4300 C CA . TYR B 1 188 ? -17.125 15.305 13.328 1 97.94 188 TYR B CA 1
ATOM 4301 C C . TYR B 1 188 ? -17.641 14.453 12.18 1 97.94 188 TYR B C 1
ATOM 4303 O O . TYR B 1 188 ? -17.938 14.969 11.094 1 97.94 188 TYR B O 1
ATOM 4311 N N . ALA B 1 189 ? -17.766 13.156 12.398 1 98.25 189 ALA B N 1
ATOM 4312 C CA . ALA B 1 189 ? -18.125 12.188 11.367 1 98.25 189 ALA B CA 1
ATOM 4313 C C . ALA B 1 189 ? -19.562 12.391 10.914 1 98.25 189 ALA B C 1
ATOM 4315 O O . ALA B 1 189 ? -19.906 12.094 9.766 1 98.25 189 ALA B O 1
ATOM 4316 N N . LYS B 1 190 ? -20.359 12.969 11.758 1 97.06 190 LYS B N 1
ATOM 4317 C CA . LYS B 1 190 ? -21.781 13.18 11.508 1 97.06 190 LYS B CA 1
ATOM 4318 C C . LYS B 1 190 ? -22 14.164 10.359 1 97.06 190 LYS B C 1
ATOM 4320 O O . LYS B 1 190 ? -23.047 14.141 9.703 1 97.06 190 LYS B O 1
ATOM 4325 N N . PHE B 1 191 ? -21.047 14.977 10.133 1 97.44 191 PHE B N 1
ATOM 4326 C CA . PHE B 1 191 ? -21.266 16.094 9.219 1 97.44 191 PHE B CA 1
ATOM 4327 C C . PHE B 1 191 ? -20.391 15.969 7.98 1 97.44 191 PHE B C 1
ATOM 4329 O O . PHE B 1 191 ? -19.938 16.969 7.426 1 97.44 191 PHE B O 1
ATOM 4336 N N . VAL B 1 192 ? -20.031 14.75 7.57 1 98.44 192 VAL B N 1
ATOM 4337 C CA . VAL B 1 192 ? -19.328 14.492 6.32 1 98.44 192 VAL B CA 1
ATOM 4338 C C . VAL B 1 192 ? -19.828 13.18 5.707 1 98.44 192 VAL B C 1
ATOM 4340 O O . VAL B 1 192 ? -20.391 12.336 6.41 1 98.44 192 VAL B O 1
ATOM 4343 N N . ASP B 1 193 ? -19.688 13.016 4.41 1 98.44 193 ASP B N 1
ATOM 4344 C CA . ASP B 1 193 ? -20.047 11.781 3.719 1 98.44 193 ASP B CA 1
ATOM 4345 C C . ASP B 1 193 ? -18.953 10.734 3.836 1 98.44 193 ASP B C 1
ATOM 4347 O O . ASP B 1 193 ? -19.219 9.531 3.793 1 98.44 193 ASP B O 1
ATOM 4351 N N . SER B 1 194 ? -17.719 11.195 3.936 1 98.69 194 SER B N 1
ATOM 4352 C CA . SER B 1 194 ? -16.562 10.344 4.172 1 98.69 194 SER B CA 1
ATOM 4353 C C . SER B 1 194 ? -15.469 11.086 4.93 1 98.69 194 SER B C 1
ATOM 4355 O O . SER B 1 194 ? -15.406 12.312 4.887 1 98.69 194 SER B O 1
ATOM 4357 N N . LEU B 1 195 ? -14.688 10.375 5.652 1 98.56 195 LEU B N 1
ATOM 4358 C CA . LEU B 1 195 ? -13.562 10.953 6.375 1 98.56 195 LEU B CA 1
ATOM 4359 C C . LEU B 1 195 ? -12.414 9.953 6.488 1 98.56 195 LEU B C 1
ATOM 4361 O O . LEU B 1 195 ? -12.648 8.742 6.488 1 98.56 195 LEU B O 1
ATOM 4365 N N . SER B 1 196 ? -11.211 10.453 6.516 1 98.62 196 SER B N 1
ATOM 4366 C CA . SER B 1 196 ? -10.023 9.641 6.723 1 98.62 196 SER B CA 1
ATOM 4367 C C . SER B 1 196 ? -9.258 10.086 7.965 1 98.62 196 SER B C 1
ATOM 4369 O O . SER B 1 196 ? -9.297 11.258 8.336 1 98.62 196 SER B O 1
ATOM 4371 N N . VAL B 1 197 ? -8.656 9.188 8.656 1 98.75 197 VAL B N 1
ATOM 4372 C CA . VAL B 1 197 ? -7.746 9.492 9.758 1 98.75 197 VAL B CA 1
ATOM 4373 C C . VAL B 1 197 ? -6.441 8.719 9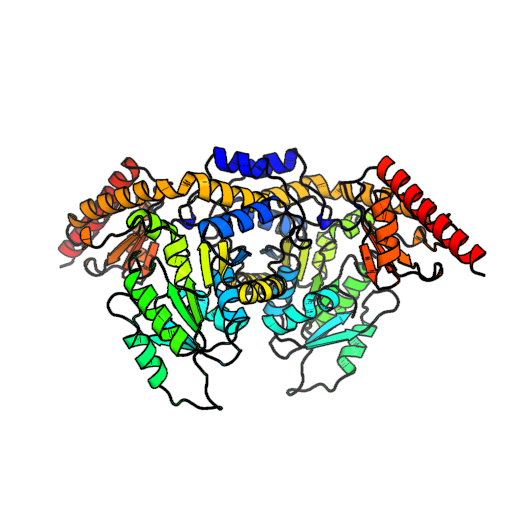.578 1 98.75 197 VAL B C 1
ATOM 4375 O O . VAL B 1 197 ? -6.391 7.742 8.82 1 98.75 197 VAL B O 1
ATOM 4378 N N . CYS B 1 198 ? -5.422 9.188 10.195 1 98.12 198 CYS B N 1
ATOM 4379 C CA . CYS B 1 198 ? -4.117 8.539 10.125 1 98.12 198 CYS B CA 1
ATOM 4380 C C . CYS B 1 198 ? -3.695 8.023 11.5 1 98.12 198 CYS B C 1
ATOM 4382 O O . CYS B 1 198 ? -3.914 8.688 12.516 1 98.12 198 CYS B O 1
ATOM 4384 N N . PHE B 1 199 ? -3.104 6.836 11.555 1 97.81 199 PHE B N 1
ATOM 4385 C CA . PHE B 1 199 ? -2.68 6.246 12.82 1 97.81 199 PHE B CA 1
ATOM 4386 C C . PHE B 1 199 ? -1.191 6.48 13.055 1 97.81 199 PHE B C 1
ATOM 4388 O O . PHE B 1 199 ? -0.695 6.289 14.172 1 97.81 199 PHE B O 1
ATOM 4395 N N . ALA B 1 200 ? -0.521 6.953 12 1 94.88 200 ALA B N 1
ATOM 4396 C CA . ALA B 1 200 ? 0.936 7.047 12.07 1 94.88 200 ALA B CA 1
ATOM 4397 C C . ALA B 1 200 ? 1.375 8.461 12.453 1 94.88 200 ALA B C 1
ATOM 4399 O O . ALA B 1 200 ? 2.564 8.711 12.648 1 94.88 200 ALA B O 1
ATOM 4400 N N . LYS B 1 201 ? 0.473 9.367 12.555 1 96.12 201 LYS B N 1
ATOM 4401 C CA . LYS B 1 201 ? 0.812 10.75 12.891 1 96.12 201 LYS B CA 1
ATOM 4402 C C . LYS B 1 201 ? 0.562 11.031 14.367 1 96.12 201 LYS B C 1
ATOM 4404 O O . LYS B 1 201 ? -0.573 11.297 14.773 1 96.12 201 LYS B O 1
ATOM 4409 N N . GLY B 1 202 ? 1.618 11.031 15.109 1 96.31 202 GLY B N 1
ATOM 4410 C CA . GLY B 1 202 ? 1.554 11.406 16.516 1 96.31 202 GLY B CA 1
ATOM 4411 C C . GLY B 1 202 ? 1.156 10.25 17.422 1 96.31 202 GLY B C 1
ATOM 4412 O O . GLY B 1 202 ? 1.508 10.234 18.594 1 96.31 202 GLY B O 1
ATOM 4413 N N . LEU B 1 203 ? 0.477 9.188 16.859 1 96.56 203 LEU B N 1
ATOM 4414 C CA . LEU B 1 203 ? -0.089 8.125 17.688 1 96.56 203 LEU B CA 1
ATOM 4415 C C . LEU B 1 203 ? 0.899 6.973 17.844 1 96.56 203 LEU B C 1
ATOM 4417 O O . LEU B 1 203 ? 0.723 6.109 18.703 1 96.56 203 LEU B O 1
ATOM 4421 N N . GLY B 1 204 ? 1.882 6.973 17.016 1 94.62 204 GLY B N 1
ATOM 4422 C CA . GLY B 1 204 ? 2.967 6.02 17.188 1 94.62 204 GLY B CA 1
ATOM 4423 C C . GLY B 1 204 ? 2.758 4.73 16.406 1 94.62 204 GLY B C 1
ATOM 4424 O O . GLY B 1 204 ? 3.621 3.852 16.406 1 94.62 204 GLY B O 1
ATOM 4425 N N . ALA B 1 205 ? 1.585 4.543 15.781 1 95.62 205 ALA B N 1
ATOM 4426 C CA . ALA B 1 205 ? 1.444 3.389 14.891 1 95.62 205 ALA B CA 1
ATOM 4427 C C . ALA B 1 205 ? 2.393 3.49 13.703 1 95.62 205 ALA B C 1
ATOM 4429 O O . ALA B 1 205 ? 2.545 4.562 13.117 1 95.62 205 ALA B O 1
ATOM 4430 N N . PRO B 1 206 ? 3.061 2.441 13.336 1 92.25 206 PRO B N 1
ATOM 4431 C CA . PRO B 1 206 ? 4.055 2.502 12.258 1 92.25 206 PRO B CA 1
ATOM 4432 C C . PRO B 1 206 ? 3.42 2.674 10.883 1 92.25 206 PRO B C 1
ATOM 4434 O O . PRO B 1 206 ? 4.105 3.055 9.93 1 92.25 206 PRO B O 1
ATOM 4437 N N . PHE B 1 207 ? 2.141 2.271 10.82 1 86.69 207 PHE B N 1
ATOM 4438 C CA . PHE B 1 207 ? 1.488 2.127 9.531 1 86.69 207 PHE B CA 1
ATOM 4439 C C . PHE B 1 207 ? -0.004 2.416 9.641 1 86.69 207 PHE B C 1
ATOM 4441 O O . PHE B 1 207 ? -0.613 2.174 10.68 1 86.69 207 PHE B O 1
ATOM 4448 N N . GLY B 1 208 ? -0.534 3.082 8.5 1 93.94 208 GLY B N 1
ATOM 4449 C CA . GLY B 1 208 ? -1.946 2.828 8.266 1 93.94 208 GLY B CA 1
ATOM 4450 C C . GLY B 1 208 ? -2.816 4.055 8.469 1 93.94 208 GLY B C 1
ATOM 4451 O O . GLY B 1 208 ? -2.469 4.945 9.242 1 93.94 208 GLY B O 1
ATOM 4452 N N . SER B 1 209 ? -3.928 4.082 7.812 1 97.81 209 SER B N 1
ATOM 4453 C CA . SER B 1 209 ? -5.027 5.043 7.863 1 97.81 209 SER B CA 1
ATOM 4454 C C . SER B 1 209 ? -6.375 4.348 7.707 1 97.81 209 SER B C 1
ATOM 4456 O O . SER B 1 209 ? -6.434 3.15 7.418 1 97.81 209 SER B O 1
ATOM 4458 N N . MET B 1 210 ? -7.418 5.035 8.039 1 98.75 210 MET B N 1
ATOM 4459 C CA . MET B 1 210 ? -8.773 4.52 7.898 1 98.75 210 MET B CA 1
ATOM 4460 C C . MET B 1 210 ? -9.625 5.445 7.031 1 98.75 210 MET B C 1
ATOM 4462 O O . MET B 1 210 ? -9.648 6.656 7.254 1 98.75 210 MET B O 1
ATOM 4466 N N . LEU B 1 211 ? -10.164 4.883 5.957 1 98.81 211 LEU B N 1
ATOM 4467 C CA . LEU B 1 211 ? -11.242 5.57 5.25 1 98.81 211 LEU B CA 1
ATOM 4468 C C . LEU B 1 211 ? -12.602 5.129 5.766 1 98.81 211 LEU B C 1
ATOM 4470 O O . LEU B 1 211 ? -12.883 3.93 5.844 1 98.81 211 LEU B O 1
ATOM 4474 N N . MET B 1 212 ? -13.406 6.074 6.113 1 98.88 212 MET B N 1
ATOM 4475 C CA . MET B 1 212 ? -14.703 5.773 6.711 1 98.88 212 MET B CA 1
ATOM 4476 C C . MET B 1 212 ? -15.812 6.578 6.039 1 98.88 212 MET B C 1
ATOM 4478 O O . MET B 1 212 ? -15.547 7.609 5.422 1 98.88 212 MET B O 1
ATOM 4482 N N . GLY B 1 213 ? -17.078 6.129 6.184 1 98.19 213 GLY B N 1
ATOM 4483 C CA . GLY B 1 213 ? -18.219 6.859 5.648 1 98.19 213 GLY B CA 1
ATOM 4484 C C . GLY B 1 213 ? -19.375 5.965 5.277 1 98.19 213 GLY B C 1
ATOM 4485 O O . GLY B 1 213 ? -19.641 4.961 5.945 1 98.19 213 GLY B O 1
ATOM 4486 N N . ARG B 1 214 ? -20.156 6.398 4.273 1 97.31 214 ARG B N 1
ATOM 4487 C CA . ARG B 1 214 ? -21.312 5.656 3.789 1 97.31 214 ARG B CA 1
ATOM 4488 C C . ARG B 1 214 ? -20.906 4.305 3.213 1 97.31 214 ARG B C 1
ATOM 4490 O O . ARG B 1 214 ? -19.859 4.195 2.568 1 97.31 214 ARG B O 1
ATOM 4497 N N . LYS B 1 215 ? -21.719 3.334 3.4 1 97.5 215 LYS B N 1
ATOM 4498 C CA . LYS B 1 215 ? -21.438 1.974 2.951 1 97.5 215 LYS B CA 1
ATOM 4499 C C . LYS B 1 215 ? -21.172 1.935 1.45 1 97.5 215 LYS B C 1
ATOM 4501 O O . LYS B 1 215 ? -20.281 1.214 0.992 1 97.5 215 LYS B O 1
ATOM 4506 N N . GLU B 1 216 ? -21.891 2.65 0.748 1 96.69 216 GLU B N 1
ATOM 4507 C CA . GLU B 1 216 ? -21.75 2.662 -0.705 1 96.69 216 GLU B CA 1
ATOM 4508 C C . GLU B 1 216 ? -20.375 3.174 -1.118 1 96.69 216 GLU B C 1
ATOM 4510 O O . GLU B 1 216 ? -19.75 2.637 -2.041 1 96.69 216 GLU B O 1
ATOM 4515 N N . VAL B 1 217 ? -19.922 4.234 -0.476 1 96.81 217 VAL B N 1
ATOM 4516 C CA . VAL B 1 217 ? -18.609 4.82 -0.765 1 96.81 217 VAL B CA 1
ATOM 4517 C C . VAL B 1 217 ? -17.516 3.816 -0.429 1 96.81 217 VAL B C 1
ATOM 4519 O O . VAL B 1 217 ? -16.594 3.596 -1.229 1 96.81 217 VAL B O 1
ATOM 4522 N N . ILE B 1 218 ? -17.594 3.168 0.742 1 98 218 ILE B N 1
ATOM 4523 C CA . ILE B 1 218 ? -16.562 2.268 1.227 1 98 218 ILE B CA 1
ATOM 4524 C C . ILE B 1 218 ? -16.531 0.997 0.379 1 98 218 ILE B C 1
ATOM 4526 O O . ILE B 1 218 ? -15.477 0.429 0.123 1 98 218 ILE B O 1
ATOM 4530 N N . SER B 1 219 ? -17.672 0.53 -0.078 1 96.69 219 SER B N 1
ATOM 4531 C CA . SER B 1 219 ? -17.75 -0.642 -0.945 1 96.69 219 SER B CA 1
ATOM 4532 C C . SER B 1 219 ? -16.984 -0.411 -2.248 1 96.69 219 SER B C 1
ATOM 4534 O O . SER B 1 219 ? -16.234 -1.281 -2.697 1 96.69 219 SER B O 1
ATOM 4536 N N . LYS B 1 220 ? -17.188 0.738 -2.838 1 96.19 220 LYS B N 1
ATOM 4537 C CA . LYS B 1 220 ? -16.438 1.097 -4.039 1 96.19 220 LYS B CA 1
ATOM 4538 C C . LYS B 1 220 ? -14.953 1.228 -3.744 1 96.19 220 LYS B C 1
ATOM 4540 O O . LYS B 1 220 ? -14.117 0.755 -4.52 1 96.19 220 LYS B O 1
ATOM 4545 N N . ALA B 1 221 ? -14.688 1.864 -2.631 1 97.19 221 ALA B N 1
ATOM 4546 C CA . ALA B 1 221 ? -13.297 2.094 -2.246 1 97.19 221 ALA B CA 1
ATOM 4547 C C . ALA B 1 221 ? -12.547 0.775 -2.104 1 97.19 221 ALA B C 1
ATOM 4549 O O . ALA B 1 221 ? -11.352 0.698 -2.408 1 97.19 221 ALA B O 1
ATOM 4550 N N . ARG B 1 222 ? -13.18 -0.224 -1.601 1 95.44 222 ARG B N 1
ATOM 4551 C CA . ARG B 1 222 ? -12.562 -1.534 -1.43 1 95.44 222 ARG B CA 1
ATOM 4552 C C . ARG B 1 222 ? -12.102 -2.1 -2.77 1 95.44 222 ARG B C 1
ATOM 4554 O O . ARG B 1 222 ? -11.047 -2.738 -2.848 1 95.44 222 ARG B O 1
ATOM 4561 N N . ILE B 1 223 ? -12.898 -1.982 -3.748 1 94.38 223 ILE B N 1
ATOM 4562 C CA . ILE B 1 223 ? -12.555 -2.447 -5.086 1 94.38 223 ILE B CA 1
ATOM 4563 C C . ILE B 1 223 ? -11.336 -1.68 -5.602 1 94.38 223 ILE B C 1
ATOM 4565 O O . ILE B 1 223 ? -10.367 -2.283 -6.066 1 94.38 223 ILE B O 1
ATOM 4569 N N . TYR B 1 224 ? -11.367 -0.339 -5.453 1 94.5 224 TYR B N 1
ATOM 4570 C CA . TYR B 1 224 ? -10.297 0.503 -5.969 1 94.5 224 TYR B CA 1
ATOM 4571 C C . TYR B 1 224 ? -9.008 0.278 -5.191 1 94.5 224 TYR B C 1
ATOM 4573 O O . TYR B 1 224 ? -7.91 0.364 -5.754 1 94.5 224 TYR B O 1
ATOM 4581 N N . ARG B 1 225 ? -9.125 0.027 -3.857 1 94.12 225 ARG B N 1
ATOM 4582 C CA . ARG B 1 225 ? -7.934 -0.267 -3.07 1 94.12 225 ARG B CA 1
ATOM 4583 C C . ARG B 1 225 ? -7.141 -1.417 -3.682 1 94.12 225 ARG B C 1
ATOM 4585 O O . ARG B 1 225 ? -5.914 -1.345 -3.793 1 94.12 225 ARG B O 1
ATOM 4592 N N . LYS B 1 226 ? -7.848 -2.445 -4.031 1 90.94 226 LYS B N 1
ATOM 4593 C CA . LYS B 1 226 ? -7.195 -3.586 -4.668 1 90.94 226 LYS B CA 1
ATOM 4594 C C . LYS B 1 226 ? -6.594 -3.195 -6.016 1 90.94 226 LYS B C 1
ATOM 4596 O O . LYS B 1 226 ? -5.457 -3.557 -6.32 1 90.94 226 LYS B O 1
ATOM 4601 N N . GLN B 1 227 ? -7.32 -2.443 -6.793 1 90.25 227 GLN B N 1
ATOM 4602 C CA . GLN B 1 227 ? -6.895 -2.059 -8.133 1 90.25 227 GLN B CA 1
ATOM 4603 C C . GLN B 1 227 ? -5.691 -1.117 -8.078 1 90.25 227 GLN B C 1
ATOM 4605 O O . GLN B 1 227 ? -4.84 -1.136 -8.969 1 90.25 227 GLN B O 1
ATOM 4610 N N . PHE B 1 228 ? -5.613 -0.337 -6.969 1 91.56 228 PHE B N 1
ATOM 4611 C CA . PHE B 1 228 ? -4.5 0.59 -6.809 1 91.56 228 PHE B CA 1
ATOM 4612 C C . PHE B 1 228 ? -3.277 -0.125 -6.246 1 91.56 228 PHE B C 1
ATOM 4614 O O . PHE B 1 228 ? -2.232 0.493 -6.039 1 91.56 228 PHE B O 1
ATOM 4621 N N . GLY B 1 229 ? -3.412 -1.421 -6.035 1 88.38 229 GLY B N 1
ATOM 4622 C CA . GLY B 1 229 ? -2.27 -2.205 -5.598 1 88.38 229 GLY B CA 1
ATOM 4623 C C . GLY B 1 229 ? -2.137 -2.277 -4.086 1 88.38 229 GLY B C 1
ATOM 4624 O O . GLY B 1 229 ? -1.053 -2.541 -3.564 1 88.38 229 GLY B O 1
ATOM 4625 N N . ALA B 1 230 ? -3.188 -2.031 -3.387 1 89.12 230 ALA B N 1
ATOM 4626 C CA . ALA B 1 230 ? -3.148 -2.055 -1.928 1 89.12 230 ALA B CA 1
ATOM 4627 C C . ALA B 1 230 ? -4.023 -3.174 -1.373 1 89.12 230 ALA B C 1
ATOM 4629 O O . ALA B 1 230 ? -4.742 -2.982 -0.388 1 89.12 230 ALA B O 1
ATOM 4630 N N . GLY B 1 231 ? -4.027 -4.293 -2.07 1 86.75 231 GLY B N 1
ATOM 4631 C CA . GLY B 1 231 ? -4.578 -5.52 -1.52 1 86.75 231 GLY B CA 1
ATOM 4632 C C . GLY B 1 231 ? -3.588 -6.289 -0.666 1 86.75 231 GLY B C 1
ATOM 4633 O O . GLY B 1 231 ? -2.844 -7.129 -1.174 1 86.75 231 GLY B O 1
ATOM 4634 N N . PHE B 1 232 ? -3.668 -6.094 0.676 1 86.62 232 PHE B N 1
ATOM 4635 C CA . PHE B 1 232 ? -2.641 -6.637 1.556 1 86.62 232 PHE B CA 1
ATOM 4636 C C . PHE B 1 232 ? -2.996 -8.055 1.989 1 86.62 232 PHE B C 1
ATOM 4638 O O . PHE B 1 232 ? -4.172 -8.414 2.049 1 86.62 232 PHE B O 1
ATOM 4645 N N . HIS B 1 233 ? -1.95 -8.82 2.174 1 90.62 233 HIS B N 1
ATOM 4646 C CA . HIS B 1 233 ? -2.166 -10.148 2.736 1 90.62 233 HIS B CA 1
ATOM 4647 C C . HIS B 1 233 ? -2.244 -10.102 4.258 1 90.62 233 HIS B C 1
ATOM 4649 O O . HIS B 1 233 ? -3.264 -9.688 4.82 1 90.62 233 HIS B O 1
ATOM 4655 N N . GLN B 1 234 ? -1.146 -10.258 4.957 1 90.88 234 GLN B N 1
ATOM 4656 C CA . GLN B 1 234 ? -1.182 -10.352 6.41 1 90.88 234 GLN B CA 1
ATOM 4657 C C . GLN B 1 234 ? -0.73 -9.047 7.059 1 90.88 234 GLN B C 1
ATOM 4659 O O . GLN B 1 234 ? 0.304 -9.008 7.727 1 90.88 234 GLN B O 1
ATOM 4664 N N . ILE B 1 235 ? -1.612 -8.023 7.059 1 92.56 235 ILE B N 1
ATOM 4665 C CA . ILE B 1 235 ? -1.289 -6.691 7.566 1 92.56 235 ILE B CA 1
ATOM 4666 C C . ILE B 1 235 ? -1.858 -6.523 8.977 1 92.56 235 ILE B C 1
ATOM 4668 O O . ILE B 1 235 ? -1.831 -5.426 9.531 1 92.56 235 ILE B O 1
ATOM 4672 N N . GLY B 1 236 ? -2.307 -7.57 9.594 1 94.44 236 GLY B N 1
ATOM 4673 C CA . GLY B 1 236 ? -2.988 -7.547 10.883 1 94.44 236 GLY B CA 1
ATOM 4674 C C . GLY B 1 236 ? -2.113 -7.035 12.008 1 94.44 236 GLY B C 1
ATOM 4675 O O . GLY B 1 236 ? -2.609 -6.426 12.961 1 94.44 236 GLY B O 1
ATOM 4676 N N . MET B 1 237 ? -0.853 -7.254 11.953 1 94.44 237 MET B N 1
ATOM 4677 C CA . MET B 1 237 ? 0.058 -6.758 12.984 1 94.44 237 MET B CA 1
ATOM 4678 C C . MET B 1 237 ? 0.008 -5.238 13.07 1 94.44 237 MET B C 1
ATOM 4680 O O . MET B 1 237 ? 0.019 -4.676 14.164 1 94.44 237 MET B O 1
ATOM 4684 N N . TYR B 1 238 ? -0.053 -4.609 11.953 1 94.38 238 TYR B N 1
ATOM 4685 C CA . TYR B 1 238 ? -0.085 -3.152 11.93 1 94.38 238 TYR B CA 1
ATOM 4686 C C . TYR B 1 238 ? -1.478 -2.633 12.266 1 94.38 238 TYR B C 1
ATOM 4688 O O . TYR B 1 238 ? -1.619 -1.575 12.883 1 94.38 238 TYR B O 1
ATOM 4696 N N . ALA B 1 239 ? -2.482 -3.461 11.859 1 96.81 239 ALA B N 1
ATOM 4697 C CA . ALA B 1 239 ? -3.834 -3.115 12.297 1 96.81 239 ALA B CA 1
ATOM 4698 C C . ALA B 1 239 ? -3.947 -3.164 13.812 1 96.81 239 ALA B C 1
ATOM 4700 O O . ALA B 1 239 ? -4.586 -2.301 14.422 1 96.81 239 ALA B O 1
ATOM 4701 N N . ALA B 1 240 ? -3.334 -4.16 14.406 1 97.38 240 ALA B N 1
ATOM 4702 C CA . ALA B 1 240 ? -3.332 -4.289 15.859 1 97.38 240 ALA B CA 1
ATOM 4703 C C . ALA B 1 240 ? -2.615 -3.107 16.516 1 97.38 240 ALA B C 1
ATOM 4705 O O . ALA B 1 240 ? -3.039 -2.619 17.562 1 97.38 240 ALA B O 1
ATOM 4706 N N . ALA B 1 241 ? -1.526 -2.713 15.938 1 97.19 241 ALA B N 1
ATOM 4707 C CA . ALA B 1 241 ? -0.807 -1.54 16.422 1 97.19 241 ALA B CA 1
ATOM 4708 C C . ALA B 1 241 ? -1.692 -0.298 16.391 1 97.19 241 ALA B C 1
ATOM 4710 O O . ALA B 1 241 ? -1.705 0.493 17.328 1 97.19 241 ALA B O 1
ATOM 4711 N N . ALA B 1 242 ? -2.393 -0.109 15.266 1 97.94 242 ALA B N 1
ATOM 4712 C CA . ALA B 1 242 ? -3.297 1.028 15.117 1 97.94 242 ALA B CA 1
ATOM 4713 C C . ALA B 1 242 ? -4.395 1.002 16.172 1 97.94 242 ALA B C 1
ATOM 4715 O O . ALA B 1 242 ? -4.727 2.037 16.766 1 97.94 242 ALA B O 1
ATOM 4716 N N . LEU B 1 243 ? -4.949 -0.189 16.438 1 98.31 243 LEU B N 1
ATOM 4717 C CA . LEU B 1 243 ? -5.98 -0.341 17.453 1 98.31 243 LEU B CA 1
ATOM 4718 C C . LEU B 1 243 ? -5.438 0.014 18.828 1 98.31 243 LEU B C 1
ATOM 4720 O O . LEU B 1 243 ? -6.113 0.689 19.609 1 98.31 243 LEU B O 1
ATOM 4724 N N . HIS B 1 244 ? -4.258 -0.444 19.109 1 98.12 244 HIS B N 1
ATOM 4725 C CA . HIS B 1 244 ? -3.605 -0.109 20.375 1 98.12 244 HIS B CA 1
ATOM 4726 C C . HIS B 1 244 ? -3.441 1.399 20.516 1 98.12 244 HIS B C 1
ATOM 4728 O O . HIS B 1 244 ? -3.682 1.949 21.594 1 98.12 244 HIS B O 1
ATOM 4734 N N . ALA B 1 245 ? -3.031 2.055 19.5 1 97.81 245 ALA B N 1
ATOM 4735 C CA . ALA B 1 245 ? -2.852 3.504 19.516 1 97.81 245 ALA B CA 1
ATOM 4736 C C . ALA B 1 245 ? -4.172 4.215 19.797 1 97.81 245 ALA B C 1
ATOM 4738 O O . ALA B 1 245 ? -4.207 5.184 20.562 1 97.81 245 ALA B O 1
ATOM 4739 N N . LEU B 1 246 ? -5.242 3.744 19.188 1 97.94 246 LEU B N 1
ATOM 4740 C CA . LEU B 1 246 ? -6.559 4.344 19.375 1 97.94 246 LEU B CA 1
ATOM 4741 C C . LEU B 1 246 ? -7.004 4.207 20.828 1 97.94 246 LEU B C 1
ATOM 4743 O O . LEU B 1 246 ? -7.609 5.125 21.391 1 97.94 246 LEU B O 1
ATOM 4747 N N . LYS B 1 247 ? -6.688 3.127 21.406 1 97.56 247 LYS B N 1
ATOM 4748 C CA . LYS B 1 247 ? -7.168 2.828 22.766 1 97.56 247 LYS B CA 1
ATOM 4749 C C . LYS B 1 247 ? -6.309 3.512 23.812 1 97.56 247 LYS B C 1
ATOM 4751 O O . LYS B 1 247 ? -6.797 3.867 24.891 1 97.56 247 LYS B O 1
ATOM 4756 N N . HIS B 1 248 ? -5.016 3.83 23.484 1 97.5 248 HIS B N 1
ATOM 4757 C CA . HIS B 1 248 ? -4.129 4.145 24.594 1 97.5 248 HIS B CA 1
ATOM 4758 C C . HIS B 1 248 ? -3.355 5.434 24.328 1 97.5 248 HIS B C 1
ATOM 4760 O O . HIS B 1 248 ? -2.783 6.012 25.266 1 97.5 248 HIS B O 1
ATOM 4766 N N . HIS B 1 249 ? -3.357 5.895 23.109 1 97.56 249 HIS B N 1
ATOM 4767 C CA . HIS B 1 249 ? -2.346 6.91 22.828 1 97.56 249 HIS B CA 1
ATOM 4768 C C . HIS B 1 249 ? -2.988 8.258 22.531 1 97.56 249 HIS B C 1
ATOM 4770 O O . HIS B 1 249 ? -2.311 9.289 22.531 1 97.56 249 HIS B O 1
ATOM 4776 N N . ILE B 1 250 ? -4.277 8.352 22.25 1 97.44 250 ILE B N 1
ATOM 4777 C CA . ILE B 1 250 ? -4.93 9.578 21.812 1 97.44 250 ILE B CA 1
ATOM 4778 C C . ILE B 1 250 ? -4.746 10.664 22.875 1 97.44 250 ILE B C 1
ATOM 4780 O O . ILE B 1 250 ? -4.43 11.812 22.547 1 97.44 250 ILE B O 1
ATOM 4784 N N . SER B 1 251 ? -4.867 10.344 24.125 1 95.25 251 SER B N 1
ATOM 4785 C CA . SER B 1 251 ? -4.84 11.32 25.203 1 95.25 251 SER B CA 1
ATOM 4786 C C . SER B 1 251 ? -3.471 11.984 25.312 1 95.25 251 SER B C 1
ATOM 4788 O O . SER B 1 251 ? -3.361 13.117 25.797 1 95.25 251 SER B O 1
ATOM 4790 N N . HIS B 1 252 ? -2.445 11.297 24.859 1 95.62 252 HIS B N 1
ATOM 4791 C CA . HIS B 1 252 ? -1.089 11.82 24.953 1 95.62 252 HIS B CA 1
ATOM 4792 C C . HIS B 1 252 ? -0.909 13.055 24.062 1 95.62 252 HIS B C 1
ATOM 4794 O O . HIS B 1 252 ? 0.033 13.828 24.25 1 95.62 252 HIS B O 1
ATOM 4800 N N . LEU B 1 253 ? -1.778 13.227 23.094 1 98 253 LEU B N 1
ATOM 4801 C CA . LEU B 1 253 ? -1.683 14.375 22.203 1 98 253 LEU B CA 1
ATOM 4802 C C . LEU B 1 253 ? -1.818 15.68 22.984 1 98 253 LEU B C 1
ATOM 4804 O O . LEU B 1 253 ? -1.304 16.719 22.547 1 98 253 LEU B O 1
ATOM 4808 N N . ARG B 1 254 ? -2.5 15.617 24.156 1 97.56 254 ARG B N 1
ATOM 4809 C CA . ARG B 1 254 ? -2.613 16.797 25.016 1 97.56 254 ARG B CA 1
ATOM 4810 C C . ARG B 1 254 ? -1.24 17.281 25.453 1 97.56 254 ARG B C 1
ATOM 4812 O O . ARG B 1 254 ? -0.987 18.484 25.516 1 97.56 254 ARG B O 1
ATOM 4819 N N . THR B 1 255 ? -0.388 16.328 25.859 1 97.88 255 THR B N 1
ATOM 4820 C CA . THR B 1 255 ? 0.973 16.672 26.266 1 97.88 255 THR B CA 1
ATOM 4821 C C . THR B 1 255 ? 1.737 17.312 25.109 1 97.88 255 THR B C 1
ATOM 4823 O O . THR B 1 255 ? 2.467 18.281 25.312 1 97.88 255 THR B O 1
ATOM 4826 N N . ASP B 1 256 ? 1.572 16.781 23.891 1 98.25 256 ASP B N 1
ATOM 4827 C CA . ASP B 1 256 ? 2.221 17.375 22.719 1 98.25 256 ASP B CA 1
ATOM 4828 C C . ASP B 1 256 ? 1.791 18.828 22.531 1 98.25 256 ASP B C 1
ATOM 4830 O O . ASP B 1 256 ? 2.609 19.688 22.188 1 98.25 256 ASP B O 1
ATOM 4834 N N . HIS B 1 257 ? 0.477 19.062 22.703 1 98.44 257 HIS B N 1
ATOM 4835 C CA . HIS B 1 257 ? -0.047 20.422 22.578 1 98.44 257 HIS B CA 1
ATOM 4836 C C . HIS B 1 257 ? 0.574 21.359 23.609 1 98.44 257 HIS B C 1
ATOM 4838 O O . HIS B 1 257 ? 0.961 22.484 23.281 1 98.44 257 HIS B O 1
ATOM 4844 N N . LEU B 1 258 ? 0.676 20.875 24.828 1 98 258 LEU B N 1
ATOM 4845 C CA . LEU B 1 258 ? 1.222 21.672 25.906 1 98 258 LEU B CA 1
ATOM 4846 C C . LEU B 1 258 ? 2.693 22 25.656 1 98 258 LEU B C 1
ATOM 4848 O O . LEU B 1 258 ? 3.127 23.125 25.859 1 98 258 LEU B O 1
ATOM 4852 N N . LEU B 1 259 ? 3.408 20.969 25.25 1 98.5 259 LEU B N 1
ATOM 4853 C CA . LEU B 1 259 ? 4.824 21.172 24.969 1 98.5 259 LEU B CA 1
ATOM 4854 C C . LEU B 1 259 ? 5.012 22.125 23.797 1 98.5 259 LEU B C 1
ATOM 4856 O O . LEU B 1 259 ? 5.957 22.922 23.766 1 98.5 259 LEU B O 1
ATOM 4860 N N . THR B 1 260 ? 4.148 22.016 22.812 1 98.69 260 THR B N 1
ATOM 4861 C CA . THR B 1 260 ? 4.199 22.922 21.672 1 98.69 260 THR B CA 1
ATOM 4862 C C . THR B 1 260 ? 3.969 24.359 22.109 1 98.69 260 THR B C 1
ATOM 4864 O O . THR B 1 260 ? 4.672 25.266 21.656 1 98.69 260 THR B O 1
ATOM 4867 N N . LYS B 1 261 ? 2.98 24.594 22.922 1 98.25 261 LYS B N 1
ATOM 4868 C CA . LYS B 1 261 ? 2.688 25.922 23.438 1 98.25 261 LYS B CA 1
ATOM 4869 C C . LYS B 1 261 ? 3.861 26.469 24.25 1 98.25 261 LYS B C 1
ATOM 4871 O O . LYS B 1 261 ? 4.199 27.656 24.141 1 98.25 261 LYS B O 1
ATOM 4876 N N . LYS B 1 262 ? 4.438 25.625 25.078 1 98.5 262 LYS B N 1
ATOM 4877 C CA . LYS B 1 262 ? 5.625 26.031 25.828 1 98.5 262 LYS B CA 1
ATOM 4878 C C . LYS B 1 262 ? 6.742 26.484 24.891 1 98.5 262 LYS B C 1
ATOM 4880 O O . LYS B 1 262 ? 7.363 27.516 25.109 1 98.5 262 LYS B O 1
ATOM 4885 N N . LEU B 1 263 ? 6.988 25.641 23.906 1 98.75 263 LEU B N 1
ATOM 4886 C CA . LEU B 1 263 ? 8.016 26 22.938 1 98.75 263 LEU B CA 1
ATOM 4887 C C . LEU B 1 263 ? 7.703 27.328 22.266 1 98.75 263 LEU B C 1
ATOM 4889 O O . LEU B 1 263 ? 8.586 28.172 22.109 1 98.75 263 LEU B O 1
ATOM 4893 N N . ALA B 1 264 ? 6.457 27.516 21.844 1 98.69 264 ALA B N 1
ATOM 4894 C CA . ALA B 1 264 ? 6.039 28.766 21.203 1 98.69 264 ALA B CA 1
ATOM 4895 C C . ALA B 1 264 ? 6.277 29.969 22.125 1 98.69 264 ALA B C 1
ATOM 4897 O O . ALA B 1 264 ? 6.691 31.031 21.656 1 98.69 264 ALA B O 1
ATOM 4898 N N . MET B 1 265 ? 5.98 29.797 23.375 1 98.5 265 MET B N 1
ATOM 4899 C CA . MET B 1 265 ? 6.203 30.859 24.344 1 98.5 265 MET B CA 1
ATOM 4900 C C . MET B 1 265 ? 7.688 31.219 24.438 1 98.5 265 MET B C 1
ATOM 4902 O O . MET B 1 265 ? 8.047 32.375 24.484 1 98.5 265 MET B O 1
ATOM 4906 N N . MET B 1 266 ? 8.484 30.234 24.484 1 98.5 266 MET B N 1
ATOM 4907 C CA . MET B 1 266 ? 9.93 30.453 24.547 1 98.5 266 MET B CA 1
ATOM 4908 C C . MET B 1 266 ? 10.438 31.125 23.266 1 98.5 266 MET B C 1
ATOM 4910 O O . MET B 1 266 ? 11.25 32.062 23.328 1 98.5 266 MET B O 1
ATOM 4914 N N . LEU B 1 267 ? 9.977 30.688 22.141 1 98.38 267 LEU B N 1
ATOM 4915 C CA . LEU B 1 267 ? 10.422 31.234 20.859 1 98.38 267 LEU B CA 1
ATOM 4916 C C . LEU B 1 267 ? 9.977 32.688 20.688 1 98.38 267 LEU B C 1
ATOM 4918 O O . LEU B 1 267 ? 10.656 33.469 20.047 1 98.38 267 LEU B O 1
ATOM 4922 N N . SER B 1 268 ? 8.797 33 21.281 1 97.81 268 SER B N 1
ATOM 4923 C CA . SER B 1 268 ? 8.234 34.344 21.141 1 97.81 268 SER B CA 1
ATOM 4924 C C . SER B 1 268 ? 9.133 35.375 21.797 1 97.81 268 SER B C 1
ATOM 4926 O O . SER B 1 268 ? 9.023 36.562 21.5 1 97.81 268 SER B O 1
ATOM 4928 N N . LYS B 1 269 ? 10.078 34.938 22.594 1 97.06 269 LYS B N 1
ATOM 4929 C CA . LYS B 1 269 ? 10.953 35.844 23.328 1 97.06 269 LYS B CA 1
ATOM 4930 C C . LYS B 1 269 ? 12.273 36.062 22.578 1 97.06 269 LYS B C 1
ATOM 4932 O O . LYS B 1 269 ? 13.078 36.906 22.969 1 97.06 269 LYS B O 1
ATOM 4937 N N . ILE B 1 270 ? 12.43 35.344 21.578 1 96.06 270 ILE B N 1
ATOM 4938 C CA . ILE B 1 270 ? 13.688 35.438 20.859 1 96.06 270 ILE B CA 1
ATOM 4939 C C . ILE B 1 270 ? 13.648 36.625 19.906 1 96.06 270 ILE B C 1
ATOM 4941 O O . ILE B 1 270 ? 12.734 36.75 19.078 1 96.06 270 ILE B O 1
ATOM 4945 N N . ASP B 1 271 ? 14.711 37.406 19.953 1 92.06 271 ASP B N 1
ATOM 4946 C CA . ASP B 1 271 ? 14.797 38.594 19.094 1 92.06 271 ASP B CA 1
ATOM 4947 C C . ASP B 1 271 ? 14.898 38.188 17.625 1 92.06 271 ASP B C 1
ATOM 4949 O O . ASP B 1 271 ? 15.688 37.312 17.266 1 92.06 271 ASP B O 1
ATOM 4953 N N . GLY B 1 272 ? 13.984 38.781 16.859 1 90.75 272 GLY B N 1
ATOM 4954 C CA . GLY B 1 272 ? 14.039 38.562 15.422 1 90.75 272 GLY B CA 1
ATOM 4955 C C . GLY B 1 272 ? 13.148 37.438 14.961 1 90.75 272 GLY B C 1
ATOM 4956 O O . GLY B 1 272 ? 12.93 37.25 13.758 1 90.75 272 GLY B O 1
ATOM 4957 N N . LEU B 1 273 ? 12.68 36.719 15.898 1 94.25 273 LEU B N 1
ATOM 4958 C CA . LEU B 1 273 ? 11.781 35.594 15.57 1 94.25 273 LEU B CA 1
ATOM 4959 C C . LEU B 1 273 ? 10.344 35.938 15.945 1 94.25 273 LEU B C 1
ATOM 4961 O O . LEU B 1 273 ? 10.086 36.406 17.062 1 94.25 273 LEU B O 1
ATOM 4965 N N . TYR B 1 274 ? 9.477 35.812 15.023 1 94.19 274 TYR B N 1
ATOM 4966 C CA . TYR B 1 274 ? 8.07 36.094 15.312 1 94.19 274 TYR B CA 1
ATOM 4967 C C . TYR B 1 274 ? 7.262 34.812 15.43 1 94.19 274 TYR B C 1
ATOM 4969 O O . TYR B 1 274 ? 6.988 34.156 14.422 1 94.19 274 TYR B O 1
ATOM 4977 N N . VAL B 1 275 ? 6.848 34.469 16.594 1 96.5 275 VAL B N 1
ATOM 4978 C CA . VAL B 1 275 ? 5.973 33.344 16.922 1 96.5 275 VAL B CA 1
ATOM 4979 C C . VAL B 1 275 ? 4.875 33.812 17.875 1 96.5 275 VAL B C 1
ATOM 4981 O O . VAL B 1 275 ? 5.152 34.469 18.891 1 96.5 275 VAL B O 1
ATOM 4984 N N . ASP B 1 276 ? 3.637 33.594 17.516 1 95.81 276 ASP B N 1
ATOM 4985 C CA . ASP B 1 276 ? 2.508 33.906 18.391 1 95.81 276 ASP B CA 1
ATOM 4986 C C . ASP B 1 276 ? 2.01 32.688 19.125 1 95.81 276 ASP B C 1
ATOM 4988 O O . ASP B 1 276 ? 1.284 31.859 18.562 1 95.81 276 ASP B O 1
ATOM 4992 N N . PRO B 1 277 ? 2.35 32.562 20.391 1 96.69 277 PRO B N 1
ATOM 4993 C CA . PRO B 1 277 ? 1.934 31.391 21.141 1 96.69 277 PRO B CA 1
ATOM 4994 C C . PRO B 1 277 ? 0.417 31.203 21.172 1 96.69 277 PRO B C 1
ATOM 4996 O O . PRO B 1 277 ? -0.071 30.078 21.297 1 96.69 277 PRO B O 1
ATOM 4999 N N . HIS B 1 278 ? -0.34 32.281 21 1 94.44 278 HIS B N 1
ATOM 5000 C CA . HIS B 1 278 ? -1.796 32.219 21.047 1 94.44 278 HIS B CA 1
ATOM 5001 C C . HIS B 1 278 ? -2.369 31.594 19.781 1 94.44 278 HIS B C 1
ATOM 5003 O O . HIS B 1 278 ? -3.512 31.125 19.781 1 94.44 278 HIS B O 1
ATOM 5009 N N . ALA B 1 279 ? -1.593 31.562 18.797 1 94.12 279 ALA B N 1
ATOM 5010 C CA . ALA B 1 279 ? -2.033 30.984 17.531 1 94.12 279 ALA B CA 1
ATOM 5011 C C . ALA B 1 279 ? -1.85 29.469 17.531 1 94.12 279 ALA B C 1
ATOM 5013 O O . ALA B 1 279 ? -2.395 28.781 16.656 1 94.12 279 ALA B O 1
ATOM 5014 N N . VAL B 1 280 ? -1.128 28.938 18.5 1 96.56 280 VAL B N 1
ATOM 5015 C CA . VAL B 1 280 ? -0.864 27.5 18.562 1 96.56 280 VAL B CA 1
ATOM 5016 C C . VAL B 1 280 ? -2.096 26.781 19.094 1 96.56 280 VAL B C 1
ATOM 5018 O O . VAL B 1 280 ? -2.486 26.969 20.25 1 96.56 280 VAL B O 1
ATOM 5021 N N . GLU B 1 281 ? -2.693 25.938 18.281 1 97.31 281 GLU B N 1
ATOM 5022 C CA . GLU B 1 281 ? -3.9 25.219 18.688 1 97.31 281 GLU B CA 1
ATOM 5023 C C . GLU B 1 281 ? -3.605 23.734 18.922 1 97.31 281 GLU B C 1
ATOM 5025 O O . GLU B 1 281 ? -4.309 23.078 19.688 1 97.31 281 GLU B O 1
ATOM 5030 N N . THR B 1 282 ? -2.568 23.219 18.25 1 98.25 282 THR B N 1
ATOM 5031 C CA . THR B 1 282 ? -2.268 21.797 18.344 1 98.25 282 THR B CA 1
ATOM 5032 C C . THR B 1 282 ? -0.763 21.578 18.469 1 98.25 282 THR B C 1
ATOM 5034 O O . THR B 1 282 ? -0.143 21.969 19.453 1 98.25 282 THR B O 1
ATOM 5037 N N . ASN B 1 283 ? -0.196 20.812 17.578 1 98.62 283 ASN B N 1
ATOM 5038 C CA . ASN B 1 283 ? 1.171 20.391 17.875 1 98.62 283 ASN B CA 1
ATOM 5039 C C . ASN B 1 283 ? 2.16 20.938 16.844 1 98.62 283 ASN B C 1
ATOM 5041 O O . ASN B 1 283 ? 3.193 20.328 16.578 1 98.62 283 ASN B O 1
ATOM 5045 N N . MET B 1 284 ? 1.796 22.125 16.234 1 98.56 284 MET B N 1
ATOM 5046 C CA . MET B 1 284 ? 2.66 22.641 15.172 1 98.56 284 MET B CA 1
ATOM 5047 C C . MET B 1 284 ? 2.979 24.125 15.398 1 98.56 284 MET B C 1
ATOM 5049 O O . MET B 1 284 ? 2.17 24.844 15.969 1 98.56 284 MET B O 1
ATOM 5053 N N . ILE B 1 285 ? 4.16 24.516 15.008 1 98.44 285 ILE B N 1
ATOM 5054 C CA . ILE B 1 285 ? 4.59 25.922 14.969 1 98.44 285 ILE B CA 1
ATOM 5055 C C . ILE B 1 285 ? 5.199 26.234 13.602 1 98.44 285 ILE B C 1
ATOM 5057 O O . ILE B 1 285 ? 6.004 25.453 13.078 1 98.44 285 ILE B O 1
ATOM 5061 N N . PHE B 1 286 ? 4.766 27.266 13.031 1 97 286 PHE B N 1
ATOM 5062 C CA . PHE B 1 286 ? 5.406 27.828 11.844 1 97 286 PHE B CA 1
ATOM 5063 C C . PHE B 1 286 ? 6.047 29.172 12.164 1 97 286 PHE B C 1
ATOM 5065 O O . PHE B 1 286 ? 5.492 29.969 12.93 1 97 286 PHE B O 1
ATOM 5072 N N . PHE B 1 287 ? 7.23 29.422 11.625 1 97 287 PHE B N 1
ATOM 5073 C CA . PHE B 1 287 ? 7.809 30.75 11.75 1 97 287 PHE B CA 1
ATOM 5074 C C . PHE B 1 287 ? 8.656 31.094 10.531 1 97 287 PHE B C 1
ATOM 5076 O O . PHE B 1 287 ? 9.117 30.188 9.82 1 97 287 PHE B O 1
ATOM 5083 N N . HIS B 1 288 ? 8.812 32.344 10.281 1 96 288 HIS B N 1
ATOM 5084 C CA . HIS B 1 288 ? 9.57 32.875 9.141 1 96 288 HIS B CA 1
ATOM 5085 C C . HIS B 1 288 ? 10.992 33.25 9.547 1 96 288 HIS B C 1
ATOM 5087 O O . HIS B 1 288 ? 11.227 33.656 10.688 1 96 288 HIS B O 1
ATOM 5093 N N . VAL B 1 289 ? 11.836 33.125 8.594 1 95.56 289 VAL B N 1
ATOM 5094 C CA . VAL B 1 289 ? 13.227 33.438 8.883 1 95.56 289 VAL B CA 1
ATOM 5095 C C . VAL B 1 289 ? 13.711 34.562 7.953 1 95.56 289 VAL B C 1
ATOM 5097 O O . VAL B 1 289 ? 14.922 34.781 7.824 1 95.56 289 VAL B O 1
ATOM 5100 N N . ASN B 1 290 ? 12.805 35.156 7.289 1 90.75 290 ASN B N 1
ATOM 5101 C CA . ASN B 1 290 ? 13.148 36.219 6.32 1 90.75 290 ASN B CA 1
ATOM 5102 C C . ASN B 1 290 ? 13.945 37.344 6.969 1 90.75 290 ASN B C 1
ATOM 5104 O O . ASN B 1 290 ? 14.805 37.938 6.324 1 90.75 290 ASN B O 1
ATOM 5108 N N . ASN B 1 291 ? 13.734 37.656 8.148 1 91.19 291 ASN B N 1
ATOM 5109 C CA . ASN B 1 291 ? 14.398 38.75 8.859 1 91.19 291 ASN B CA 1
ATOM 5110 C C . ASN B 1 291 ? 15.891 38.469 9.031 1 91.19 291 ASN B C 1
ATOM 5112 O O . ASN B 1 291 ? 16.672 39.406 9.281 1 91.19 291 ASN B O 1
ATOM 5116 N N . PHE B 1 292 ? 16.266 37.25 8.906 1 92.94 292 PHE B N 1
ATOM 5117 C CA . PHE B 1 292 ? 17.656 36.906 9.109 1 92.94 292 PHE B CA 1
ATOM 5118 C C . PHE B 1 292 ? 18.406 36.875 7.777 1 92.94 292 PHE B C 1
ATOM 5120 O O . PHE B 1 292 ? 19.594 36.562 7.738 1 92.94 292 PHE B O 1
ATOM 5127 N N . HIS B 1 293 ? 17.688 37.125 6.656 1 92.5 293 HIS B N 1
ATOM 5128 C CA . HIS B 1 293 ? 18.266 37.188 5.316 1 92.5 293 HIS B CA 1
ATOM 5129 C C . HIS B 1 293 ? 18.922 35.875 4.922 1 92.5 293 HIS B C 1
ATOM 5131 O O . HIS B 1 293 ? 20 35.875 4.316 1 92.5 293 HIS B O 1
ATOM 5137 N N . ILE B 1 294 ? 18.375 34.781 5.434 1 93.75 294 ILE B N 1
ATOM 5138 C CA . ILE B 1 294 ? 18.797 33.438 5.02 1 93.75 294 ILE B CA 1
ATOM 5139 C C . ILE B 1 294 ? 17.578 32.594 4.656 1 93.75 294 ILE B C 1
ATOM 5141 O O . ILE B 1 294 ? 16.453 33 4.949 1 93.75 294 ILE B O 1
ATOM 5145 N N . SER B 1 295 ? 17.844 31.547 3.979 1 95.5 295 SER B N 1
ATOM 5146 C CA . SER B 1 295 ? 16.75 30.641 3.625 1 95.5 295 SER B CA 1
ATOM 5147 C C . SER B 1 295 ? 16.391 29.719 4.793 1 95.5 295 SER B C 1
ATOM 5149 O O . SER B 1 295 ? 17.203 29.547 5.711 1 95.5 295 SER B O 1
ATOM 5151 N N . SER B 1 296 ? 15.156 29.203 4.746 1 97.12 296 SER B N 1
ATOM 5152 C CA . SER B 1 296 ? 14.75 28.203 5.73 1 97.12 296 SER B CA 1
ATOM 5153 C C . SER B 1 296 ? 15.68 26.984 5.711 1 97.12 296 SER B C 1
ATOM 5155 O O . SER B 1 296 ? 15.953 26.391 6.754 1 97.12 296 SER B O 1
ATOM 5157 N N . PHE B 1 297 ? 16.25 26.625 4.574 1 96.88 297 PHE B N 1
ATOM 5158 C CA . PHE B 1 297 ? 17.172 25.516 4.441 1 96.88 297 PHE B CA 1
ATOM 5159 C C . PHE B 1 297 ? 18.453 25.766 5.227 1 96.88 297 PHE B C 1
ATOM 5161 O O . PHE B 1 297 ? 18.938 24.891 5.945 1 96.88 297 PHE B O 1
ATOM 5168 N N . GLU B 1 298 ? 18.969 26.953 5.027 1 96.94 298 GLU B N 1
ATOM 5169 C CA . GLU B 1 298 ? 20.172 27.312 5.762 1 96.94 298 GLU B CA 1
ATOM 5170 C C . GLU B 1 298 ? 19.922 27.359 7.266 1 96.94 298 GLU B C 1
ATOM 5172 O O . GLU B 1 298 ? 20.766 26.922 8.055 1 96.94 298 GLU B O 1
ATOM 5177 N N . PHE B 1 299 ? 18.828 27.953 7.613 1 97.12 299 PHE B N 1
ATOM 5178 C CA . PHE B 1 299 ? 18.469 28.062 9.023 1 97.12 299 PHE B CA 1
ATOM 5179 C C . PHE B 1 299 ? 18.422 26.672 9.664 1 97.12 299 PHE B C 1
ATOM 5181 O O . PHE B 1 299 ? 18.984 26.469 10.734 1 97.12 299 PHE B O 1
ATOM 5188 N N . VAL B 1 300 ? 17.688 25.688 9.031 1 98.12 300 VAL B N 1
ATOM 5189 C CA . VAL B 1 300 ? 17.516 24.344 9.586 1 98.12 300 VAL B CA 1
ATOM 5190 C C . VAL B 1 300 ? 18.844 23.609 9.609 1 98.12 300 VAL B C 1
ATOM 5192 O O . VAL B 1 300 ? 19.109 22.828 10.523 1 98.12 300 VAL B O 1
ATOM 5195 N N . ASP B 1 301 ? 19.719 23.875 8.648 1 98.06 301 ASP B N 1
ATOM 5196 C CA . ASP B 1 301 ? 21.047 23.266 8.633 1 98.06 301 ASP B CA 1
ATOM 5197 C C . ASP B 1 301 ? 21.859 23.719 9.844 1 98.06 301 ASP B C 1
ATOM 5199 O O . ASP B 1 301 ? 22.609 22.922 10.43 1 98.06 301 ASP B O 1
ATOM 5203 N N . ARG B 1 302 ? 21.812 24.969 10.18 1 97.56 302 ARG B N 1
ATOM 5204 C CA . ARG B 1 302 ? 22.516 25.484 11.352 1 97.56 302 ARG B CA 1
ATOM 5205 C C . ARG B 1 302 ? 21.984 24.844 12.625 1 97.56 302 ARG B C 1
ATOM 5207 O O . ARG B 1 302 ? 22.766 24.516 13.531 1 97.56 302 ARG B O 1
ATOM 5214 N N . CYS B 1 303 ? 20.688 24.734 12.719 1 98.56 303 CYS B N 1
ATOM 5215 C CA . CYS B 1 303 ? 20.109 24.078 13.875 1 98.56 303 CYS B CA 1
ATOM 5216 C C . CYS B 1 303 ? 20.547 22.609 13.953 1 98.56 303 CYS B C 1
ATOM 5218 O O . CYS B 1 303 ? 20.859 22.109 15.039 1 98.56 303 CYS B O 1
ATOM 5220 N N . LYS B 1 304 ? 20.547 21.938 12.773 1 98.5 304 LYS B N 1
ATOM 5221 C CA . LYS B 1 304 ? 20.969 20.547 12.703 1 98.5 304 LYS B CA 1
ATOM 5222 C C . LYS B 1 304 ? 22.391 20.359 13.242 1 98.5 304 LYS B C 1
ATOM 5224 O O . LYS B 1 304 ? 22.656 19.406 13.977 1 98.5 304 LYS B O 1
ATOM 5229 N N . LYS B 1 305 ? 23.281 21.203 12.891 1 98 305 LYS B N 1
ATOM 5230 C CA . LYS B 1 305 ? 24.656 21.156 13.344 1 98 305 LYS B CA 1
ATOM 5231 C C . LYS B 1 305 ? 24.75 21.25 14.867 1 98 305 LYS B C 1
ATOM 5233 O O . LYS B 1 305 ? 25.719 20.797 15.469 1 98 305 LYS B O 1
ATOM 5238 N N . LYS B 1 306 ? 23.719 21.812 15.477 1 98.25 306 LYS B N 1
ATOM 5239 C CA . LYS B 1 306 ? 23.703 21.969 16.922 1 98.25 306 LYS B CA 1
ATOM 5240 C C . LYS B 1 306 ? 22.828 20.906 17.578 1 98.25 306 LYS B C 1
ATOM 5242 O O . LYS B 1 306 ? 22.547 20.969 18.781 1 98.25 306 LYS B O 1
ATOM 5247 N N . GLY B 1 307 ? 22.312 20 16.75 1 98.19 307 GLY B N 1
ATOM 5248 C CA . GLY B 1 307 ? 21.656 18.828 17.312 1 98.19 307 GLY B CA 1
ATOM 5249 C C . GLY B 1 307 ? 20.141 18.922 17.25 1 98.19 307 GLY B C 1
ATOM 5250 O O . GLY B 1 307 ? 19.453 18.203 17.984 1 98.19 307 GLY B O 1
ATOM 5251 N N . LEU B 1 308 ? 19.578 19.828 16.469 1 98.62 308 LEU B N 1
ATOM 5252 C CA . LEU B 1 308 ? 18.141 20.016 16.359 1 98.62 308 LEU B CA 1
ATOM 5253 C C . LEU B 1 308 ? 17.672 19.906 14.914 1 98.62 308 LEU B C 1
ATOM 5255 O O . LEU B 1 308 ? 18.172 20.625 14.039 1 98.62 308 LEU B O 1
ATOM 5259 N N . LEU B 1 309 ? 16.734 18.953 14.664 1 97.94 309 LEU B N 1
ATOM 5260 C CA . LEU B 1 309 ? 16.172 18.766 13.328 1 97.94 309 LEU B CA 1
ATOM 5261 C C . LEU B 1 309 ? 14.836 19.469 13.195 1 97.94 309 LEU B C 1
ATOM 5263 O O . LEU B 1 309 ? 13.906 19.203 13.977 1 97.94 309 LEU B O 1
ATOM 5267 N N . LEU B 1 310 ? 14.719 20.422 12.281 1 98.25 310 LEU B N 1
ATOM 5268 C CA . LEU B 1 310 ? 13.508 21.141 11.898 1 98.25 310 LEU B CA 1
ATOM 5269 C C . LEU B 1 310 ? 13.203 20.938 10.414 1 98.25 310 LEU B C 1
ATOM 5271 O O . LEU B 1 310 ? 14.016 20.359 9.68 1 98.25 310 LEU B O 1
ATOM 5275 N N . PHE B 1 311 ? 11.992 21.359 9.984 1 97.12 311 PHE B N 1
ATOM 5276 C CA . PHE B 1 311 ? 11.609 21.125 8.602 1 97.12 311 PHE B CA 1
ATOM 5277 C C . PHE B 1 311 ? 11.508 22.438 7.836 1 97.12 311 PHE B C 1
ATOM 5279 O O . PHE B 1 311 ? 10.711 23.312 8.195 1 97.12 311 PHE B O 1
ATOM 5286 N N . PRO B 1 312 ? 12.336 22.656 6.758 1 97.25 312 PRO B N 1
ATOM 5287 C CA . PRO B 1 312 ? 12.133 23.828 5.898 1 97.25 312 PRO B CA 1
ATOM 5288 C C . PRO B 1 312 ? 10.859 23.719 5.062 1 97.25 312 PRO B C 1
ATOM 5290 O O . PRO B 1 312 ? 10.852 23.062 4.02 1 97.25 312 PRO B O 1
ATOM 5293 N N . TRP B 1 313 ? 9.781 24.297 5.438 1 94.75 313 TRP B N 1
ATOM 5294 C CA . TRP B 1 313 ? 8.453 24.188 4.859 1 94.75 313 TRP B CA 1
ATOM 5295 C C . TRP B 1 313 ? 8.359 24.953 3.545 1 94.75 313 TRP B C 1
ATOM 5297 O O . TRP B 1 313 ? 7.996 24.391 2.512 1 94.75 313 TRP B O 1
ATOM 5307 N N . LEU B 1 314 ? 8.617 26.203 3.475 1 92.56 314 LEU B N 1
ATOM 5308 C CA . LEU B 1 314 ? 8.781 27.094 2.328 1 92.56 314 LEU B CA 1
ATOM 5309 C C . LEU B 1 314 ? 10.148 27.766 2.354 1 92.56 314 LEU B C 1
ATOM 5311 O O . LEU B 1 314 ? 10.883 27.656 3.338 1 92.56 314 LEU B O 1
ATOM 5315 N N . PRO B 1 315 ? 10.539 28.438 1.349 1 91.12 315 PRO B N 1
ATOM 5316 C CA . PRO B 1 315 ? 11.891 29 1.282 1 91.12 315 PRO B CA 1
ATOM 5317 C C . PRO B 1 315 ? 12.227 29.875 2.492 1 91.12 315 PRO B C 1
ATOM 5319 O O . PRO B 1 315 ? 13.383 29.938 2.904 1 91.12 315 PRO B O 1
ATOM 5322 N N . ASP B 1 316 ? 11.25 30.5 3.1 1 95.19 316 ASP B N 1
ATOM 5323 C CA . ASP B 1 316 ? 11.531 31.391 4.223 1 95.19 316 ASP B CA 1
ATOM 5324 C C . ASP B 1 316 ? 10.719 31 5.453 1 95.19 316 ASP B C 1
ATOM 5326 O O . ASP B 1 316 ? 10.516 31.797 6.359 1 95.19 316 ASP B O 1
ATOM 5330 N N . GLU B 1 317 ? 10.133 29.797 5.43 1 95.94 317 GLU B N 1
ATOM 5331 C CA . GLU B 1 317 ? 9.266 29.359 6.523 1 95.94 317 GLU B CA 1
ATOM 5332 C C . GLU B 1 317 ? 9.719 28 7.062 1 95.94 317 GLU B C 1
ATOM 5334 O O . GLU B 1 317 ? 10.039 27.094 6.293 1 95.94 317 GLU B O 1
ATOM 5339 N N . VAL B 1 318 ? 9.805 27.891 8.359 1 97.88 318 VAL B N 1
ATOM 5340 C CA . VAL B 1 318 ? 10.195 26.656 9.047 1 97.88 318 VAL B CA 1
ATOM 5341 C C . VAL B 1 318 ? 8.992 26.094 9.805 1 97.88 318 VAL B C 1
ATOM 5343 O O . VAL B 1 318 ? 8.203 26.844 10.383 1 97.88 318 VAL B O 1
ATOM 5346 N N . ARG B 1 319 ? 8.828 24.766 9.758 1 97.81 319 ARG B N 1
ATOM 5347 C CA . ARG B 1 319 ? 7.777 24.078 10.5 1 97.81 319 ARG B CA 1
ATOM 5348 C C . ARG B 1 319 ? 8.367 23.203 11.609 1 97.81 319 ARG B C 1
ATOM 5350 O O . ARG B 1 319 ? 9.383 22.531 11.398 1 97.81 319 ARG B O 1
ATOM 5357 N N . ILE B 1 320 ? 7.742 23.281 12.727 1 98.5 320 ILE B N 1
ATOM 5358 C CA . ILE B 1 320 ? 8.031 22.422 13.867 1 98.5 320 ILE B CA 1
ATOM 5359 C C . ILE B 1 320 ? 6.801 21.578 14.203 1 98.5 320 ILE B C 1
ATOM 5361 O O . ILE B 1 320 ? 5.688 22.109 14.281 1 98.5 320 ILE B O 1
ATOM 5365 N N . VAL B 1 321 ? 6.965 20.297 14.352 1 98.38 321 VAL B N 1
ATOM 5366 C CA . VAL B 1 321 ? 5.887 19.422 14.805 1 98.38 321 VAL B CA 1
ATOM 5367 C C . VAL B 1 321 ? 6.336 18.656 16.047 1 98.38 321 VAL B C 1
ATOM 5369 O O . VAL B 1 321 ? 7.348 17.938 16.016 1 98.38 321 VAL B O 1
ATOM 5372 N N . VAL B 1 322 ? 5.621 18.797 17.141 1 98.31 322 VAL B N 1
ATOM 5373 C CA . VAL B 1 322 ? 5.949 18.141 18.406 1 98.31 322 VAL B CA 1
ATOM 5374 C C . VAL B 1 322 ? 5.215 16.812 18.5 1 98.31 322 VAL B C 1
ATOM 5376 O O . VAL B 1 322 ? 4.043 16.703 18.141 1 98.31 322 VAL B O 1
ATOM 5379 N N . SER B 1 323 ? 5.906 15.812 18.906 1 96.56 323 SER B N 1
ATOM 5380 C CA . SER B 1 323 ? 5.309 14.5 19.141 1 96.56 323 SER B CA 1
ATOM 5381 C C . SER B 1 323 ? 5.859 13.844 20.406 1 96.56 323 SER B C 1
ATOM 5383 O O . SER B 1 323 ? 6.688 14.438 21.094 1 96.56 323 SER B O 1
ATOM 5385 N N . ARG B 1 324 ? 5.402 12.633 20.641 1 94.19 324 ARG B N 1
ATOM 5386 C CA . ARG B 1 324 ? 5.723 11.922 21.875 1 94.19 324 ARG B CA 1
ATOM 5387 C C . ARG B 1 324 ? 7.203 11.562 21.922 1 94.19 324 ARG B C 1
ATOM 5389 O O . ARG B 1 324 ? 7.719 11.203 22.984 1 94.19 324 ARG B O 1
ATOM 5396 N N . ASN B 1 325 ? 7.906 11.781 20.906 1 93.19 325 ASN B N 1
ATOM 5397 C CA . ASN B 1 325 ? 9.32 11.438 20.859 1 93.19 325 ASN B CA 1
ATOM 5398 C C . ASN B 1 325 ? 10.172 12.445 21.625 1 93.19 325 ASN B C 1
ATOM 5400 O O . ASN B 1 325 ? 11.352 12.211 21.875 1 93.19 325 ASN B O 1
ATOM 5404 N N . VAL B 1 326 ? 9.648 13.609 22.016 1 95.31 326 VAL B N 1
ATOM 5405 C CA . VAL B 1 326 ? 10.414 14.625 22.734 1 95.31 326 VAL B CA 1
ATOM 5406 C C . VAL B 1 326 ? 9.781 14.883 24.094 1 95.31 326 VAL B C 1
ATOM 5408 O O . VAL B 1 326 ? 8.578 14.656 24.281 1 95.31 326 VAL B O 1
ATOM 5411 N N . ASN B 1 327 ? 10.602 15.227 25.016 1 96.44 327 ASN B N 1
ATOM 5412 C CA . ASN B 1 327 ? 10.141 15.586 26.359 1 96.44 327 ASN B CA 1
ATOM 5413 C C . ASN B 1 327 ? 10.383 17.062 26.656 1 96.44 327 ASN B C 1
ATOM 5415 O O . ASN B 1 327 ? 10.789 17.812 25.781 1 96.44 327 ASN B O 1
ATOM 5419 N N . GLU B 1 328 ? 10.039 17.422 27.859 1 97.69 328 GLU B N 1
ATOM 5420 C CA . GLU B 1 328 ? 10.109 18.828 28.25 1 97.69 328 GLU B CA 1
ATOM 5421 C C . GLU B 1 328 ? 11.547 19.344 28.156 1 97.69 328 GLU B C 1
ATOM 5423 O O . GLU B 1 328 ? 11.773 20.484 27.75 1 97.69 328 GLU B O 1
ATOM 5428 N N . LYS B 1 329 ? 12.508 18.516 28.562 1 98.19 329 LYS B N 1
ATOM 5429 C CA . LYS B 1 329 ? 13.906 18.906 28.484 1 98.19 329 LYS B CA 1
ATOM 5430 C C . LYS B 1 329 ? 14.336 19.156 27.031 1 98.19 329 LYS B C 1
ATOM 5432 O O . LYS B 1 329 ? 15.102 20.078 26.75 1 98.19 329 LYS B O 1
ATOM 5437 N N . ASP B 1 330 ? 13.836 18.234 26.172 1 98.38 330 ASP B N 1
ATOM 5438 C CA . ASP B 1 330 ? 14.125 18.406 24.75 1 98.38 330 ASP B CA 1
ATOM 5439 C C . ASP B 1 330 ? 13.586 19.734 24.234 1 98.38 330 ASP B C 1
ATOM 5441 O O . ASP B 1 330 ? 14.219 20.375 23.391 1 98.38 330 ASP B O 1
ATOM 5445 N N . ILE B 1 331 ? 12.445 20.125 24.703 1 98.44 331 ILE B N 1
ATOM 5446 C CA . ILE B 1 331 ? 11.805 21.359 24.281 1 98.44 331 ILE B CA 1
ATOM 5447 C C . ILE B 1 331 ? 12.656 22.547 24.719 1 98.44 331 ILE B C 1
ATOM 5449 O O . ILE B 1 331 ? 12.883 23.484 23.938 1 98.44 331 ILE B O 1
ATOM 5453 N N . ASP B 1 332 ? 13.102 22.516 25.922 1 98.44 332 ASP B N 1
ATOM 5454 C CA . ASP B 1 332 ? 13.969 23.578 26.422 1 98.44 332 ASP B CA 1
ATOM 5455 C C . ASP B 1 332 ? 15.242 23.688 25.578 1 98.44 332 ASP B C 1
ATOM 5457 O O . ASP B 1 332 ? 15.633 24.797 25.203 1 98.44 332 ASP B O 1
ATOM 5461 N N . GLU B 1 333 ? 15.789 22.547 25.359 1 98.56 333 GLU B N 1
ATOM 5462 C CA . GLU B 1 333 ? 17.031 22.516 24.578 1 98.56 333 GLU B CA 1
ATOM 5463 C C . GLU B 1 333 ? 16.797 23 23.156 1 98.56 333 GLU B C 1
ATOM 5465 O O . GLU B 1 333 ? 17.641 23.703 22.594 1 98.56 333 GLU B O 1
ATOM 5470 N N . ALA B 1 334 ? 15.695 22.609 22.562 1 98.75 334 ALA B N 1
ATOM 5471 C CA . ALA B 1 334 ? 15.367 23.047 21.203 1 98.75 334 ALA B CA 1
ATOM 5472 C C . ALA B 1 334 ? 15.258 24.578 21.141 1 98.75 334 ALA B C 1
ATOM 5474 O O . ALA B 1 334 ? 15.773 25.203 20.219 1 98.75 334 ALA B O 1
ATOM 5475 N N . ALA B 1 335 ? 14.562 25.156 22.109 1 98.56 335 ALA B N 1
ATOM 5476 C CA . ALA B 1 335 ? 14.422 26.609 22.172 1 98.56 335 ALA B CA 1
ATOM 5477 C C . ALA B 1 335 ? 15.789 27.281 22.281 1 98.56 335 ALA B C 1
ATOM 5479 O O . ALA B 1 335 ? 16.047 28.297 21.625 1 98.56 335 ALA B O 1
ATOM 5480 N N . ASN B 1 336 ? 16.625 26.703 23.109 1 98.38 336 ASN B N 1
ATOM 5481 C CA . ASN B 1 336 ? 17.953 27.25 23.297 1 98.38 336 ASN B CA 1
ATOM 5482 C C . ASN B 1 336 ? 18.766 27.203 22.016 1 98.38 336 ASN B C 1
ATOM 5484 O O . ASN B 1 336 ? 19.5 28.156 21.703 1 98.38 336 ASN B O 1
ATOM 5488 N N . ILE B 1 337 ? 18.672 26.109 21.344 1 98.56 337 ILE B N 1
ATOM 5489 C CA . ILE B 1 337 ? 19.406 25.953 20.078 1 98.56 337 ILE B CA 1
ATOM 5490 C C . ILE B 1 337 ? 18.906 26.969 19.062 1 98.56 337 ILE B C 1
ATOM 5492 O O . ILE B 1 337 ? 19.719 27.625 18.406 1 98.56 337 ILE B O 1
ATOM 5496 N N . ILE B 1 338 ? 17.625 27.141 18.922 1 98.44 338 ILE B N 1
ATOM 5497 C CA . ILE B 1 338 ? 17.062 28.094 17.984 1 98.44 338 ILE B CA 1
ATOM 5498 C C . ILE B 1 338 ? 17.5 29.516 18.344 1 98.44 338 ILE B C 1
ATOM 5500 O O . ILE B 1 338 ? 17.859 30.297 17.469 1 98.44 338 ILE B O 1
ATOM 5504 N N . GLU B 1 339 ? 17.484 29.797 19.641 1 97.88 339 GLU B N 1
ATOM 5505 C CA . GLU B 1 339 ? 17.938 31.109 20.094 1 97.88 339 GLU B CA 1
ATOM 5506 C C . GLU B 1 339 ? 19.391 31.359 19.719 1 97.88 339 GLU B C 1
ATOM 5508 O O . GLU B 1 339 ? 19.75 32.438 19.266 1 97.88 339 GLU B O 1
ATOM 5513 N N . ALA B 1 340 ? 20.203 30.359 19.984 1 97.56 340 ALA B N 1
ATOM 5514 C CA . ALA B 1 340 ? 21.625 30.484 19.656 1 97.56 340 ALA B CA 1
ATOM 5515 C C . ALA B 1 340 ? 21.828 30.766 18.172 1 97.56 340 ALA B C 1
ATOM 5517 O O . ALA B 1 340 ? 22.656 31.578 17.797 1 97.56 340 ALA B O 1
ATOM 5518 N N . VAL B 1 341 ? 21.125 30.031 17.359 1 97.56 341 VAL B N 1
ATOM 5519 C CA . VAL B 1 341 ? 21.234 30.219 15.906 1 97.56 341 VAL B CA 1
ATOM 5520 C C . VAL B 1 341 ? 20.766 31.625 15.531 1 97.56 341 VAL B C 1
ATOM 5522 O O . VAL B 1 341 ? 21.406 32.281 14.719 1 97.56 341 VAL B O 1
ATOM 5525 N N . CYS B 1 342 ? 19.672 32.094 16.109 1 96.5 342 CYS B N 1
ATOM 5526 C CA . CYS B 1 342 ? 19.156 33.438 15.836 1 96.5 342 CYS B CA 1
ATOM 5527 C C . CYS B 1 342 ? 20.172 34.5 16.25 1 96.5 342 CYS B C 1
ATOM 5529 O O . CYS B 1 342 ? 20.375 35.5 15.539 1 96.5 342 CYS B O 1
ATOM 5531 N N . LYS B 1 343 ? 20.797 34.312 17.344 1 95.06 343 LYS B N 1
ATOM 5532 C CA . LYS B 1 343 ? 21.797 35.25 17.844 1 95.06 343 LYS B CA 1
ATOM 5533 C C . LYS B 1 343 ? 22.984 35.312 16.906 1 95.06 343 LYS B C 1
ATOM 5535 O O . LYS B 1 343 ? 23.531 36.406 16.656 1 95.06 343 LYS B O 1
ATOM 5540 N N . GLU B 1 344 ? 23.344 34.188 16.438 1 94.25 344 GLU B N 1
ATOM 5541 C CA . GLU B 1 344 ? 24.453 34.125 15.484 1 94.25 344 GLU B CA 1
ATOM 5542 C C . GLU B 1 344 ? 24.109 34.906 14.211 1 94.25 344 GLU B C 1
ATOM 5544 O O . GLU B 1 344 ? 24.984 35.562 13.633 1 94.25 344 GLU B O 1
ATOM 5549 N N . LEU B 1 345 ? 22.953 34.812 13.797 1 92.31 345 LEU B N 1
ATOM 5550 C CA . LEU B 1 345 ? 22.531 35.406 12.539 1 92.31 345 LEU B CA 1
ATOM 5551 C C . LEU B 1 345 ? 22.312 36.906 12.695 1 92.31 345 LEU B C 1
ATOM 5553 O O . LEU B 1 345 ? 22.469 37.688 11.734 1 92.31 345 LEU B O 1
ATOM 5557 N N . THR B 1 346 ? 21.875 37.344 13.844 1 85.62 346 THR B N 1
ATOM 5558 C CA . THR B 1 346 ? 21.688 38.781 14.102 1 85.62 346 THR B CA 1
ATOM 5559 C C . THR B 1 346 ? 23.016 39.469 14.266 1 85.62 346 THR B C 1
ATOM 5561 O O . THR B 1 346 ? 23.172 40.625 13.867 1 85.62 346 THR B O 1
ATOM 5564 N N . ARG B 1 347 ? 23.969 38.781 14.898 1 78.56 347 ARG B N 1
ATOM 5565 C CA . ARG B 1 347 ? 25.297 39.344 15.047 1 78.56 347 ARG B CA 1
ATOM 5566 C C . ARG B 1 347 ? 26.016 39.438 13.703 1 78.56 347 ARG B C 1
ATOM 5568 O O . ARG B 1 347 ? 26.75 40.375 13.445 1 78.56 347 ARG B O 1
ATOM 5575 N N . GLY B 1 348 ? 25.781 38.375 12.883 1 58.41 348 GLY B N 1
ATOM 5576 C CA . GLY B 1 348 ? 26.391 38.406 11.57 1 58.41 348 GLY B CA 1
ATOM 5577 C C . GLY B 1 348 ? 25.859 39.5 10.68 1 58.41 348 GLY B C 1
ATOM 5578 O O . GLY B 1 348 ? 26.594 40.062 9.867 1 58.41 348 GLY B O 1
ATOM 5579 N N . VAL B 1 349 ? 24.656 39.938 10.812 1 57.66 349 VAL B N 1
ATOM 5580 C CA . VAL B 1 349 ? 24.031 41 10.047 1 57.66 349 VAL B CA 1
ATOM 5581 C C . VAL B 1 349 ? 24.531 42.375 10.562 1 57.66 349 VAL B C 1
ATOM 5583 O O . VAL B 1 349 ? 24.703 43.312 9.789 1 57.66 349 VAL B O 1
ATOM 5586 N N . MET B 1 350 ? 24.859 42.5 11.961 1 49.06 350 MET B N 1
ATOM 5587 C CA . MET B 1 350 ? 25.359 43.75 12.523 1 49.06 350 MET B CA 1
ATOM 5588 C C . MET B 1 350 ? 26.766 44.031 12.016 1 49.06 350 MET B C 1
ATOM 5590 O O . MET B 1 350 ? 27.141 45.188 11.844 1 49.06 350 MET B O 1
ATOM 5594 N N . TYR B 1 351 ? 27.641 43 11.641 1 48.59 351 TYR B N 1
ATOM 5595 C CA . TYR B 1 351 ? 29 43.25 11.188 1 48.59 351 TYR B CA 1
ATOM 5596 C C . TYR B 1 351 ? 29.047 43.531 9.688 1 48.59 351 TYR B C 1
ATOM 5598 O O . TYR B 1 351 ? 30.078 43.938 9.156 1 48.59 351 TYR B O 1
ATOM 5606 N N . VAL B 1 352 ? 28.094 43.062 9.094 1 52.03 352 VAL B N 1
ATOM 5607 C CA . VAL B 1 352 ? 28.125 43.375 7.668 1 52.03 352 VAL B CA 1
ATOM 5608 C C . VAL B 1 352 ? 27.484 44.75 7.422 1 52.03 352 VAL B C 1
ATOM 5610 O O . VAL B 1 352 ? 27.484 45.25 6.293 1 52.03 352 VAL B O 1
ATOM 5613 N N . SER B 1 353 ? 26.594 45.312 8.25 1 33.56 353 SER B N 1
ATOM 5614 C CA . SER B 1 353 ? 26.047 46.625 8.031 1 33.56 353 SER B CA 1
ATOM 5615 C C . SER B 1 353 ? 27.031 47.719 8.469 1 33.56 353 SER B C 1
ATOM 5617 O O . SER B 1 353 ? 27.672 47.594 9.516 1 33.56 353 SER B O 1
#